Protein AF-0000000085069248 (afdb_homodimer)

Sequence (410 aa):
MNWPALFATVILATLLTGCATPPPKDPENLCSIYTENRSWYSAAKDTREKWGVPVHIPLAMMYQESSFKHNAAPPMEYFLGFIPIGRASDAYGYAQAKTMTWDDYVKETGNSWSSRSNFDDAMDFMGWFIYKTHKINGVSKWDARNQYLNYHEGWGGYKRKTYNQKAWLIKVAGKVDARSKRYAAQYRQCQEDLDSSWLWRLFFGMNWPALFATVILATLLTGCATPPPKDPENLCSIYTENRSWYSAAKDTREKWGVPVHIPLAMMYQESSFKHNAAPPMEYFLGFIPIGRASDAYGYAQAKTMTWDDYVKETGNSWSSRSNFDDAMDFMGWFIYKTHKINGVSKWDARNQYLNYHEGWGGYKRKTYNQKAWLIKVAGKVDARSKRYAAQYRQCQEDLDSSWLWRLFFG

pLDDT: mean 89.83, std 18.03, range [29.92, 98.94]

Structure (mmCIF, N/CA/C/O backbone):
data_AF-0000000085069248-model_v1
#
loop_
_entity.id
_entity.type
_entity.pdbx_description
1 polymer 'Transglycosylase SLT domain-containing protein'
#
loop_
_atom_site.group_PDB
_atom_site.id
_atom_site.type_symbol
_atom_site.label_atom_id
_atom_site.label_alt_id
_atom_site.label_comp_id
_atom_site.label_asym_id
_atom_site.label_entity_id
_atom_site.label_seq_id
_atom_site.pdbx_PDB_ins_code
_atom_site.Cartn_x
_atom_site.Cartn_y
_atom_site.Cartn_z
_atom_site.occupancy
_atom_site.B_iso_or_equiv
_atom_site.auth_seq_id
_atom_site.auth_comp_id
_atom_site.auth_asym_id
_atom_site.auth_atom_id
_atom_site.pdbx_PDB_model_num
ATOM 1 N N . MET A 1 1 ? -24.484 -22.406 61.875 1 30.11 1 MET A N 1
ATOM 2 C CA . MET A 1 1 ? -24.703 -22.359 60.438 1 30.11 1 MET A CA 1
ATOM 3 C C . MET A 1 1 ? -24.156 -21.078 59.844 1 30.11 1 MET A C 1
ATOM 5 O O . MET A 1 1 ? -24.891 -20.094 59.656 1 30.11 1 MET A O 1
ATOM 9 N N . ASN A 1 2 ? -22.906 -20.656 60.156 1 38.28 2 ASN A N 1
ATOM 10 C CA . ASN A 1 2 ? -22.125 -19.469 59.844 1 38.28 2 ASN A CA 1
ATOM 11 C C . ASN A 1 2 ? -21.844 -19.391 58.344 1 38.28 2 ASN A C 1
ATOM 13 O O . ASN A 1 2 ? -21.156 -20.25 57.781 1 38.28 2 ASN A O 1
ATOM 17 N N . TRP A 1 3 ? -22.859 -19.016 57.531 1 42.84 3 TRP A N 1
ATOM 18 C CA . TRP A 1 3 ? -22.766 -18.844 56.094 1 42.84 3 TRP A CA 1
ATOM 19 C C . TRP A 1 3 ? -21.688 -17.828 55.719 1 42.84 3 TRP A C 1
ATOM 21 O O . TRP A 1 3 ? -21.688 -16.703 56.219 1 42.84 3 TRP A O 1
ATOM 31 N N . PRO A 1 4 ? -20.406 -18.203 55.375 1 40 4 PRO A N 1
ATOM 32 C CA . PRO A 1 4 ? -19.422 -17.219 54.906 1 40 4 PRO A CA 1
ATOM 33 C C . PRO A 1 4 ? -19.938 -16.391 53.719 1 40 4 PRO A C 1
ATOM 35 O O . PRO A 1 4 ? -20.688 -16.891 52.875 1 40 4 PRO A O 1
ATOM 38 N N . ALA A 1 5 ? -20.297 -15.078 53.906 1 43.06 5 ALA A N 1
ATOM 39 C CA . ALA A 1 5 ? -20.641 -14.109 52.875 1 43.06 5 ALA A CA 1
ATOM 40 C C . ALA A 1 5 ? -19.578 -14.078 51.781 1 43.06 5 ALA A C 1
ATOM 42 O O . ALA A 1 5 ? -18.422 -13.758 52.031 1 43.06 5 ALA A O 1
ATOM 43 N N . LEU A 1 6 ? -19.562 -15.07 50.844 1 40.81 6 LEU A N 1
ATOM 44 C CA . LEU A 1 6 ? -18.75 -14.93 49.625 1 40.81 6 LEU A CA 1
ATOM 45 C C . LEU A 1 6 ? -18.906 -13.547 49 1 40.81 6 LEU A C 1
ATOM 47 O O . LEU A 1 6 ? -20.031 -13.141 48.688 1 40.81 6 LEU A O 1
ATOM 51 N N . PHE A 1 7 ? -18.109 -12.555 49.375 1 41.53 7 PHE A N 1
ATOM 52 C CA . PHE A 1 7 ? -18 -11.234 48.781 1 41.53 7 PHE A CA 1
ATOM 53 C C . PHE A 1 7 ? -17.781 -11.336 47.25 1 41.53 7 PHE A C 1
ATOM 55 O O . PHE A 1 7 ? -16.797 -11.898 46.812 1 41.53 7 PHE A O 1
ATOM 62 N N . ALA A 1 8 ? -18.891 -11.391 46.469 1 40.28 8 ALA A N 1
ATOM 63 C CA . ALA A 1 8 ? -18.859 -11.266 45 1 40.28 8 ALA A CA 1
ATOM 64 C C . ALA A 1 8 ? -18.141 -9.984 44.562 1 40.28 8 ALA A C 1
ATOM 66 O O . ALA A 1 8 ? -18.594 -8.883 44.875 1 40.28 8 ALA A O 1
ATOM 67 N N . THR A 1 9 ? -16.828 -9.945 44.5 1 40.78 9 THR A N 1
ATOM 68 C CA . THR A 1 9 ? -16.125 -8.844 43.844 1 40.78 9 THR A CA 1
ATOM 69 C C . THR A 1 9 ? -16.641 -8.641 42.438 1 40.78 9 THR A C 1
ATOM 71 O O . THR A 1 9 ? -16.516 -9.523 41.594 1 40.78 9 THR A O 1
ATOM 74 N N . VAL A 1 10 ? -17.688 -7.891 42.25 1 39.97 10 VAL A N 1
ATOM 75 C CA . VAL A 1 10 ? -18.109 -7.434 40.938 1 39.97 10 VAL A CA 1
ATOM 76 C C . VAL A 1 10 ? -16.953 -6.723 40.219 1 39.97 10 VAL A C 1
ATOM 78 O O . VAL A 1 10 ? -16.484 -5.68 40.688 1 39.97 10 VAL A O 1
ATOM 81 N N . ILE A 1 11 ? -16.078 -7.391 39.562 1 38.47 11 ILE A N 1
ATOM 82 C CA . ILE A 1 11 ? -15.117 -6.781 38.625 1 38.47 11 ILE A CA 1
ATOM 83 C C . ILE A 1 11 ? -15.867 -5.973 37.594 1 38.47 11 ILE A C 1
ATOM 85 O O . ILE A 1 11 ? -16.609 -6.539 36.781 1 38.47 11 ILE A O 1
ATOM 89 N N . LEU A 1 12 ? -16.297 -4.77 37.938 1 37.06 12 LEU A N 1
ATOM 90 C CA . LEU A 1 12 ? -16.781 -3.855 36.906 1 37.06 12 LEU A CA 1
ATOM 91 C C . LEU A 1 12 ? -15.766 -3.744 35.75 1 37.06 12 LEU A C 1
ATOM 93 O O . LEU A 1 12 ? -14.656 -3.258 35.969 1 37.06 12 LEU A O 1
ATOM 97 N N . ALA A 1 13 ? -15.797 -4.59 34.812 1 38.5 13 ALA A N 1
ATOM 98 C CA . ALA A 1 13 ? -15.102 -4.43 33.531 1 38.5 13 ALA A CA 1
ATOM 99 C C . ALA A 1 13 ? -15.359 -3.047 32.938 1 38.5 13 ALA A C 1
ATOM 101 O O . ALA A 1 13 ? -16.469 -2.75 32.5 1 38.5 13 ALA A O 1
ATOM 102 N N . THR A 1 14 ? -14.688 -2.002 33.5 1 36.16 14 THR A N 1
ATOM 103 C CA . THR A 1 14 ? -14.711 -0.724 32.781 1 36.16 14 THR A CA 1
ATOM 104 C C . THR A 1 14 ? -14.406 -0.918 31.312 1 36.16 14 THR A C 1
ATOM 106 O O . THR A 1 14 ? -13.328 -1.397 30.938 1 36.16 14 THR A O 1
ATOM 109 N N . LEU A 1 15 ? -15.328 -1.307 30.547 1 36.16 15 LEU A N 1
ATOM 110 C CA . LEU A 1 15 ? -15.188 -1.182 29.109 1 36.16 15 LEU A CA 1
ATOM 111 C C . LEU A 1 15 ? -14.547 0.15 28.734 1 36.16 15 LEU A C 1
ATOM 113 O O . LEU A 1 15 ? -15.109 1.213 29 1 36.16 15 LEU A O 1
ATOM 117 N N . LEU A 1 16 ? -13.297 0.342 28.906 1 36.75 16 LEU A N 1
ATOM 118 C CA . LEU A 1 16 ? -12.578 1.445 28.281 1 36.75 16 LEU A CA 1
ATOM 119 C C . LEU A 1 16 ? -12.984 1.604 26.812 1 36.75 16 LEU A C 1
ATOM 121 O O . LEU A 1 16 ? -12.461 0.912 25.953 1 36.75 16 LEU A O 1
ATOM 125 N N . THR A 1 17 ? -14.227 1.583 26.5 1 39.44 17 THR A N 1
ATOM 126 C CA . THR A 1 17 ? -14.516 2.078 25.156 1 39.44 17 THR A CA 1
ATOM 127 C C . THR A 1 17 ? -13.672 3.311 24.844 1 39.44 17 THR A C 1
ATOM 129 O O . THR A 1 17 ? -13.75 4.32 25.547 1 39.44 17 THR A O 1
ATOM 132 N N . GLY A 1 18 ? -12.5 3.279 24.656 1 43.81 18 GLY A N 1
ATOM 133 C CA . GLY A 1 18 ? -11.812 4.457 24.172 1 43.81 18 GLY A CA 1
ATOM 134 C C . GLY A 1 18 ? -12.664 5.301 23.234 1 43.81 18 GLY A C 1
ATOM 135 O O . GLY A 1 18 ? -12.93 4.898 22.094 1 43.81 18 GLY A O 1
ATOM 136 N N . CYS A 1 19 ? -13.719 6 23.625 1 53.03 19 CYS A N 1
ATOM 137 C CA . CYS A 1 19 ? -14.609 6.93 22.938 1 53.03 19 CYS A CA 1
ATOM 138 C C . CYS A 1 19 ? -13.828 7.793 21.953 1 53.03 19 CYS A C 1
ATOM 140 O O . CYS A 1 19 ? -12.969 8.578 22.344 1 53.03 19 CYS A O 1
ATOM 142 N N . ALA A 1 20 ? -13.602 7.375 20.641 1 66.62 20 ALA A N 1
ATOM 143 C CA . ALA A 1 20 ? -12.992 8.258 19.656 1 66.62 20 ALA A CA 1
ATOM 144 C C . ALA A 1 20 ? -13.75 9.578 19.562 1 66.62 20 ALA A C 1
ATOM 146 O O . ALA A 1 20 ? -14.984 9.602 19.641 1 66.62 20 ALA A O 1
ATOM 147 N N . THR A 1 21 ? -13.039 10.75 19.594 1 84.75 21 THR A N 1
ATOM 148 C CA . THR A 1 21 ? -13.539 12.109 19.469 1 84.75 21 THR A CA 1
ATOM 149 C C . THR A 1 21 ? -14.289 12.305 18.156 1 84.75 21 THR A C 1
ATOM 151 O O . THR A 1 21 ? -13.781 11.945 17.094 1 84.75 21 THR A O 1
ATOM 154 N N . PRO A 1 22 ? -15.625 12.688 18.297 1 94.19 22 PRO A N 1
ATOM 155 C CA . PRO A 1 22 ? -16.344 13 17.062 1 94.19 22 PRO A CA 1
ATOM 156 C C . PRO A 1 22 ? -15.695 14.141 16.281 1 94.19 22 PRO A C 1
ATOM 158 O O . PRO A 1 22 ? -14.938 14.93 16.859 1 94.19 22 PRO A O 1
ATOM 161 N N . PRO A 1 23 ? -16 14.25 14.977 1 98 23 PRO A N 1
ATOM 162 C CA . PRO A 1 23 ? -15.492 15.383 14.203 1 98 23 PRO A CA 1
ATOM 163 C C . PRO A 1 23 ? -16 16.719 14.719 1 98 23 PRO A C 1
ATOM 165 O O . PRO A 1 23 ? -17.078 16.797 15.312 1 98 23 PRO A O 1
ATOM 168 N N . PRO A 1 24 ? -15.211 17.766 14.445 1 98.44 24 PRO A N 1
ATOM 169 C CA . PRO A 1 24 ? -15.617 19.094 14.914 1 98.44 24 PRO A CA 1
ATOM 170 C C . PRO A 1 24 ? -16.938 19.547 14.305 1 98.44 24 PRO A C 1
ATOM 172 O O . PRO A 1 24 ? -17.219 19.266 13.133 1 98.44 24 PRO A O 1
ATOM 175 N N . LYS A 1 25 ? -17.672 20.281 15.07 1 98.19 25 LYS A N 1
ATO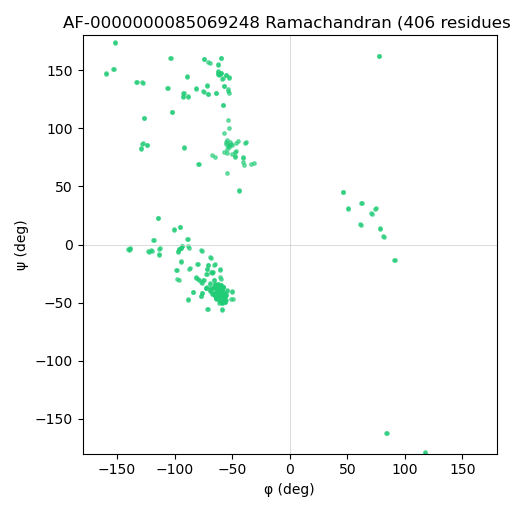M 176 C CA . LYS A 1 25 ? -18.969 20.797 14.633 1 98.19 25 LYS A CA 1
ATOM 177 C C . LYS A 1 25 ? -18.797 21.797 13.492 1 98.19 25 LYS A C 1
ATOM 179 O O . LYS A 1 25 ? -19.641 21.844 12.578 1 98.19 25 LYS A O 1
ATOM 184 N N . ASP A 1 26 ? -17.766 22.594 13.523 1 98.56 26 ASP A N 1
ATOM 185 C CA . ASP A 1 26 ? -17.453 23.578 12.492 1 98.56 26 ASP A CA 1
ATOM 186 C C . ASP A 1 26 ? -16.047 23.375 11.93 1 98.56 26 ASP A C 1
ATOM 188 O O . ASP A 1 26 ? -15.125 24.109 12.289 1 98.56 26 ASP A O 1
ATOM 192 N N . PRO A 1 27 ? -15.945 22.5 10.945 1 98.69 27 PRO A N 1
ATOM 193 C CA . PRO A 1 27 ? -14.609 22.156 10.453 1 98.69 27 PRO A CA 1
ATOM 194 C C . PRO A 1 27 ? -14.008 23.25 9.562 1 98.69 27 PRO A C 1
ATOM 196 O O . PRO A 1 27 ? -12.828 23.172 9.211 1 98.69 27 PRO A O 1
ATOM 199 N N . GLU A 1 28 ? -14.75 24.266 9.258 1 98.69 28 GLU A N 1
ATOM 200 C CA . GLU A 1 28 ? -14.242 25.312 8.383 1 98.69 28 GLU A CA 1
ATOM 201 C C . GLU A 1 28 ? -13.625 26.453 9.188 1 98.69 28 GLU A C 1
ATOM 203 O O . GLU A 1 28 ? -13.133 27.422 8.617 1 98.69 28 GLU A O 1
ATOM 208 N N . ASN A 1 29 ? -13.656 26.359 10.492 1 98.88 29 ASN A N 1
ATOM 209 C CA . ASN A 1 29 ? -13.117 27.391 11.375 1 98.88 29 ASN A CA 1
ATOM 210 C C . ASN A 1 29 ? -12.117 26.812 12.375 1 98.88 29 ASN A C 1
ATOM 212 O O . ASN A 1 29 ? -12.516 26.172 13.344 1 98.88 29 ASN A O 1
ATOM 216 N N . LEU A 1 30 ? -10.891 27.125 12.172 1 98.88 30 LEU A N 1
ATOM 217 C CA . LEU A 1 30 ? -9.812 26.594 13 1 98.88 30 LEU A CA 1
ATOM 218 C C . LEU A 1 30 ? -10.031 26.938 14.469 1 98.88 30 LEU A C 1
ATOM 220 O O . LEU A 1 30 ? -9.812 26.094 15.344 1 98.88 30 LEU A O 1
ATOM 224 N N . CYS A 1 31 ? -10.398 28.266 14.766 1 98.69 31 CYS A N 1
ATOM 225 C CA . CYS A 1 31 ? -10.625 28.656 16.156 1 98.69 31 CYS A CA 1
ATOM 226 C C . CYS A 1 31 ? -11.695 27.781 16.797 1 98.69 31 CYS A C 1
ATOM 228 O O . CYS A 1 31 ? -11.523 27.328 17.938 1 98.69 31 CYS A O 1
ATOM 230 N N . SER A 1 32 ? -12.789 27.531 16.047 1 98.62 32 SER A N 1
ATOM 231 C CA . SER A 1 32 ? -13.859 26.672 16.547 1 98.62 32 SER A CA 1
ATOM 232 C C . SER A 1 32 ? -13.359 25.266 16.812 1 98.62 32 SER A C 1
ATOM 234 O O . SER A 1 32 ? -13.672 24.672 17.844 1 98.62 32 SER A O 1
ATOM 236 N N . ILE A 1 33 ? -12.547 24.688 15.898 1 98.81 33 ILE A N 1
ATOM 237 C CA . ILE A 1 33 ? -12.016 23.344 16.031 1 98.81 33 ILE A CA 1
ATOM 238 C C . ILE A 1 33 ? -11.188 23.234 17.297 1 98.81 33 ILE A C 1
ATOM 240 O O . ILE A 1 33 ? -11.43 22.359 18.141 1 98.81 33 ILE A O 1
ATOM 244 N N . TYR A 1 34 ? -10.297 24.141 17.531 1 98.31 34 TYR A N 1
ATOM 245 C CA . TYR A 1 34 ? -9.352 24.031 18.625 1 98.31 34 TYR A CA 1
ATOM 246 C C . TYR A 1 34 ? -10 24.438 19.938 1 98.31 34 TYR A C 1
ATOM 248 O O . TYR A 1 34 ? -9.609 23.953 21.016 1 98.31 34 TYR A O 1
ATOM 256 N N . THR A 1 35 ? -10.969 25.344 19.891 1 97.31 35 THR A N 1
ATOM 257 C CA . THR A 1 35 ? -11.711 25.656 21.109 1 97.31 35 THR A CA 1
ATOM 258 C C . THR A 1 35 ? -12.555 24.469 21.547 1 97.31 35 THR A C 1
ATOM 260 O O . THR A 1 35 ? -12.625 24.156 22.734 1 97.31 35 THR A O 1
ATOM 263 N N . GLU A 1 36 ? -13.188 23.844 20.562 1 97.62 36 GLU A N 1
ATOM 264 C CA . GLU A 1 36 ? -13.992 22.656 20.828 1 97.62 36 GLU A CA 1
ATOM 265 C C . GLU A 1 36 ? -13.125 21.5 21.344 1 97.62 36 GLU A C 1
ATOM 267 O O . GLU A 1 36 ? -13.562 20.734 22.203 1 97.62 36 GLU A O 1
ATOM 272 N N . ASN A 1 37 ? -11.938 21.391 20.812 1 97.25 37 ASN A N 1
ATOM 273 C CA . ASN A 1 37 ? -10.992 20.344 21.172 1 97.25 37 ASN A CA 1
ATOM 274 C C . ASN A 1 37 ? -9.633 20.922 21.562 1 97.25 37 ASN A C 1
ATOM 276 O O . ASN A 1 37 ? -8.688 20.891 20.766 1 97.25 37 ASN A O 1
ATOM 280 N N . ARG A 1 38 ? -9.469 21.25 22.766 1 95.94 38 ARG A N 1
ATOM 281 C CA . ARG A 1 38 ? -8.266 21.938 23.219 1 95.94 38 ARG A CA 1
ATOM 282 C C . ARG A 1 38 ? -7.051 21.016 23.156 1 95.94 38 ARG A C 1
ATOM 284 O O . ARG A 1 38 ? -5.93 21.469 22.906 1 95.94 38 ARG A O 1
ATOM 291 N N . SER A 1 39 ? -7.266 19.688 23.406 1 96.75 39 SER A N 1
ATOM 292 C CA . SER A 1 39 ? -6.164 18.734 23.312 1 96.75 39 SER A CA 1
ATOM 293 C C . SER A 1 39 ? -5.598 18.672 21.891 1 96.75 39 SER A C 1
ATOM 295 O O . SER A 1 39 ? -4.41 18.406 21.703 1 96.75 39 SER A O 1
ATOM 297 N N . TRP A 1 40 ? -6.445 18.844 20.844 1 98.56 40 TRP A N 1
ATOM 298 C CA . TRP A 1 40 ? -5.98 18.906 19.469 1 98.56 40 TRP A CA 1
ATOM 299 C C . TRP A 1 40 ? -5.043 20.094 19.266 1 98.56 40 TRP A C 1
ATOM 301 O O . TRP A 1 40 ? -4.062 20 18.516 1 98.56 40 TRP A O 1
ATOM 311 N N . TYR A 1 41 ? -5.391 21.219 19.891 1 98.38 41 TYR A N 1
ATOM 312 C CA . TYR A 1 41 ? -4.523 22.391 19.797 1 98.38 41 TYR A CA 1
ATOM 313 C C . TYR A 1 41 ? -3.166 22.109 20.438 1 98.38 41 TYR A C 1
ATOM 315 O O . TYR A 1 41 ? -2.127 22.469 19.891 1 98.38 41 TYR A O 1
ATOM 323 N N . SER A 1 42 ? -3.221 21.516 21.594 1 98 42 SER A N 1
ATOM 324 C CA . SER A 1 42 ? -1.971 21.141 22.234 1 98 42 SER A CA 1
ATOM 325 C C . SER A 1 42 ? -1.124 20.25 21.328 1 98 42 SER A C 1
ATOM 327 O O . SER A 1 42 ? 0.088 20.453 21.219 1 98 42 SER A O 1
ATOM 329 N N . ALA A 1 43 ? -1.743 19.281 20.656 1 98.69 43 ALA A N 1
ATOM 330 C CA . ALA A 1 43 ? -1.056 18.391 19.719 1 98.69 43 ALA A CA 1
ATOM 331 C C . ALA A 1 43 ? -0.447 19.188 18.562 1 98.69 43 ALA A C 1
ATOM 333 O O . ALA A 1 43 ? 0.675 18.922 18.141 1 98.69 43 ALA A O 1
ATOM 334 N N . ALA A 1 44 ? -1.194 20.141 18.078 1 98.81 44 ALA A N 1
ATOM 335 C CA . ALA A 1 44 ? -0.72 20.969 16.984 1 98.81 44 ALA A CA 1
ATOM 336 C C . ALA A 1 44 ? 0.504 21.781 17.391 1 98.81 44 ALA A C 1
ATOM 338 O O . ALA A 1 44 ? 1.46 21.906 16.625 1 98.81 44 ALA A O 1
ATOM 339 N N . LYS A 1 45 ? 0.479 22.312 18.547 1 98.56 45 LYS A N 1
ATOM 340 C CA . LYS A 1 45 ? 1.617 23.062 19.047 1 98.56 45 LYS A CA 1
ATOM 341 C C . LYS A 1 45 ? 2.846 22.172 19.203 1 98.56 45 LYS A C 1
ATOM 343 O O . LYS A 1 45 ? 3.957 22.578 18.859 1 98.56 45 LYS A O 1
ATOM 348 N N . ASP A 1 46 ? 2.594 21.031 19.812 1 98.56 46 ASP A N 1
ATOM 349 C CA . ASP A 1 46 ? 3.689 20.078 19.953 1 98.56 46 ASP A CA 1
ATOM 350 C C . ASP A 1 46 ? 4.312 19.734 18.609 1 98.56 46 ASP A C 1
ATOM 352 O O . ASP A 1 46 ? 5.535 19.656 18.484 1 98.56 46 ASP A O 1
ATOM 356 N N . THR A 1 47 ? 3.506 19.516 17.625 1 98.75 47 THR A N 1
ATOM 357 C CA . THR A 1 47 ? 3.953 19.203 16.281 1 98.75 47 THR A CA 1
ATOM 358 C C . THR A 1 47 ? 4.75 20.375 15.688 1 98.75 47 THR A C 1
ATOM 360 O O . THR A 1 47 ? 5.793 20.156 15.062 1 98.75 47 THR A O 1
ATOM 363 N N . ARG A 1 48 ? 4.25 21.609 15.859 1 98.81 48 ARG A N 1
ATOM 364 C CA . ARG A 1 48 ? 4.988 22.797 15.43 1 98.81 48 ARG A CA 1
ATOM 365 C C . ARG A 1 48 ? 6.363 22.844 16.078 1 98.81 48 ARG A C 1
ATOM 367 O O . ARG A 1 48 ? 7.363 23.125 15.414 1 98.81 48 ARG A O 1
ATOM 374 N N . GLU A 1 49 ? 6.441 22.656 17.359 1 98.62 49 GLU A N 1
ATOM 375 C CA . GLU A 1 49 ? 7.699 22.734 18.094 1 98.62 49 GLU A CA 1
ATOM 376 C C . GLU A 1 49 ? 8.672 21.656 17.625 1 98.62 49 GLU A C 1
ATOM 378 O O . GLU A 1 49 ? 9.859 21.922 17.438 1 98.62 49 GLU A O 1
ATOM 383 N N . LYS A 1 50 ? 8.156 20.484 17.391 1 98.69 50 LYS A N 1
ATOM 384 C CA . LYS A 1 50 ? 9 19.328 17.062 1 98.69 50 LYS A CA 1
ATOM 385 C C . LYS A 1 50 ? 9.477 19.391 15.617 1 98.69 50 LYS A C 1
ATOM 387 O O . LYS A 1 50 ? 10.633 19.109 15.328 1 98.69 50 LYS A O 1
ATOM 392 N N . TRP A 1 51 ? 8.594 19.719 14.68 1 98.75 51 TRP A N 1
ATOM 393 C CA . TRP A 1 51 ? 8.891 19.562 13.258 1 98.75 51 TRP A CA 1
ATOM 394 C C . TRP A 1 51 ? 8.969 20.922 12.562 1 98.75 51 TRP A C 1
ATOM 396 O O . TRP A 1 51 ? 9.305 21 11.375 1 98.75 51 TRP A O 1
ATOM 406 N N . GLY A 1 52 ? 8.602 21.984 13.258 1 98.69 52 GLY A N 1
ATOM 407 C CA . GLY A 1 52 ? 8.672 23.312 12.688 1 98.69 52 GLY A CA 1
ATOM 408 C C . GLY A 1 52 ? 7.586 23.594 11.672 1 98.69 52 GLY A C 1
ATOM 409 O O . GLY A 1 52 ? 7.797 24.344 10.719 1 98.69 52 GLY A O 1
ATOM 410 N N . VAL A 1 53 ? 6.441 22.969 11.852 1 98.69 53 VAL A N 1
ATOM 411 C CA . VAL A 1 53 ? 5.371 23.125 10.867 1 98.69 53 VAL A CA 1
ATOM 412 C C . VAL A 1 53 ? 4.281 24.031 11.438 1 98.69 53 VAL A C 1
ATOM 414 O O . VAL A 1 53 ? 3.928 23.938 12.609 1 98.69 53 VAL A O 1
ATOM 417 N N . PRO A 1 54 ? 3.801 25 10.641 1 98.69 54 PRO A N 1
ATOM 418 C CA . PRO A 1 54 ? 2.715 25.828 11.148 1 98.69 54 PRO A CA 1
ATOM 419 C C . PRO A 1 54 ? 1.455 25.031 11.477 1 98.69 54 PRO A C 1
ATOM 421 O O . PRO A 1 54 ? 1.101 24.109 10.742 1 98.69 54 PRO A O 1
ATOM 424 N N . VAL A 1 55 ? 0.689 25.422 12.484 1 98.62 55 VAL A N 1
ATOM 425 C CA . VAL A 1 55 ? -0.388 24.609 13.055 1 98.62 55 VAL A CA 1
ATOM 426 C C . VAL A 1 55 ? -1.508 24.453 12.023 1 98.62 55 VAL A C 1
ATOM 428 O O . VAL A 1 55 ? -2.234 23.453 12.047 1 98.62 55 VAL A O 1
ATOM 431 N N . HIS A 1 56 ? -1.604 25.406 11.07 1 98.81 56 HIS A N 1
ATOM 432 C CA . HIS A 1 56 ? -2.754 25.406 10.172 1 98.81 56 HIS A CA 1
ATOM 433 C C . HIS A 1 56 ? -2.514 24.516 8.961 1 98.81 56 HIS A C 1
ATOM 435 O O . HIS A 1 56 ? -3.463 24.078 8.312 1 98.81 56 HIS A O 1
ATOM 441 N N . ILE A 1 57 ? -1.231 24.188 8.602 1 98.94 57 ILE A N 1
ATOM 442 C CA . ILE A 1 57 ? -0.924 23.453 7.383 1 98.94 57 ILE A CA 1
ATOM 443 C C . ILE A 1 57 ? -1.362 22 7.539 1 98.94 57 ILE A C 1
ATOM 445 O O . ILE A 1 57 ? -2.215 21.516 6.789 1 98.94 57 ILE A O 1
ATOM 449 N N . PRO A 1 58 ? -0.869 21.266 8.633 1 98.94 58 PRO A N 1
ATOM 450 C CA . PRO A 1 58 ? -1.318 19.875 8.766 1 98.94 58 PRO A CA 1
ATOM 451 C C . PRO A 1 58 ? -2.814 19.766 9.047 1 98.94 58 PRO A C 1
ATOM 453 O O . PRO A 1 58 ? -3.455 18.797 8.633 1 98.94 58 PRO A O 1
ATOM 456 N N . LEU A 1 59 ? -3.389 20.75 9.734 1 98.94 59 LEU A N 1
ATOM 457 C CA . LEU A 1 59 ? -4.824 20.719 10 1 98.94 59 LEU A CA 1
ATOM 458 C C . LEU A 1 59 ? -5.617 20.766 8.695 1 98.94 59 LEU A C 1
ATOM 460 O O . LEU A 1 59 ? -6.586 20.016 8.531 1 98.94 59 LEU A O 1
ATOM 464 N N . ALA A 1 60 ? -5.23 21.656 7.781 1 98.94 60 ALA A N 1
ATOM 465 C CA . ALA A 1 60 ? -5.895 21.781 6.484 1 98.94 60 ALA A CA 1
ATOM 466 C C . ALA A 1 60 ? -5.758 20.484 5.684 1 98.94 60 ALA A C 1
ATOM 468 O O . ALA A 1 60 ? -6.715 20.031 5.047 1 98.94 60 ALA A O 1
ATOM 469 N N . MET A 1 61 ? -4.629 19.938 5.711 1 98.94 61 MET A N 1
ATOM 470 C CA . MET A 1 61 ? -4.402 18.672 5.02 1 98.94 61 MET A CA 1
ATOM 471 C C . MET A 1 61 ? -5.234 17.547 5.637 1 98.94 61 MET A C 1
ATOM 473 O O . MET A 1 61 ? -5.82 16.734 4.922 1 98.94 61 MET A O 1
ATOM 477 N N . MET A 1 62 ? -5.27 17.531 6.953 1 98.94 62 MET A N 1
ATOM 478 C CA . MET A 1 62 ? -6.043 16.516 7.656 1 98.94 62 MET A CA 1
ATOM 479 C C . MET A 1 62 ? -7.52 16.609 7.293 1 98.94 62 MET A C 1
ATOM 481 O O . MET A 1 62 ? -8.188 15.586 7.117 1 98.94 62 MET A O 1
ATOM 485 N N . TYR A 1 63 ? -8.031 17.812 7.211 1 98.94 63 TYR A N 1
ATOM 486 C CA . TYR A 1 63 ? -9.414 18 6.812 1 98.94 63 TYR A CA 1
ATOM 487 C C . TYR A 1 63 ? -9.688 17.359 5.453 1 98.94 63 TYR A C 1
ATOM 489 O O . TYR A 1 63 ? -10.711 16.703 5.27 1 98.94 63 TYR A O 1
ATOM 497 N N . GLN A 1 64 ? -8.812 17.531 4.516 1 98.88 64 GLN A N 1
ATOM 498 C CA . GLN A 1 64 ? -8.969 16.953 3.184 1 98.88 64 GLN A CA 1
ATOM 499 C C . GLN A 1 64 ? -8.922 15.438 3.232 1 98.88 64 GLN A C 1
ATOM 501 O O . GLN A 1 64 ? -9.68 14.758 2.531 1 98.88 64 GLN A O 1
ATOM 506 N N . GLU A 1 65 ? -8.094 14.898 4.094 1 98.62 65 GLU A N 1
ATOM 507 C CA . GLU A 1 65 ? -7.824 13.469 4.137 1 98.62 65 GLU A CA 1
ATOM 508 C C . GLU A 1 65 ? -8.977 12.711 4.785 1 98.62 65 GLU A C 1
ATOM 510 O O . GLU A 1 65 ? -9.352 11.633 4.324 1 98.62 65 GLU A O 1
ATOM 515 N N . SER A 1 66 ? -9.578 13.25 5.91 1 98.81 66 SER A N 1
ATOM 516 C CA . SER A 1 66 ? -10.484 12.422 6.695 1 98.81 66 SER A CA 1
ATOM 517 C C . SER A 1 66 ? -11.695 13.219 7.176 1 98.81 66 SER A C 1
ATOM 519 O O . SER A 1 66 ? -12.586 12.68 7.836 1 98.81 66 SER A O 1
ATOM 521 N N . SER A 1 67 ? -11.711 14.531 6.898 1 98.62 67 SER A N 1
ATOM 522 C CA . SER A 1 67 ? -12.695 15.398 7.543 1 98.62 67 SER A CA 1
ATOM 523 C C . SER A 1 67 ? -12.695 15.203 9.055 1 98.62 67 SER A C 1
ATOM 525 O O . SER A 1 67 ? -13.75 15.211 9.688 1 98.62 67 SER A O 1
ATOM 527 N N . PHE A 1 68 ? -11.609 14.867 9.633 1 98.75 68 PHE A N 1
ATOM 528 C CA . PHE A 1 68 ? -11.336 14.719 11.055 1 98.75 68 PHE A CA 1
ATOM 529 C C . PHE A 1 68 ? -12.031 13.484 11.617 1 98.75 68 PHE A C 1
ATOM 531 O O . PHE A 1 68 ? -12.391 13.445 12.797 1 98.75 68 PHE A O 1
ATOM 538 N N . LYS A 1 69 ? -12.281 12.516 10.828 1 98.44 69 LYS A N 1
ATOM 539 C CA . LYS A 1 69 ? -12.812 11.242 11.297 1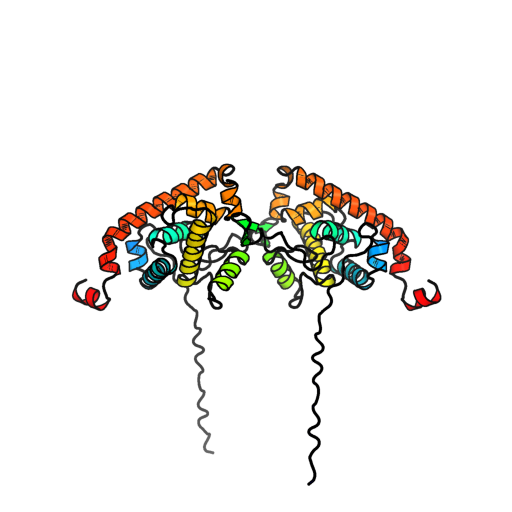 98.44 69 LYS A CA 1
ATOM 540 C C . LYS A 1 69 ? -11.68 10.289 11.688 1 98.44 69 LYS A C 1
ATOM 542 O O . LYS A 1 69 ? -10.797 10 10.875 1 98.44 69 LYS A O 1
ATOM 547 N N . HIS A 1 70 ? -11.734 9.773 12.805 1 98.25 70 HIS A N 1
ATOM 548 C CA . HIS A 1 70 ? -10.633 8.992 13.367 1 98.25 70 HIS A CA 1
ATOM 549 C C . HIS A 1 70 ? -10.516 7.637 12.688 1 98.25 70 HIS A C 1
ATOM 551 O O . HIS A 1 70 ? -9.438 7.035 12.672 1 98.25 70 HIS A O 1
ATOM 557 N N . ASN A 1 71 ? -11.609 7.098 12.117 1 97.69 71 ASN A N 1
ATOM 558 C CA . ASN A 1 71 ? -11.633 5.766 11.531 1 97.69 71 ASN A CA 1
ATOM 559 C C . ASN A 1 71 ? -11.852 5.82 10.016 1 97.69 71 ASN A C 1
ATOM 561 O O . ASN A 1 71 ? -12.359 4.871 9.422 1 97.69 71 ASN A O 1
ATOM 565 N N . ALA A 1 72 ? -11.5 6.996 9.484 1 97.94 72 ALA A N 1
ATOM 566 C CA . ALA A 1 72 ? -11.617 7.141 8.031 1 97.94 72 ALA A CA 1
ATOM 567 C C . ALA A 1 72 ? -10.805 6.074 7.309 1 97.94 72 ALA A C 1
ATOM 569 O O . ALA A 1 72 ? -9.695 5.734 7.73 1 97.94 72 ALA A O 1
ATOM 570 N N . ALA A 1 73 ? -11.406 5.492 6.262 1 97.38 73 ALA A N 1
ATOM 571 C CA . ALA A 1 73 ? -10.797 4.48 5.398 1 97.38 73 ALA A CA 1
ATOM 572 C C . ALA A 1 73 ? -11.422 4.504 4.004 1 97.38 73 ALA A C 1
ATOM 574 O O . ALA A 1 73 ? -12.57 4.922 3.838 1 97.38 73 ALA A O 1
ATOM 575 N N . PRO A 1 74 ? -10.594 4.109 2.982 1 95 74 PRO A N 1
ATOM 576 C CA . PRO A 1 74 ? -11.203 4 1.658 1 95 74 PRO A CA 1
ATOM 577 C C . PRO A 1 74 ? -12.422 3.072 1.646 1 95 74 PRO A C 1
ATOM 579 O O . PRO A 1 74 ? -12.5 2.148 2.459 1 95 74 PRO A O 1
ATOM 582 N N . PRO A 1 75 ? -13.414 3.393 0.821 1 93.88 75 PRO A N 1
ATOM 583 C CA . PRO A 1 75 ? -14.617 2.561 0.787 1 93.88 75 PRO A CA 1
ATOM 584 C C . PRO A 1 75 ? -14.32 1.113 0.398 1 93.88 75 PRO A C 1
ATOM 586 O O . PRO A 1 75 ? -13.391 0.853 -0.363 1 93.88 75 PRO A O 1
ATOM 589 N N . MET A 1 76 ? -15.117 0.212 0.956 1 92.12 76 MET A N 1
ATOM 590 C CA . MET A 1 76 ? -15.078 -1.188 0.545 1 92.12 76 MET A CA 1
ATOM 591 C C . MET A 1 76 ? -15.508 -1.34 -0.911 1 92.12 76 MET A C 1
ATOM 593 O O . MET A 1 76 ? -16.469 -0.709 -1.348 1 92.12 76 MET A O 1
ATOM 597 N N . GLU A 1 77 ? -14.727 -2.031 -1.619 1 89.5 77 GLU A N 1
ATOM 598 C CA . GLU A 1 77 ? -15.125 -2.389 -2.977 1 89.5 77 GLU A CA 1
ATOM 599 C C . GLU A 1 77 ? -15.891 -3.711 -2.996 1 89.5 77 GLU A C 1
ATOM 601 O O . GLU A 1 77 ? -15.641 -4.59 -2.168 1 89.5 77 GLU A O 1
ATOM 606 N N . TYR A 1 78 ? -16.828 -3.762 -3.869 1 89.81 78 TYR A N 1
ATOM 607 C CA . TYR A 1 78 ? -17.672 -4.949 -3.967 1 89.81 78 TYR A CA 1
ATOM 608 C C . TYR A 1 78 ? -17.719 -5.469 -5.398 1 89.81 78 TYR A C 1
ATOM 610 O O . TYR A 1 78 ? -17.75 -4.684 -6.348 1 89.81 78 TYR A O 1
ATOM 618 N N . PHE A 1 79 ? -17.672 -6.773 -5.527 1 85.88 79 PHE A N 1
ATOM 619 C CA . PHE A 1 79 ? -17.922 -7.461 -6.789 1 85.88 79 PHE A CA 1
ATOM 620 C C . PHE A 1 79 ? -19.391 -7.863 -6.914 1 85.88 79 PHE A C 1
ATOM 622 O O . PHE A 1 79 ? -19.969 -8.391 -5.965 1 85.88 79 PHE A O 1
ATOM 629 N N . LEU A 1 80 ? -20.047 -7.562 -8.023 1 87.25 80 LEU A N 1
ATOM 630 C CA . LEU A 1 80 ? -21.438 -7.836 -8.312 1 87.25 80 LEU A CA 1
ATOM 631 C C . LEU A 1 80 ? -22.344 -7.113 -7.32 1 87.25 80 LEU A C 1
ATOM 633 O O . LEU A 1 80 ? -23.469 -7.555 -7.059 1 87.25 80 LEU A O 1
ATOM 637 N N . GLY A 1 81 ? -21.953 -6.164 -6.598 1 85.56 81 GLY A N 1
ATOM 638 C CA . GLY A 1 81 ? -22.734 -5.297 -5.727 1 85.56 81 GLY A CA 1
ATOM 639 C C . GLY A 1 81 ? -22.828 -5.812 -4.305 1 85.56 81 GLY A C 1
ATOM 640 O O . GLY A 1 81 ? -23.156 -5.059 -3.385 1 85.56 81 GLY A O 1
ATOM 641 N N . PHE A 1 82 ? -22.406 -7.164 -4.109 1 87.56 82 PHE A N 1
ATOM 642 C CA . PHE A 1 82 ? -22.656 -7.645 -2.758 1 87.56 82 PHE A CA 1
ATOM 643 C C . PHE A 1 82 ? -21.484 -8.469 -2.238 1 87.56 82 PHE A C 1
ATOM 645 O O . PHE A 1 82 ? -21.484 -8.891 -1.08 1 87.56 82 PHE A O 1
ATOM 652 N N . ILE A 1 83 ? -20.484 -8.703 -3.02 1 83.75 83 ILE A N 1
ATOM 653 C CA . ILE A 1 83 ? -19.328 -9.477 -2.568 1 83.75 83 ILE A CA 1
ATOM 654 C C . ILE A 1 83 ? -18.172 -8.531 -2.252 1 83.75 83 ILE A C 1
ATOM 656 O O . ILE A 1 83 ? -17.625 -7.887 -3.148 1 83.75 83 ILE A O 1
ATOM 660 N N . PRO A 1 84 ? -17.75 -8.422 -0.998 1 88.12 84 PRO A N 1
ATOM 661 C CA . PRO A 1 84 ? -16.625 -7.527 -0.684 1 88.12 84 PRO A CA 1
ATOM 662 C C . PRO A 1 84 ? -15.297 -8.062 -1.194 1 88.12 84 PRO A C 1
ATOM 664 O O . PRO A 1 84 ? -14.969 -9.234 -0.981 1 88.12 84 PRO A O 1
ATOM 667 N N . ILE A 1 85 ? -14.57 -7.25 -1.896 1 85.88 85 ILE A N 1
ATOM 668 C CA . ILE A 1 85 ? -13.305 -7.734 -2.439 1 85.88 85 ILE A CA 1
ATOM 669 C C . ILE A 1 85 ? -12.148 -6.926 -1.859 1 85.88 85 ILE A C 1
ATOM 671 O O . ILE A 1 85 ? -10.992 -7.113 -2.248 1 85.88 85 ILE A O 1
ATOM 675 N N . GLY A 1 86 ? -12.461 -6.012 -0.931 1 86.25 86 GLY A N 1
ATOM 676 C CA . GLY A 1 86 ? -11.406 -5.27 -0.255 1 86.25 86 GLY A CA 1
ATOM 677 C C . GLY A 1 86 ? -11.469 -3.775 -0.519 1 86.25 86 GLY A C 1
ATOM 678 O O . GLY A 1 86 ? -12.414 -3.287 -1.138 1 86.25 86 GLY A O 1
ATOM 679 N N . ARG A 1 87 ? -10.5 -3.057 0.05 1 90.69 87 ARG A N 1
ATOM 680 C CA . ARG A 1 87 ? -10.383 -1.612 -0.123 1 90.69 87 ARG A CA 1
ATOM 681 C C . ARG A 1 87 ? -9.258 -1.268 -1.089 1 90.69 87 ARG A C 1
ATOM 683 O O . ARG A 1 87 ? -8.367 -2.088 -1.334 1 90.69 87 ARG A O 1
ATOM 690 N N . ALA A 1 88 ? -9.328 -0.111 -1.595 1 87.06 88 ALA A N 1
ATOM 691 C CA . ALA A 1 88 ? -8.352 0.32 -2.586 1 87.06 88 ALA A CA 1
ATOM 692 C C . ALA A 1 88 ? -6.953 0.406 -1.974 1 87.06 88 ALA A C 1
ATOM 694 O O . ALA A 1 88 ? -5.953 0.204 -2.664 1 87.06 88 ALA A O 1
ATOM 695 N N . SER A 1 89 ? -6.945 0.79 -0.702 1 92.75 89 SER A N 1
ATOM 696 C CA . SER A 1 89 ? -5.68 0.849 0.028 1 92.75 89 SER A CA 1
ATOM 697 C C . SER A 1 89 ? -5.895 0.613 1.52 1 92.75 89 SER A C 1
ATOM 699 O O . SER A 1 89 ? -7.031 0.473 1.976 1 92.75 89 SER A O 1
ATOM 701 N N . ASP A 1 90 ? -4.715 0.528 2.18 1 94.56 90 ASP A N 1
ATOM 702 C CA . ASP A 1 90 ? -4.797 0.336 3.625 1 94.56 90 ASP A CA 1
ATOM 703 C C . ASP A 1 90 ? -4.691 1.668 4.363 1 94.56 90 ASP A C 1
ATOM 705 O O . ASP A 1 90 ? -4.363 1.701 5.551 1 94.56 90 ASP A O 1
ATOM 709 N N . ALA A 1 91 ? -4.859 2.771 3.637 1 97.5 91 ALA A N 1
ATOM 710 C CA . ALA A 1 91 ? -4.902 4.078 4.293 1 97.5 91 ALA A CA 1
ATOM 711 C C . ALA A 1 91 ? -5.938 4.09 5.418 1 97.5 91 ALA A C 1
ATOM 713 O O . ALA A 1 91 ? -7.008 3.496 5.289 1 97.5 91 ALA A O 1
ATOM 714 N N . TYR A 1 92 ? -5.578 4.844 6.539 1 97.81 92 TYR A N 1
ATOM 715 C CA . TYR A 1 92 ? -6.469 4.734 7.688 1 97.81 92 TYR A CA 1
ATOM 716 C C . TYR A 1 92 ? -6.293 5.922 8.625 1 97.81 92 TYR A C 1
ATOM 718 O O . TYR A 1 92 ? -5.195 6.473 8.742 1 97.81 92 TYR A O 1
ATOM 726 N N . GLY A 1 93 ? -7.414 6.301 9.266 1 98.5 93 GLY A N 1
ATOM 727 C CA . GLY A 1 93 ? -7.383 7.246 10.367 1 98.5 93 GLY A CA 1
ATOM 728 C C . GLY A 1 93 ? -7.379 8.695 9.914 1 98.5 93 GLY A C 1
ATOM 729 O O . GLY A 1 93 ? -7.727 8.992 8.766 1 98.5 93 GLY A O 1
ATOM 730 N N . TYR A 1 94 ? -6.984 9.633 10.812 1 98.81 94 TYR A N 1
ATOM 731 C CA . TYR A 1 94 ? -7.035 11.078 10.609 1 98.81 94 TYR A CA 1
ATOM 732 C C . TYR A 1 94 ? -6.18 11.492 9.414 1 98.81 94 TYR A C 1
ATOM 734 O O . TYR A 1 94 ? -6.582 12.344 8.625 1 98.81 94 TYR A O 1
ATOM 742 N N . ALA A 1 95 ? -5.02 10.812 9.336 1 98.88 95 ALA A N 1
ATOM 743 C CA . ALA A 1 95 ? -4.016 11.242 8.367 1 98.88 95 ALA A CA 1
ATOM 744 C C . ALA A 1 95 ? -4.117 10.438 7.074 1 98.88 95 ALA A C 1
ATOM 746 O O . ALA A 1 95 ? -3.41 10.711 6.105 1 98.88 95 ALA A O 1
ATOM 747 N N . GLN A 1 96 ? -5.027 9.445 7.082 1 98.75 96 GLN A N 1
ATOM 748 C CA . GLN A 1 96 ? -5.098 8.523 5.953 1 98.75 96 GLN A CA 1
ATOM 749 C C . GLN A 1 96 ? -3.707 8.047 5.551 1 98.75 96 GLN A C 1
ATOM 751 O O . GLN A 1 96 ? -3.365 8.047 4.363 1 98.75 96 GLN A O 1
ATOM 756 N N . ALA A 1 97 ? -2.943 7.688 6.582 1 98.5 97 ALA A N 1
ATOM 757 C CA . ALA A 1 97 ? -1.604 7.152 6.352 1 98.5 97 ALA A CA 1
ATOM 758 C C . ALA A 1 97 ? -1.661 5.668 6 1 98.5 97 ALA A C 1
ATOM 760 O O . ALA A 1 97 ? -2.379 4.898 6.641 1 98.5 97 ALA A O 1
ATOM 761 N N . LYS A 1 98 ? -0.923 5.301 4.992 1 95.94 98 LYS A N 1
ATOM 762 C CA . LYS A 1 98 ? -0.782 3.881 4.684 1 95.94 98 LYS A CA 1
ATOM 763 C C . LYS A 1 98 ? 0.139 3.189 5.688 1 95.94 98 LYS A C 1
ATOM 765 O O . LYS A 1 98 ? 0.991 3.836 6.301 1 95.94 98 LYS A O 1
ATOM 770 N N . THR A 1 99 ? -0.022 1.921 5.734 1 94.25 99 THR A N 1
ATOM 771 C CA . THR A 1 99 ? 0.74 1.138 6.703 1 94.25 99 THR A CA 1
ATOM 772 C C . THR A 1 99 ? 2.238 1.343 6.504 1 94.25 99 THR A C 1
ATOM 774 O O . THR A 1 99 ? 2.973 1.581 7.465 1 94.25 99 THR A O 1
ATOM 777 N N . MET A 1 100 ? 2.68 1.227 5.316 1 93.12 100 MET A N 1
ATOM 778 C CA . MET A 1 100 ? 4.109 1.307 5.031 1 93.12 100 MET A CA 1
ATOM 779 C C . MET A 1 100 ? 4.68 2.65 5.48 1 93.12 100 MET A C 1
ATOM 781 O O . MET A 1 100 ? 5.734 2.703 6.113 1 93.12 100 MET A O 1
ATOM 785 N N . THR A 1 101 ? 4 3.721 5.141 1 95.62 101 THR A N 1
ATOM 786 C CA . THR A 1 101 ? 4.48 5.055 5.496 1 95.62 101 THR A CA 1
ATOM 787 C C . THR A 1 101 ? 4.387 5.277 7.004 1 95.62 101 THR A C 1
ATOM 789 O O . THR A 1 101 ? 5.27 5.898 7.598 1 95.62 101 THR A O 1
ATOM 792 N N . TRP A 1 102 ? 3.385 4.844 7.676 1 96.88 102 TRP A N 1
ATOM 793 C CA . TRP A 1 102 ? 3.25 4.918 9.125 1 96.88 102 TRP A CA 1
ATOM 794 C C . TRP A 1 102 ? 4.383 4.168 9.82 1 96.88 102 TRP A C 1
ATOM 796 O O . TRP A 1 102 ? 4.941 4.648 10.805 1 96.88 102 TRP A O 1
ATOM 806 N N . ASP A 1 103 ? 4.727 3.006 9.297 1 94.19 103 ASP A N 1
ATOM 807 C CA . ASP A 1 103 ? 5.824 2.225 9.859 1 94.19 103 ASP A CA 1
ATOM 808 C C . ASP A 1 103 ? 7.145 2.986 9.773 1 94.19 103 ASP A C 1
ATOM 810 O O . ASP A 1 103 ? 7.961 2.928 10.695 1 94.19 103 ASP A O 1
ATOM 814 N N . ASP A 1 104 ? 7.355 3.625 8.664 1 94.38 104 ASP A N 1
ATOM 815 C CA . ASP A 1 104 ? 8.555 4.445 8.516 1 94.38 104 ASP A CA 1
ATOM 816 C C . ASP A 1 104 ? 8.594 5.551 9.57 1 94.38 104 ASP A C 1
ATOM 818 O O . ASP A 1 104 ? 9.633 5.793 10.18 1 94.38 104 ASP A O 1
ATOM 822 N N . TYR A 1 105 ? 7.516 6.195 9.758 1 97.88 105 TYR A N 1
ATOM 823 C CA . TYR A 1 105 ? 7.379 7.227 10.781 1 97.88 105 TYR A CA 1
ATOM 824 C C . TYR A 1 105 ? 7.699 6.672 12.164 1 97.88 105 TYR A C 1
ATOM 826 O O . TYR A 1 105 ? 8.469 7.266 12.914 1 97.88 105 TYR A O 1
ATOM 834 N N . VAL A 1 106 ? 7.105 5.539 12.484 1 98.12 106 VAL A N 1
ATOM 835 C CA . VAL A 1 106 ? 7.305 4.918 13.789 1 98.12 106 VAL A CA 1
ATOM 836 C C . VAL A 1 106 ? 8.781 4.574 13.984 1 98.12 106 VAL A C 1
ATOM 838 O O . VAL A 1 106 ? 9.352 4.84 15.039 1 98.12 106 VAL A O 1
ATOM 841 N N . LYS A 1 107 ? 9.32 4.043 12.984 1 95.44 107 LYS A N 1
ATOM 842 C CA . LYS A 1 107 ? 10.727 3.662 13.055 1 95.44 107 LYS A CA 1
ATOM 843 C C . LYS A 1 107 ? 11.617 4.879 13.297 1 95.44 107 LYS A C 1
ATOM 845 O O . LYS A 1 107 ? 12.539 4.824 14.109 1 95.44 107 LYS A O 1
ATOM 850 N N . GLU A 1 108 ? 11.336 5.898 12.625 1 95.38 108 GLU A N 1
ATOM 851 C CA . GLU A 1 108 ? 12.195 7.074 12.688 1 95.38 108 GLU A CA 1
ATOM 852 C C . GLU A 1 108 ? 11.977 7.855 13.977 1 95.38 108 GLU A C 1
ATOM 854 O O . GLU A 1 108 ? 12.898 8.492 14.492 1 95.38 108 GLU A O 1
ATOM 859 N N . THR A 1 109 ? 10.805 7.859 14.461 1 97.56 109 THR A N 1
ATOM 860 C CA . THR A 1 109 ? 10.484 8.719 15.594 1 97.56 109 THR A CA 1
ATOM 861 C C . THR A 1 109 ? 10.539 7.93 16.906 1 97.56 109 THR A C 1
ATOM 863 O O . THR A 1 109 ? 10.562 8.516 17.984 1 97.56 109 THR A O 1
ATOM 866 N N . GLY A 1 110 ? 10.414 6.602 16.875 1 96.62 110 GLY A N 1
ATOM 867 C CA . GLY A 1 110 ? 10.391 5.762 18.062 1 96.62 110 GLY A CA 1
ATOM 868 C C . GLY A 1 110 ? 9.039 5.715 18.734 1 96.62 110 GLY A C 1
ATOM 869 O O . GLY A 1 110 ? 8.906 5.188 19.844 1 96.62 110 GLY A O 1
ATOM 870 N N . ASN A 1 111 ? 8.07 6.289 18.094 1 95.62 111 ASN A N 1
ATOM 871 C CA . ASN A 1 111 ? 6.723 6.293 18.656 1 95.62 111 ASN A CA 1
ATOM 872 C C . ASN A 1 111 ? 6.016 4.961 18.422 1 95.62 111 ASN A C 1
ATOM 874 O O . ASN A 1 111 ? 4.961 4.91 17.797 1 95.62 111 ASN A O 1
ATOM 878 N N . SER A 1 112 ? 6.406 3.908 19.031 1 95.56 112 SER A N 1
ATOM 879 C CA . SER A 1 112 ? 6.012 2.531 18.75 1 95.56 112 SER A CA 1
ATOM 880 C C . SER A 1 112 ? 4.574 2.264 19.188 1 95.56 112 SER A C 1
ATOM 882 O O . SER A 1 112 ? 3.945 1.316 18.703 1 95.56 112 SER A O 1
ATOM 884 N N . TRP A 1 113 ? 3.969 2.998 20.078 1 96.81 113 TRP A N 1
ATOM 885 C CA . TRP A 1 113 ? 2.615 2.758 20.562 1 96.81 113 TRP A CA 1
ATOM 886 C C . TRP A 1 113 ? 1.617 3.688 19.891 1 96.81 113 TRP A C 1
ATOM 888 O O . TRP A 1 113 ? 0.458 3.773 20.297 1 96.81 113 TRP A O 1
ATOM 898 N N . SER A 1 114 ? 2.072 4.32 18.844 1 97.94 114 SER A N 1
ATOM 899 C CA . SER A 1 114 ? 1.232 5.289 18.156 1 97.94 114 SER A CA 1
ATOM 900 C C . SER A 1 114 ? 0.094 4.598 17.406 1 97.94 114 SER A C 1
ATOM 902 O O . SER A 1 114 ? 0.169 3.4 17.125 1 97.94 114 SER A O 1
ATOM 904 N N . SER A 1 115 ? -0.95 5.367 17.172 1 98.25 115 SER A N 1
ATOM 905 C CA . SER A 1 115 ? -2.133 4.906 16.453 1 98.25 115 SER A CA 1
ATOM 906 C C . SER A 1 115 ? -2.562 5.91 15.398 1 98.25 115 SER A C 1
ATOM 908 O O . SER A 1 115 ? -2.605 7.113 15.656 1 98.25 115 SER A O 1
ATOM 910 N N . ARG A 1 116 ? -2.969 5.441 14.242 1 98.19 116 ARG A N 1
ATOM 911 C CA . ARG A 1 116 ? -3.428 6.281 13.133 1 98.19 116 ARG A CA 1
ATOM 912 C C . ARG A 1 116 ? -4.781 6.91 13.453 1 98.19 116 ARG A C 1
ATOM 914 O O . ARG A 1 116 ? -5.164 7.91 12.836 1 98.19 116 ARG A O 1
ATOM 921 N N . SER A 1 117 ? -5.488 6.328 14.477 1 98.44 117 SER A N 1
ATOM 922 C CA . SER A 1 117 ? -6.809 6.828 14.844 1 98.44 117 SER A CA 1
ATOM 923 C C . SER A 1 117 ? -6.719 7.832 15.984 1 98.44 117 SER A C 1
ATOM 925 O O . SER A 1 117 ? -7.738 8.359 16.438 1 98.44 117 SER A O 1
ATOM 927 N N . ASN A 1 118 ? -5.551 8.031 16.469 1 98.5 118 ASN A N 1
ATOM 928 C CA . ASN A 1 118 ? -5.305 9.031 17.5 1 98.5 118 ASN A CA 1
ATOM 929 C C . ASN A 1 118 ? -4.887 10.367 16.906 1 98.5 118 ASN A C 1
ATOM 931 O O . ASN A 1 118 ? -3.918 10.438 16.141 1 98.5 118 ASN A O 1
ATOM 935 N N . PHE A 1 119 ? -5.555 11.391 17.281 1 98.69 119 PHE A N 1
ATOM 936 C CA . PHE A 1 119 ? -5.328 12.695 16.672 1 98.69 119 PHE A CA 1
ATOM 937 C C . PHE A 1 119 ? -3.896 13.164 16.906 1 98.69 119 PHE A C 1
ATOM 939 O O . PHE A 1 119 ? -3.236 13.656 15.992 1 98.69 119 PHE A O 1
ATOM 946 N N . ASP A 1 120 ? -3.412 13.055 18.109 1 98.62 120 ASP A N 1
ATOM 947 C CA . ASP A 1 120 ? -2.07 13.523 18.438 1 98.62 120 ASP A CA 1
ATOM 948 C C . ASP A 1 120 ? -1.018 12.836 17.578 1 98.62 120 ASP A C 1
ATOM 950 O O . ASP A 1 120 ? -0.126 13.492 17.031 1 98.62 120 ASP A O 1
ATOM 954 N N . ASP A 1 121 ? -1.181 11.523 17.5 1 98.88 121 ASP A N 1
ATOM 955 C CA . ASP A 1 121 ? -0.245 10.742 16.688 1 98.88 121 ASP A CA 1
ATOM 956 C C . ASP A 1 121 ? -0.348 11.117 15.211 1 98.88 121 ASP A C 1
ATOM 958 O O . ASP A 1 121 ? 0.668 11.242 14.523 1 98.88 121 ASP A O 1
ATOM 962 N N . ALA A 1 122 ? -1.568 11.242 14.75 1 98.88 122 ALA A N 1
ATOM 963 C CA . ALA A 1 122 ? -1.786 11.609 13.352 1 98.88 122 ALA A CA 1
ATOM 964 C C . ALA A 1 122 ? -1.201 12.984 13.047 1 98.88 122 ALA A C 1
ATOM 966 O O . ALA A 1 122 ? -0.594 13.188 11.992 1 98.88 122 ALA A O 1
ATOM 967 N N . MET A 1 123 ? -1.372 13.945 13.953 1 98.88 123 MET A N 1
ATOM 968 C CA . MET A 1 123 ? -0.802 15.273 13.797 1 98.88 123 MET A CA 1
AT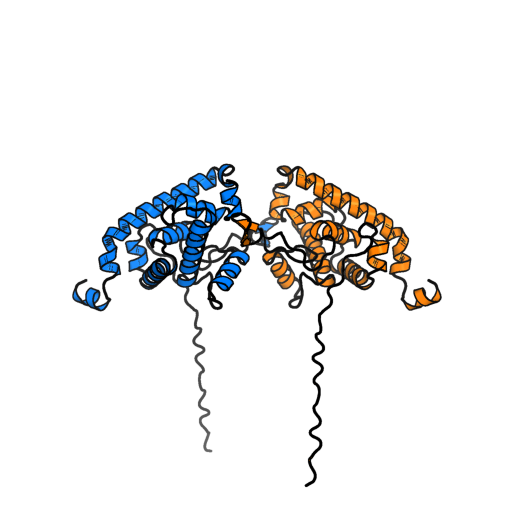OM 969 C C . MET A 1 123 ? 0.722 15.219 13.766 1 98.88 123 MET A C 1
ATOM 971 O O . MET A 1 123 ? 1.354 15.875 12.938 1 98.88 123 MET A O 1
ATOM 975 N N . ASP A 1 124 ? 1.256 14.453 14.664 1 98.88 124 ASP A N 1
ATOM 976 C CA . ASP A 1 124 ? 2.707 14.297 14.688 1 98.88 124 ASP A CA 1
ATOM 977 C C . ASP A 1 124 ? 3.217 13.656 13.398 1 98.88 124 ASP A C 1
ATOM 979 O O . ASP A 1 124 ? 4.234 14.086 12.852 1 98.88 124 ASP A O 1
ATOM 983 N N . PHE A 1 125 ? 2.555 12.633 12.906 1 98.94 125 PHE A N 1
ATOM 984 C CA . PHE A 1 125 ? 2.889 12 11.633 1 98.94 125 PHE A CA 1
ATOM 985 C C . PHE A 1 125 ? 2.879 13.016 10.5 1 98.94 125 PHE A C 1
ATOM 987 O O . PHE A 1 125 ? 3.803 13.055 9.688 1 98.94 125 PHE A O 1
ATOM 994 N N . MET A 1 126 ? 1.821 13.781 10.438 1 98.94 126 MET A N 1
ATOM 995 C CA . MET A 1 126 ? 1.712 14.766 9.359 1 98.94 126 MET A CA 1
ATOM 996 C C . MET A 1 126 ? 2.812 15.812 9.469 1 98.94 126 MET A C 1
ATOM 998 O O . MET A 1 126 ? 3.342 16.266 8.445 1 98.94 126 MET A O 1
ATOM 1002 N N . GLY A 1 127 ? 3.145 16.234 10.703 1 98.94 127 GLY A N 1
ATOM 1003 C CA . GLY A 1 127 ? 4.297 17.109 10.891 1 98.94 127 GLY A CA 1
ATOM 1004 C C . GLY A 1 127 ? 5.59 16.484 10.391 1 98.94 127 GLY A C 1
ATOM 1005 O O . GLY A 1 127 ? 6.363 17.141 9.688 1 98.94 127 GLY A O 1
ATOM 1006 N N . TRP A 1 128 ? 5.781 15.227 10.734 1 98.88 128 TRP A N 1
ATOM 1007 C CA . TRP A 1 128 ? 6.938 14.477 10.258 1 98.88 128 TRP A CA 1
ATOM 1008 C C . TRP A 1 128 ? 6.98 14.453 8.734 1 98.88 128 TRP A C 1
ATOM 1010 O O . TRP A 1 128 ? 8.031 14.688 8.133 1 98.88 128 TRP A O 1
ATOM 1020 N N . PHE A 1 129 ? 5.879 14.188 8.125 1 98.81 129 PHE A N 1
ATOM 1021 C CA . PHE A 1 129 ? 5.832 14.094 6.672 1 98.81 129 PHE A CA 1
ATOM 1022 C C . PHE A 1 129 ? 6.148 15.438 6.035 1 98.81 129 PHE A C 1
ATOM 1024 O O . PHE A 1 129 ? 6.895 15.508 5.051 1 98.81 129 PHE A O 1
ATOM 1031 N N . ILE A 1 130 ? 5.602 16.531 6.547 1 98.94 130 ILE A N 1
ATOM 1032 C CA . ILE A 1 130 ? 5.844 17.875 6.043 1 98.94 130 ILE A CA 1
ATOM 1033 C C . ILE A 1 130 ? 7.32 18.234 6.199 1 98.94 130 ILE A C 1
ATOM 1035 O O . ILE A 1 130 ? 7.934 18.781 5.285 1 98.94 130 ILE A O 1
ATOM 1039 N N . TYR A 1 131 ? 7.883 17.953 7.312 1 98.81 131 TYR A N 1
ATOM 1040 C CA . 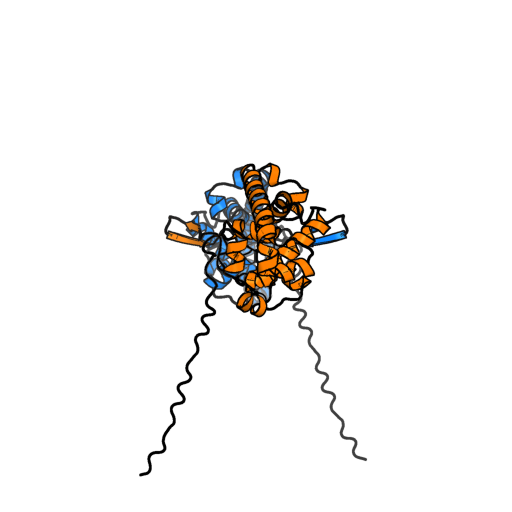TYR A 1 131 ? 9.305 18.156 7.566 1 98.81 131 TYR A CA 1
ATOM 1041 C C . TYR A 1 131 ? 10.156 17.391 6.555 1 98.81 131 TYR A C 1
ATOM 1043 O O . TYR A 1 131 ? 11.086 17.953 5.973 1 98.81 131 TYR A O 1
ATOM 1051 N N . LYS A 1 132 ? 9.812 16.125 6.352 1 97.94 132 LYS A N 1
ATOM 1052 C CA . LYS A 1 132 ? 10.555 15.312 5.391 1 97.94 132 LYS A CA 1
ATOM 1053 C C . LYS A 1 132 ? 10.422 15.867 3.979 1 97.94 132 LYS A C 1
ATOM 1055 O O . LYS A 1 132 ? 11.391 15.883 3.215 1 97.94 132 LYS A O 1
ATOM 1060 N N . THR A 1 133 ? 9.227 16.281 3.654 1 98.38 133 THR A N 1
ATOM 1061 C CA . THR A 1 133 ? 8.984 16.906 2.352 1 98.38 133 THR A CA 1
ATOM 1062 C C . THR A 1 133 ? 9.898 18.094 2.139 1 98.38 133 THR A C 1
ATOM 1064 O O . THR A 1 133 ? 10.469 18.266 1.058 1 98.38 133 THR A O 1
ATOM 1067 N N . HIS A 1 134 ? 9.977 18.953 3.135 1 98.69 134 HIS A N 1
ATOM 1068 C CA . HIS A 1 134 ? 10.883 20.094 3.07 1 98.69 134 HIS A CA 1
ATOM 1069 C C . HIS A 1 134 ? 12.328 19.641 2.859 1 98.69 134 HIS A C 1
ATOM 1071 O O . HIS A 1 134 ? 13.039 20.219 2.031 1 98.69 134 HIS A O 1
ATOM 1077 N N . LYS A 1 135 ? 12.789 18.594 3.49 1 97.19 135 LYS A N 1
ATOM 1078 C CA . LYS A 1 135 ? 14.164 18.109 3.414 1 97.19 135 LYS A CA 1
ATOM 1079 C C . LYS A 1 135 ? 14.438 17.453 2.062 1 97.19 135 LYS A C 1
ATOM 1081 O O . LYS A 1 135 ? 15.523 17.625 1.496 1 97.19 135 LYS A O 1
ATOM 1086 N N . ILE A 1 136 ? 13.492 16.781 1.568 1 96.38 136 ILE A N 1
ATOM 1087 C CA . ILE A 1 136 ? 13.711 15.93 0.4 1 96.38 136 ILE A CA 1
ATOM 1088 C C . ILE A 1 136 ? 13.492 16.734 -0.874 1 96.38 136 ILE A C 1
ATOM 1090 O O . ILE A 1 136 ? 14.312 16.688 -1.795 1 96.38 136 ILE A O 1
ATOM 1094 N N . ASN A 1 137 ? 12.422 17.453 -0.923 1 97.31 137 ASN A N 1
ATOM 1095 C CA . ASN A 1 137 ? 12.055 18.109 -2.172 1 97.31 137 ASN A CA 1
ATOM 1096 C C . ASN A 1 137 ? 12.156 19.641 -2.062 1 97.31 137 ASN A C 1
ATOM 1098 O O . ASN A 1 137 ? 11.836 20.359 -3.01 1 97.31 137 ASN A O 1
ATOM 1102 N N . GLY A 1 138 ? 12.484 20.156 -0.87 1 98 138 GLY A N 1
ATOM 1103 C CA . GLY A 1 138 ? 12.727 21.578 -0.703 1 98 138 GLY A CA 1
ATOM 1104 C C . GLY A 1 138 ? 11.453 22.391 -0.631 1 98 138 GLY A C 1
ATOM 1105 O O . GLY A 1 138 ? 11.492 23.625 -0.736 1 98 138 GLY A O 1
ATOM 1106 N N . VAL A 1 139 ? 10.391 21.781 -0.446 1 98.81 139 VAL A N 1
ATOM 1107 C CA . VAL A 1 139 ? 9.109 22.484 -0.373 1 98.81 139 VAL A CA 1
ATOM 1108 C C . VAL A 1 139 ? 8.984 23.188 0.976 1 98.81 139 VAL A C 1
ATOM 1110 O O . VAL A 1 139 ? 9.242 22.578 2.023 1 98.81 139 VAL A O 1
ATOM 1113 N N . SER A 1 140 ? 8.594 24.469 0.927 1 98.94 140 SER A N 1
ATOM 1114 C CA . SER A 1 140 ? 8.383 25.219 2.166 1 98.94 140 SER A CA 1
ATOM 1115 C C . SER A 1 140 ? 7.328 24.547 3.041 1 98.94 140 SER A C 1
ATOM 1117 O O . SER A 1 140 ? 6.312 24.062 2.539 1 98.94 140 SER A O 1
ATOM 1119 N N . LYS A 1 141 ? 7.531 24.562 4.34 1 98.88 141 LYS A N 1
ATOM 1120 C CA . LYS A 1 141 ? 6.566 24.016 5.289 1 98.88 141 LYS A CA 1
ATOM 1121 C C . LYS A 1 141 ? 5.297 24.859 5.328 1 98.88 141 LYS A C 1
ATOM 1123 O O . LYS A 1 141 ? 4.266 24.422 5.844 1 98.88 141 LYS A O 1
ATOM 1128 N N . TRP A 1 142 ? 5.336 26.047 4.711 1 98.81 142 TRP A N 1
ATOM 1129 C CA . TRP A 1 142 ? 4.195 26.953 4.68 1 98.81 142 TRP A CA 1
ATOM 1130 C C . TRP A 1 142 ? 3.418 26.797 3.375 1 98.81 142 TRP A C 1
ATOM 1132 O O . TRP A 1 142 ? 2.357 27.406 3.205 1 98.81 142 TRP A O 1
ATOM 1142 N N . ASP A 1 143 ? 3.943 25.984 2.432 1 98.94 143 ASP A N 1
ATOM 1143 C CA . ASP A 1 143 ? 3.346 25.797 1.113 1 98.94 143 ASP A CA 1
ATOM 1144 C C . ASP A 1 143 ? 2.379 24.625 1.112 1 98.94 143 ASP A C 1
ATOM 1146 O O . ASP A 1 143 ? 2.713 23.531 0.621 1 98.94 143 ASP A O 1
ATOM 1150 N N . ALA A 1 144 ? 1.181 24.906 1.549 1 98.94 144 ALA A N 1
ATOM 1151 C CA . ALA A 1 144 ? 0.198 23.844 1.727 1 98.94 144 ALA A CA 1
ATOM 1152 C C . ALA A 1 144 ? -0.06 23.109 0.412 1 98.94 144 ALA A C 1
ATOM 1154 O O . ALA A 1 144 ? -0.218 21.891 0.397 1 98.94 144 ALA A O 1
ATOM 1155 N N . ARG A 1 145 ? -0.103 23.828 -0.667 1 98.94 145 ARG A N 1
ATOM 1156 C CA . ARG A 1 145 ? -0.385 23.234 -1.972 1 98.94 145 ARG A CA 1
ATOM 1157 C C . ARG A 1 145 ? 0.642 22.172 -2.324 1 98.94 145 ARG A C 1
ATOM 1159 O O . ARG A 1 145 ? 0.282 21.016 -2.602 1 98.94 145 ARG A O 1
ATOM 1166 N N . ASN A 1 146 ? 1.889 22.531 -2.314 1 98.94 146 ASN A N 1
ATOM 1167 C CA . ASN A 1 146 ? 2.939 21.609 -2.73 1 98.94 146 ASN A CA 1
ATOM 1168 C C . ASN A 1 146 ? 3.207 20.547 -1.666 1 98.94 146 ASN A C 1
ATOM 1170 O O . ASN A 1 146 ? 3.594 19.422 -1.989 1 98.94 146 ASN A O 1
ATOM 1174 N N . GLN A 1 147 ? 3.006 20.891 -0.347 1 98.94 147 GLN A N 1
ATOM 1175 C CA . GLN A 1 147 ? 3.041 19.875 0.69 1 98.94 147 GLN A CA 1
ATOM 1176 C C . GLN A 1 147 ? 1.995 18.797 0.434 1 98.94 147 GLN A C 1
ATOM 1178 O O . GLN A 1 147 ? 2.287 17.594 0.544 1 98.94 147 GLN A O 1
ATOM 1183 N N . TYR A 1 148 ? 0.813 19.203 0.042 1 98.94 148 TYR A N 1
ATOM 1184 C CA . TYR A 1 148 ? -0.255 18.25 -0.2 1 98.94 148 TYR A CA 1
ATOM 1185 C C . TYR A 1 148 ? 0.043 17.391 -1.431 1 98.94 148 TYR A C 1
ATOM 1187 O O . TYR A 1 148 ? -0.254 16.203 -1.453 1 98.94 148 TYR A O 1
ATOM 1195 N N . LEU A 1 149 ? 0.61 18 -2.469 1 98.94 149 LEU A N 1
ATOM 1196 C CA . LEU A 1 149 ? 0.982 17.25 -3.66 1 98.94 149 LEU A CA 1
ATOM 1197 C C . LEU A 1 149 ? 1.998 16.156 -3.318 1 98.94 149 LEU A C 1
ATOM 1199 O O . LEU A 1 149 ? 1.914 15.047 -3.834 1 98.94 149 LEU A O 1
ATOM 1203 N N . ASN A 1 150 ? 2.963 16.5 -2.488 1 98.69 150 ASN A N 1
ATOM 1204 C CA . ASN A 1 150 ? 3.877 15.477 -1.997 1 98.69 150 ASN A CA 1
ATOM 1205 C C . ASN A 1 150 ? 3.139 14.398 -1.208 1 98.69 150 ASN A C 1
ATOM 1207 O O . ASN A 1 150 ? 3.438 13.211 -1.342 1 98.69 150 ASN A O 1
ATOM 1211 N N . TYR A 1 151 ? 2.197 14.859 -0.399 1 98.69 151 TYR A N 1
ATOM 1212 C CA . TYR A 1 151 ? 1.459 13.953 0.478 1 98.69 151 TYR A CA 1
ATOM 1213 C C . TYR A 1 151 ? 0.664 12.938 -0.33 1 98.69 151 TYR A C 1
ATOM 1215 O O . TYR A 1 151 ? 0.592 11.766 0.039 1 98.69 151 TYR A O 1
ATOM 1223 N N . HIS A 1 152 ? 0.135 13.328 -1.455 1 97.94 152 HIS A N 1
ATOM 1224 C CA . HIS A 1 152 ? -0.706 12.477 -2.293 1 97.94 152 HIS A CA 1
ATOM 1225 C C . HIS A 1 152 ? 0.138 11.594 -3.203 1 97.94 152 HIS A C 1
ATOM 1227 O O . HIS A 1 152 ? -0.174 10.414 -3.393 1 97.94 152 HIS A O 1
ATOM 1233 N N . GLU A 1 153 ? 1.223 12.148 -3.777 1 95.94 153 GLU A N 1
ATOM 1234 C CA . GLU A 1 153 ? 1.967 11.469 -4.832 1 95.94 153 GLU A CA 1
ATOM 1235 C C . GLU A 1 153 ? 3.148 10.688 -4.258 1 95.94 153 GLU A C 1
ATOM 1237 O O . GLU A 1 153 ? 3.752 9.867 -4.953 1 95.94 153 GLU A O 1
ATOM 1242 N N . GLY A 1 154 ? 3.516 10.945 -2.994 1 95.25 154 GLY A N 1
ATOM 1243 C CA . GLY A 1 154 ? 4.816 10.539 -2.488 1 95.25 154 GLY A CA 1
ATOM 1244 C C . GLY A 1 154 ? 5.945 11.445 -2.951 1 95.25 154 GLY A C 1
ATOM 1245 O O . GLY A 1 154 ? 5.793 12.195 -3.918 1 95.25 154 GLY A O 1
ATOM 1246 N N . TRP A 1 155 ? 7.055 11.375 -2.262 1 95.88 155 TRP A N 1
ATOM 1247 C CA . TRP A 1 155 ? 8.18 12.258 -2.545 1 95.88 155 TRP A CA 1
ATOM 1248 C C . TRP A 1 155 ? 8.734 12 -3.943 1 95.88 155 TRP A C 1
ATOM 1250 O O . TRP A 1 155 ? 9.062 12.938 -4.668 1 95.88 155 TRP A O 1
ATOM 1260 N N . GLY A 1 156 ? 8.883 10.773 -4.289 1 91.75 156 GLY A N 1
ATOM 1261 C CA . GLY A 1 156 ? 9.359 10.445 -5.625 1 91.75 156 GLY A CA 1
ATOM 1262 C C . GLY A 1 156 ? 8.422 10.914 -6.723 1 91.75 156 GLY A C 1
ATOM 1263 O O . GLY A 1 156 ? 8.875 11.477 -7.727 1 91.75 156 GLY A O 1
ATOM 1264 N N . GLY A 1 157 ? 7.074 10.617 -6.523 1 93.56 157 GLY A N 1
ATOM 1265 C CA . GLY A 1 157 ? 6.09 11.055 -7.504 1 93.56 157 GLY A CA 1
ATOM 1266 C C . GLY A 1 157 ? 6.066 12.562 -7.684 1 93.56 157 GLY A C 1
ATOM 1267 O O . GLY A 1 157 ? 5.953 13.055 -8.812 1 93.56 157 GLY A O 1
ATOM 1268 N N . TYR A 1 158 ? 6.156 13.297 -6.621 1 97.19 158 TYR A N 1
ATOM 1269 C CA . TYR A 1 158 ? 6.211 14.758 -6.703 1 97.19 158 TYR A CA 1
ATOM 1270 C C . TYR A 1 158 ? 7.414 15.211 -7.52 1 97.19 158 TYR A C 1
ATOM 1272 O O . TYR A 1 158 ? 7.289 16.094 -8.383 1 97.19 158 TYR A O 1
ATOM 1280 N N . LYS A 1 159 ? 8.539 14.586 -7.242 1 94.38 159 LYS A N 1
ATOM 1281 C CA . LYS A 1 159 ? 9.75 14.945 -7.965 1 94.38 159 LYS A CA 1
ATOM 1282 C C . LYS A 1 159 ? 9.586 14.711 -9.461 1 94.38 159 LYS A C 1
ATOM 1284 O O . LYS A 1 159 ? 10.062 15.508 -10.281 1 94.38 159 LYS A O 1
ATOM 1289 N N . ARG A 1 160 ? 8.875 13.719 -9.781 1 93.62 160 ARG A N 1
ATOM 1290 C CA . ARG A 1 160 ? 8.656 13.359 -11.18 1 93.62 160 ARG A CA 1
ATOM 1291 C C . ARG A 1 160 ? 7.457 14.102 -11.758 1 93.62 160 ARG A C 1
ATOM 1293 O O . ARG A 1 160 ? 7.062 13.859 -12.898 1 93.62 160 ARG A O 1
ATOM 1300 N N . LYS A 1 161 ? 6.754 14.891 -10.938 1 97.62 161 LYS A N 1
ATOM 1301 C CA . LYS A 1 161 ? 5.637 15.75 -11.312 1 97.62 161 LYS A CA 1
ATOM 1302 C C . LYS A 1 161 ? 4.465 14.93 -11.844 1 97.62 161 LYS A C 1
ATOM 1304 O O . LYS A 1 161 ? 3.789 15.344 -12.789 1 97.62 161 LYS A O 1
ATOM 1309 N N . THR A 1 162 ? 4.258 13.789 -11.297 1 95.62 162 THR A N 1
ATOM 1310 C CA . THR A 1 162 ? 3.176 12.93 -11.758 1 95.62 162 THR A CA 1
ATOM 1311 C C . THR A 1 162 ? 1.825 13.617 -11.586 1 95.62 162 THR A C 1
ATOM 1313 O O . THR A 1 162 ? 0.848 13.258 -12.242 1 95.62 162 THR A O 1
ATOM 1316 N N . TYR A 1 163 ? 1.72 14.617 -10.695 1 97.06 163 TYR A N 1
ATOM 1317 C CA . TYR A 1 163 ? 0.48 15.344 -10.461 1 97.06 163 TYR A CA 1
ATOM 1318 C C . TYR A 1 163 ? 0.059 16.125 -11.695 1 97.06 163 TYR A C 1
ATOM 1320 O O . TYR A 1 163 ? -1.108 16.5 -11.844 1 97.06 163 TYR A O 1
ATOM 1328 N N . ASN A 1 164 ? 0.918 16.328 -12.602 1 97.25 164 ASN A N 1
ATOM 1329 C CA . ASN A 1 164 ? 0.589 17.078 -13.812 1 97.25 164 ASN A CA 1
ATOM 1330 C C . ASN A 1 164 ? -0.384 16.297 -14.695 1 97.25 164 ASN A C 1
ATOM 1332 O O . ASN A 1 164 ? -1.073 16.891 -15.531 1 97.25 164 ASN A O 1
ATOM 1336 N N . GLN A 1 165 ? -0.413 14.992 -14.555 1 94.19 165 GLN A N 1
ATOM 1337 C CA . GLN A 1 165 ? -1.305 14.148 -15.344 1 94.19 165 GLN A CA 1
ATOM 1338 C C . GLN A 1 165 ? -2.66 13.992 -14.656 1 94.19 165 GLN A C 1
ATOM 1340 O O . GLN A 1 165 ? -3.516 13.242 -15.133 1 94.19 165 GLN A O 1
ATOM 1345 N N . LYS A 1 166 ? -2.865 14.703 -13.516 1 94.44 166 LYS A N 1
ATOM 1346 C CA . LYS A 1 166 ? -4.074 14.609 -12.703 1 94.44 166 LYS A CA 1
ATOM 1347 C C . LYS A 1 166 ? -4.652 15.992 -12.414 1 94.44 166 LYS A C 1
ATOM 1349 O O . LYS A 1 166 ? -4.512 16.516 -11.305 1 94.44 166 LYS A O 1
ATOM 1354 N N . ALA A 1 167 ? -5.402 16.5 -13.344 1 97.44 167 ALA A N 1
ATOM 1355 C CA . ALA A 1 167 ? -5.949 17.844 -13.195 1 97.44 167 ALA A CA 1
ATOM 1356 C C . ALA A 1 167 ? -6.809 17.953 -11.938 1 97.44 167 ALA A C 1
ATOM 1358 O O . ALA A 1 167 ? -6.809 18.984 -11.273 1 97.44 167 ALA A O 1
ATOM 1359 N N . TRP A 1 168 ? -7.52 16.875 -11.656 1 97.81 168 TRP A N 1
ATOM 1360 C CA . TRP A 1 168 ? -8.359 16.859 -10.461 1 97.81 168 TRP A CA 1
ATOM 1361 C C . TRP A 1 168 ? -7.52 17.062 -9.203 1 97.81 168 TRP A C 1
ATOM 1363 O O . TRP A 1 168 ? -7.961 17.703 -8.25 1 97.81 168 TRP A O 1
ATOM 1373 N N . LEU A 1 169 ? -6.367 16.5 -9.133 1 98.44 169 LEU A N 1
ATOM 1374 C CA . LEU A 1 169 ? -5.504 16.594 -7.961 1 98.44 169 LEU A CA 1
ATOM 1375 C C . LEU A 1 169 ? -4.969 18.016 -7.785 1 98.44 169 LEU A C 1
ATOM 1377 O O . LEU A 1 169 ? -4.82 18.484 -6.66 1 98.44 169 LEU A O 1
ATOM 1381 N N . ILE A 1 170 ? -4.652 18.672 -8.891 1 98.69 170 ILE A N 1
ATOM 1382 C CA . ILE A 1 170 ? -4.203 20.062 -8.844 1 98.69 170 ILE A CA 1
ATOM 1383 C C . ILE A 1 170 ? -5.293 20.938 -8.227 1 98.69 170 ILE A C 1
ATOM 1385 O O . ILE A 1 170 ? -5.012 21.797 -7.391 1 98.69 170 ILE A O 1
ATOM 1389 N N . LYS A 1 171 ? -6.508 20.656 -8.609 1 98.75 171 LYS A N 1
ATOM 1390 C CA . LYS A 1 171 ? -7.637 21.391 -8.055 1 98.75 171 LYS A CA 1
ATOM 1391 C C . LYS A 1 171 ? -7.785 21.125 -6.559 1 98.75 171 LYS A C 1
ATOM 1393 O O . LYS A 1 171 ? -8.016 22.047 -5.777 1 98.75 171 LYS A O 1
ATOM 1398 N N . VAL A 1 172 ? -7.621 19.859 -6.168 1 98.88 172 VAL A N 1
ATOM 1399 C CA . VAL A 1 172 ? -7.734 19.484 -4.762 1 98.88 172 VAL A CA 1
ATOM 1400 C C . VAL A 1 172 ? -6.633 20.172 -3.955 1 98.88 172 VAL A C 1
ATOM 1402 O O . VAL A 1 172 ? -6.879 20.688 -2.861 1 98.88 172 VAL A O 1
ATOM 1405 N N . ALA A 1 173 ? -5.434 20.141 -4.469 1 98.94 173 ALA A N 1
ATOM 1406 C CA . ALA A 1 173 ? -4.316 20.812 -3.801 1 98.94 173 ALA A CA 1
ATOM 1407 C C . ALA A 1 173 ? -4.594 22.297 -3.621 1 98.94 173 ALA A C 1
ATOM 1409 O O . ALA A 1 173 ? -4.207 22.891 -2.611 1 98.94 173 ALA A O 1
ATOM 1410 N N . GLY A 1 174 ? -5.238 22.875 -4.586 1 98.88 174 GLY A N 1
ATOM 1411 C CA . GLY A 1 174 ? -5.664 24.266 -4.469 1 98.88 174 GLY A CA 1
ATOM 1412 C C . GLY A 1 174 ? -6.652 24.484 -3.344 1 98.88 174 GLY A C 1
ATOM 1413 O O . GLY A 1 174 ? -6.566 25.484 -2.627 1 98.88 174 GLY A O 1
ATOM 1414 N N . LYS A 1 175 ? -7.59 23.594 -3.217 1 98.88 175 LYS A N 1
ATOM 1415 C CA . LYS A 1 175 ? -8.57 23.672 -2.137 1 98.88 175 LYS A CA 1
ATOM 1416 C C . LYS A 1 175 ? -7.891 23.594 -0.772 1 98.88 175 LYS A C 1
ATOM 1418 O O . LYS A 1 175 ? -8.242 24.328 0.151 1 98.88 175 LYS A O 1
ATOM 1423 N N . VAL A 1 176 ? -6.938 22.672 -0.638 1 98.94 176 VAL A N 1
ATOM 1424 C CA . VAL A 1 176 ? -6.191 22.531 0.608 1 98.94 176 VAL A CA 1
ATOM 1425 C C . VAL A 1 176 ? -5.434 23.828 0.908 1 98.94 176 VAL A C 1
ATOM 1427 O O . VAL A 1 176 ? -5.41 24.281 2.053 1 98.94 176 VAL A O 1
ATOM 1430 N N . ASP A 1 177 ? -4.844 24.406 -0.086 1 98.94 177 ASP A N 1
ATOM 1431 C CA . ASP A 1 177 ? -4.121 25.672 0.059 1 98.94 177 ASP A CA 1
ATOM 1432 C C . ASP A 1 177 ? -5.051 26.781 0.545 1 98.94 177 ASP A C 1
ATOM 1434 O O . ASP A 1 177 ? -4.715 27.516 1.478 1 98.94 177 ASP A O 1
ATOM 1438 N N . ALA A 1 178 ? -6.18 26.891 -0.081 1 98.94 178 ALA A N 1
ATOM 1439 C CA . ALA A 1 178 ? -7.152 27.906 0.292 1 98.94 178 ALA A CA 1
ATOM 1440 C C . ALA A 1 178 ? -7.617 27.734 1.733 1 98.94 178 ALA A C 1
ATOM 1442 O O . ALA A 1 178 ? -7.742 28.703 2.48 1 98.94 178 ALA A O 1
ATOM 1443 N N . ARG A 1 179 ? -7.891 26.531 2.08 1 98.94 179 ARG A N 1
ATOM 1444 C CA . ARG A 1 179 ? -8.305 26.25 3.451 1 98.94 179 ARG A CA 1
ATOM 1445 C C . ARG A 1 179 ? -7.195 26.594 4.438 1 98.94 179 ARG A C 1
ATOM 1447 O O . ARG A 1 179 ? -7.457 27.156 5.504 1 98.94 179 ARG A O 1
ATOM 1454 N N . SER A 1 180 ? -6.031 26.188 4.09 1 98.94 180 SER A N 1
ATOM 1455 C CA . SER A 1 180 ? -4.898 26.484 4.961 1 98.94 180 SER A CA 1
ATOM 1456 C C . SER A 1 180 ? -4.77 27.984 5.203 1 98.94 180 SER A C 1
ATOM 1458 O O . SER A 1 180 ? -4.492 28.422 6.324 1 98.94 180 SER A O 1
ATOM 1460 N N . LYS A 1 181 ? -4.918 28.766 4.211 1 98.88 181 LYS A N 1
ATOM 1461 C CA . LYS A 1 181 ? -4.832 30.219 4.336 1 98.88 181 LYS A CA 1
ATOM 1462 C C . LYS A 1 181 ? -5.969 30.766 5.191 1 98.88 181 LYS A C 1
ATOM 1464 O O . LYS A 1 181 ? -5.762 31.672 6.008 1 98.88 181 LYS A O 1
ATOM 1469 N N . ARG A 1 182 ? -7.129 30.25 4.965 1 98.88 182 ARG A N 1
ATOM 1470 C CA . ARG A 1 182 ? -8.242 30.625 5.82 1 98.88 182 ARG A CA 1
ATOM 1471 C C . ARG A 1 182 ? -7.965 30.281 7.277 1 98.88 182 ARG A C 1
ATOM 1473 O O . ARG A 1 182 ? -8.188 31.094 8.172 1 98.88 182 ARG A O 1
ATOM 1480 N N . TYR A 1 183 ? -7.523 29.078 7.516 1 98.94 183 TYR A N 1
ATOM 1481 C CA . TYR A 1 183 ? -7.168 28.625 8.859 1 98.94 183 TYR A CA 1
ATOM 1482 C C . TYR A 1 183 ? -6.109 29.547 9.469 1 98.94 183 TYR A C 1
ATOM 1484 O O . TYR A 1 183 ? -6.176 29.875 10.656 1 98.94 183 TYR A O 1
ATOM 1492 N N . ALA A 1 184 ? -5.145 29.891 8.703 1 98.88 184 ALA A N 1
ATOM 1493 C CA . ALA A 1 184 ? -4.086 30.781 9.18 1 98.88 184 ALA A CA 1
ATOM 1494 C C . ALA A 1 184 ? -4.656 32.125 9.648 1 98.88 184 ALA A C 1
ATOM 1496 O O . ALA A 1 184 ? -4.273 32.625 10.711 1 98.88 184 ALA A O 1
ATOM 1497 N N . ALA A 1 185 ? -5.449 32.719 8.844 1 98.75 185 ALA A N 1
ATOM 1498 C CA . ALA A 1 185 ? -6.074 33.969 9.203 1 98.75 185 ALA A CA 1
ATOM 1499 C C . ALA A 1 185 ? -6.91 33.844 10.477 1 98.75 185 ALA A C 1
ATOM 1501 O O . ALA A 1 185 ? -6.867 34.719 11.344 1 98.75 185 ALA A O 1
ATOM 1502 N N . GLN A 1 186 ? -7.695 32.812 10.547 1 98.88 186 GLN A N 1
ATOM 1503 C CA . GLN A 1 186 ? -8.5 32.562 11.734 1 98.88 186 GLN A CA 1
ATOM 1504 C C . GLN A 1 186 ? -7.625 32.406 12.977 1 98.88 186 GLN A C 1
ATOM 1506 O O . GLN A 1 186 ? -7.91 33 14.016 1 98.88 186 GLN A O 1
ATOM 1511 N N . TYR A 1 187 ? -6.602 31.625 12.812 1 98.56 187 TYR A N 1
ATOM 1512 C CA . TYR A 1 187 ? -5.688 31.359 13.922 1 98.56 187 TYR A CA 1
ATOM 1513 C C . TYR A 1 187 ? -5.148 32.656 14.508 1 98.56 187 TYR A C 1
ATOM 1515 O O . TYR A 1 187 ? -5.035 32.781 15.727 1 98.56 187 TYR A O 1
ATOM 1523 N N . ARG A 1 188 ? -4.836 33.625 13.719 1 97.5 188 ARG A N 1
ATOM 1524 C CA . ARG A 1 188 ? -4.324 34.906 14.18 1 97.5 188 ARG A CA 1
ATOM 1525 C C . ARG A 1 188 ? -5.328 35.625 15.094 1 97.5 188 ARG A C 1
ATOM 1527 O O . ARG A 1 188 ? -4.941 36.344 16 1 97.5 188 ARG A O 1
ATOM 1534 N N . GLN A 1 189 ? -6.496 35.344 14.883 1 97.25 189 GLN A N 1
ATOM 1535 C CA . GLN A 1 189 ? -7.551 36.031 15.633 1 97.25 189 GLN A CA 1
ATOM 1536 C C . GLN A 1 189 ? -7.727 35.406 17.016 1 97.25 189 GLN A C 1
ATOM 1538 O O . GLN A 1 189 ? -8.156 36.062 17.953 1 97.25 189 GLN A O 1
ATOM 1543 N N . CYS A 1 190 ? -7.434 34.094 17.141 1 97.06 190 CYS A N 1
ATOM 1544 C CA . CYS A 1 190 ? -7.828 33.438 18.375 1 97.06 190 CYS A CA 1
ATOM 1545 C C . CYS A 1 190 ? -6.617 32.875 19.109 1 97.06 190 CYS A C 1
ATOM 1547 O O . CYS A 1 190 ? -6.746 32.312 20.188 1 97.06 190 CYS A O 1
ATOM 1549 N N . GLN A 1 191 ? -5.469 32.938 18.547 1 96.88 191 GLN A N 1
ATOM 1550 C CA . GLN A 1 191 ? -4.266 32.344 19.094 1 96.88 191 GLN A CA 1
ATOM 1551 C C . GLN A 1 191 ? -4.074 32.719 20.562 1 96.88 191 GLN A C 1
ATOM 1553 O O . GLN A 1 191 ? -3.754 31.859 21.391 1 96.88 191 GLN A O 1
ATOM 1558 N N . GLU A 1 192 ? -4.215 34 20.938 1 94.25 192 GLU A N 1
ATOM 1559 C CA . GLU A 1 192 ? -4.039 34.469 22.297 1 94.25 192 GLU A CA 1
ATOM 1560 C C . GLU A 1 192 ? -4.996 33.781 23.25 1 94.25 192 GLU A C 1
ATOM 1562 O O . GLU A 1 192 ? -4.602 33.375 24.359 1 94.25 192 GLU A O 1
ATOM 1567 N N . ASP A 1 193 ? -6.184 33.656 22.844 1 93.56 193 ASP A N 1
ATOM 1568 C CA . ASP A 1 193 ? -7.184 32.969 23.656 1 93.56 193 ASP A CA 1
ATOM 1569 C C . ASP A 1 193 ? -6.848 31.5 23.812 1 93.56 193 ASP A C 1
ATOM 1571 O O . ASP A 1 193 ? -6.977 30.938 24.906 1 93.56 193 ASP A O 1
ATOM 1575 N N . LEU A 1 194 ? -6.434 30.891 22.703 1 95.69 194 LEU A N 1
ATOM 1576 C CA . LEU A 1 194 ? -6.074 29.484 22.734 1 95.69 194 LEU A CA 1
ATOM 1577 C C . LEU A 1 194 ? -4.879 29.234 23.656 1 95.69 194 LEU A C 1
ATOM 1579 O O . LEU A 1 194 ? -4.809 28.219 24.328 1 95.69 194 LEU A O 1
ATOM 1583 N N . ASP A 1 195 ? -3.953 30.141 23.703 1 93.31 195 ASP A N 1
ATOM 1584 C CA . ASP A 1 195 ? -2.725 30 24.484 1 93.31 195 ASP A CA 1
ATOM 1585 C C . ASP A 1 195 ? -2.967 30.312 25.953 1 93.31 195 ASP A C 1
ATOM 1587 O O . ASP A 1 195 ? -2.121 30.016 26.812 1 93.31 195 ASP A O 1
ATOM 1591 N N . SER A 1 196 ? -4.043 30.938 26.172 1 86.19 196 SER A N 1
ATOM 1592 C CA . SER A 1 196 ? -4.309 31.359 27.531 1 86.19 196 SER A CA 1
ATOM 1593 C C . SER A 1 196 ? -4.652 30.172 28.422 1 86.19 196 SER A C 1
ATOM 1595 O O . SER A 1 196 ? -5.219 29.188 27.969 1 86.19 196 SER A O 1
ATOM 1597 N N . SER A 1 197 ? -4.066 30.172 29.656 1 72.88 197 SER A N 1
ATOM 1598 C CA . SER A 1 197 ? -4.332 29.125 30.641 1 72.88 197 SER A CA 1
ATOM 1599 C C . SER A 1 197 ? -5.805 29.094 31.047 1 72.88 197 SER A C 1
ATOM 1601 O O . SER A 1 197 ? -6.516 30.094 30.875 1 72.88 197 SER A O 1
ATOM 1603 N N . TRP A 1 198 ? -6.117 27.703 31.344 1 67.69 198 TRP A N 1
ATOM 1604 C CA . TRP A 1 198 ? -7.504 27.531 31.766 1 67.69 198 TRP A CA 1
ATOM 1605 C C . TRP A 1 198 ? -7.871 28.516 32.875 1 67.69 198 TRP A C 1
ATOM 1607 O O . TRP A 1 198 ? -9 29.016 32.906 1 67.69 198 TRP A O 1
ATOM 1617 N N . LEU A 1 199 ? -6.934 28.688 33.75 1 59.91 199 LEU A N 1
ATOM 1618 C CA . LEU A 1 199 ? -7.172 29.609 34.875 1 59.91 199 LEU A CA 1
ATOM 1619 C C . LEU A 1 199 ? -7.422 31.016 34.344 1 59.91 199 LEU A C 1
ATOM 1621 O O . LEU A 1 199 ? -8.328 31.703 34.812 1 59.91 199 LEU A O 1
ATOM 1625 N N . TRP A 1 200 ? -6.566 31.391 33.531 1 60.12 200 TRP A N 1
ATOM 1626 C CA . TRP A 1 200 ? -6.734 32.719 32.969 1 60.12 200 TRP A CA 1
ATOM 1627 C C . TRP A 1 200 ? -8.07 32.812 32.219 1 60.12 200 TRP A C 1
ATOM 1629 O O . TRP A 1 200 ? -8.766 33.844 32.344 1 60.12 200 TRP A O 1
ATOM 1639 N N . ARG A 1 201 ? -8.508 31.734 31.578 1 62.66 201 ARG A N 1
ATOM 1640 C CA . ARG A 1 201 ? -9.766 31.734 30.844 1 62.66 201 ARG A CA 1
ATOM 1641 C C . ARG A 1 201 ? -10.961 31.75 31.797 1 62.66 201 ARG A C 1
ATOM 1643 O O . ARG A 1 201 ? -12 32.344 31.484 1 62.66 201 ARG A O 1
ATOM 1650 N N . LEU A 1 202 ? -10.648 30.984 32.875 1 58.69 202 LEU A N 1
ATOM 1651 C CA . LEU A 1 202 ? -11.695 30.984 33.906 1 58.69 202 LEU A CA 1
ATOM 1652 C C . LEU A 1 202 ? -11.906 32.375 34.438 1 58.69 202 LEU A C 1
ATOM 1654 O O . LEU A 1 202 ? -13.039 32.781 34.719 1 58.69 202 LEU A O 1
ATOM 1658 N N . PHE A 1 203 ? -10.805 33.094 34.594 1 58.59 203 PHE A N 1
ATOM 1659 C CA . PHE A 1 203 ? -10.906 34.375 35.312 1 58.59 203 PHE A CA 1
ATOM 1660 C C . PHE A 1 203 ? -11.047 35.531 34.344 1 58.59 203 PHE A C 1
ATOM 1662 O O . PHE A 1 203 ? -11.68 36.531 34.656 1 58.59 203 PHE A O 1
ATOM 1669 N N . PHE A 1 204 ? -10.516 35.438 33.219 1 57.84 204 PHE A N 1
ATOM 1670 C CA . PHE A 1 204 ? -10.477 36.625 32.375 1 57.84 204 PHE A CA 1
ATOM 1671 C C . PHE A 1 204 ? -11.156 36.34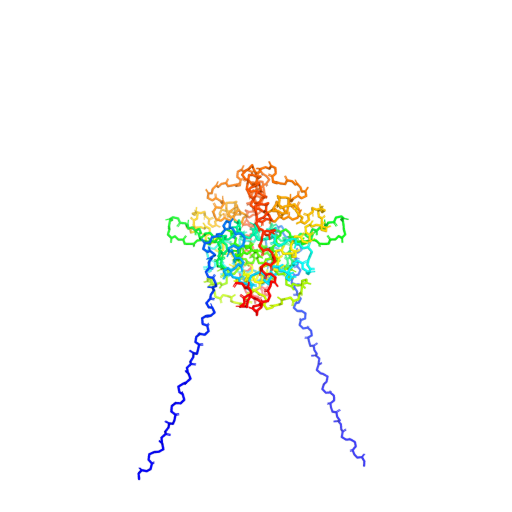4 31.031 1 57.84 204 PHE A C 1
ATOM 1673 O O . PHE A 1 204 ? -11.25 37.219 30.172 1 57.84 204 PHE A O 1
ATOM 1680 N N . GLY A 1 205 ? -11.555 35.094 30.781 1 50.59 205 GLY A N 1
ATOM 1681 C CA . GLY A 1 205 ? -12.234 34.719 29.547 1 50.59 205 GLY A CA 1
ATOM 1682 C C . GLY A 1 205 ? -13.742 34.844 29.641 1 50.59 205 GLY A C 1
ATOM 1683 O O . GLY A 1 205 ? -14.312 34.875 30.734 1 50.59 205 GLY A O 1
ATOM 1684 N N . MET B 1 1 ? 40.219 -29.984 49.562 1 29.92 1 MET B N 1
ATOM 1685 C CA . MET B 1 1 ? 39.938 -28.844 48.688 1 29.92 1 MET B CA 1
ATOM 1686 C C . MET B 1 1 ? 39.406 -29.328 47.344 1 29.92 1 MET B C 1
ATOM 1688 O O . MET B 1 1 ? 40.156 -29.438 46.375 1 29.92 1 MET B O 1
ATOM 1692 N N . ASN B 1 2 ? 38.375 -30.25 47.312 1 38.38 2 ASN B N 1
ATOM 1693 C CA . ASN B 1 2 ? 37.719 -30.922 46.219 1 38.38 2 ASN B CA 1
ATOM 1694 C C . ASN B 1 2 ? 36.906 -29.938 45.344 1 38.38 2 ASN B C 1
ATOM 1696 O O . ASN B 1 2 ? 36 -29.281 45.844 1 38.38 2 ASN B O 1
ATOM 1700 N N . TRP B 1 3 ? 37.594 -29.156 44.469 1 43.34 3 TRP B N 1
ATOM 1701 C CA . TRP B 1 3 ? 37.031 -28.203 43.531 1 43.34 3 TRP B CA 1
ATOM 1702 C C . TRP B 1 3 ? 35.938 -28.859 42.656 1 43.34 3 TRP B C 1
ATOM 1704 O O . TRP B 1 3 ? 36.188 -29.891 42.031 1 43.34 3 TRP B O 1
ATOM 1714 N N . PRO B 1 4 ? 34.594 -28.688 42.938 1 38.25 4 PRO B N 1
ATOM 1715 C CA . PRO B 1 4 ? 33.531 -29.25 42.094 1 38.25 4 PRO B CA 1
ATOM 1716 C C . PRO B 1 4 ? 33.688 -28.828 40.625 1 38.25 4 PRO B C 1
ATOM 1718 O O . PRO B 1 4 ? 34.281 -27.797 40.312 1 38.25 4 PRO B O 1
ATOM 1721 N N . ALA B 1 5 ? 33.562 -29.766 39.625 1 42.97 5 ALA B N 1
ATOM 1722 C CA . ALA B 1 5 ? 33.5 -29.781 38.156 1 42.97 5 ALA B CA 1
ATOM 1723 C C . ALA B 1 5 ? 32.406 -28.875 37.625 1 42.97 5 ALA B C 1
ATOM 1725 O O . ALA B 1 5 ? 31.219 -29.188 37.781 1 42.97 5 ALA B O 1
ATOM 1726 N N . LEU B 1 6 ? 32.438 -27.547 37.875 1 40.75 6 LEU B N 1
ATOM 1727 C CA . LEU B 1 6 ? 31.422 -26.766 37.188 1 40.75 6 LEU B CA 1
ATOM 1728 C C . LEU B 1 6 ? 31.328 -27.125 35.719 1 40.75 6 LEU B C 1
ATOM 1730 O O . LEU B 1 6 ? 32.312 -26.984 34.969 1 40.75 6 LEU B O 1
ATOM 1734 N N . PHE B 1 7 ? 30.531 -28.125 35.344 1 41.62 7 PHE B N 1
ATOM 1735 C CA . PHE B 1 7 ? 30.203 -28.484 34 1 41.62 7 PHE B CA 1
ATOM 1736 C C . PHE B 1 7 ? 29.641 -27.297 33.219 1 41.62 7 PHE B C 1
ATOM 1738 O O . PHE B 1 7 ? 28.625 -26.734 33.594 1 41.62 7 PHE B O 1
ATOM 1745 N N . ALA B 1 8 ? 30.484 -26.484 32.531 1 40.12 8 ALA B N 1
ATOM 1746 C CA . ALA B 1 8 ? 30.109 -25.453 31.562 1 40.12 8 ALA B CA 1
ATOM 1747 C C . ALA B 1 8 ? 29.203 -26 30.469 1 40.12 8 ALA B C 1
ATOM 1749 O O . ALA B 1 8 ? 29.609 -26.875 29.703 1 40.12 8 ALA B O 1
ATOM 1750 N N . THR B 1 9 ? 27.938 -26.094 30.672 1 41.12 9 THR B N 1
ATOM 1751 C CA . THR B 1 9 ? 27 -26.375 29.594 1 41.12 9 THR B CA 1
ATOM 1752 C C . THR B 1 9 ? 27.141 -25.359 28.469 1 41.12 9 THR B C 1
ATOM 1754 O O . THR B 1 9 ? 26.922 -24.156 28.656 1 41.12 9 THR B O 1
ATOM 1757 N N . VAL B 1 10 ? 28.016 -25.594 27.516 1 40.69 10 VAL B N 1
ATOM 1758 C CA . VAL B 1 10 ? 28.078 -24.828 26.266 1 40.69 10 VAL B CA 1
ATOM 1759 C C . VAL B 1 10 ? 26.719 -24.875 25.578 1 40.69 10 VAL B C 1
ATOM 1761 O O . VAL B 1 10 ? 26.25 -25.938 25.172 1 40.69 10 VAL B O 1
ATOM 1764 N N . ILE B 1 11 ? 25.797 -24.016 25.875 1 38.97 11 ILE B N 1
ATOM 1765 C CA . ILE B 1 11 ? 24.594 -23.797 25.078 1 38.97 11 ILE B CA 1
ATOM 1766 C C . ILE B 1 11 ? 24.984 -23.422 23.641 1 38.97 11 ILE B C 1
ATOM 1768 O O . ILE B 1 11 ? 25.578 -22.359 23.422 1 38.97 11 ILE B O 1
ATOM 1772 N N . LEU B 1 12 ? 25.328 -24.406 22.828 1 37.19 12 LEU B N 1
ATOM 1773 C CA . LEU B 1 12 ? 25.453 -24.156 21.391 1 37.19 12 LEU B CA 1
ATOM 1774 C C . LEU B 1 12 ? 24.203 -23.469 20.844 1 37.19 12 LEU B C 1
ATOM 1776 O O . LEU B 1 12 ? 23.125 -24.062 20.844 1 37.19 12 LEU B O 1
ATOM 1780 N N . ALA B 1 13 ? 24.109 -22.188 20.891 1 38.56 13 ALA B N 1
ATOM 1781 C CA . ALA B 1 13 ? 23.141 -21.391 20.156 1 38.56 13 ALA B CA 1
ATOM 1782 C C . ALA B 1 13 ? 23.094 -21.812 18.688 1 38.56 13 ALA B C 1
ATOM 1784 O O . ALA B 1 13 ? 24.047 -21.562 17.938 1 38.56 13 ALA B O 1
ATOM 1785 N N . THR B 1 14 ? 22.453 -22.969 18.375 1 36.19 14 THR B N 1
ATOM 1786 C CA . THR B 1 14 ? 22.172 -23.266 16.984 1 36.19 14 THR B CA 1
ATOM 1787 C C . THR B 1 14 ? 21.547 -22.047 16.297 1 36.19 14 THR B C 1
ATOM 1789 O O . THR B 1 14 ? 20.469 -21.594 16.672 1 36.19 14 THR B O 1
ATOM 1792 N N . LEU B 1 15 ? 22.312 -21.109 15.922 1 36.12 15 LEU B N 1
ATOM 1793 C CA . LEU B 1 15 ? 21.828 -20.109 14.984 1 36.12 15 LEU B CA 1
ATOM 1794 C C . LEU B 1 15 ? 20.984 -20.75 13.883 1 36.12 15 LEU B C 1
ATOM 1796 O O . LEU B 1 15 ? 21.484 -21.562 13.102 1 36.12 15 LEU B O 1
ATOM 1800 N N . LEU B 1 16 ? 19.797 -21.141 14.117 1 36.69 16 LEU B N 1
ATOM 1801 C CA . LEU B 1 16 ? 18.844 -21.453 13.055 1 36.69 16 LEU B CA 1
ATOM 1802 C C . LEU B 1 16 ? 18.891 -20.391 11.969 1 36.69 16 LEU B C 1
ATOM 1804 O O . LEU B 1 16 ? 18.25 -19.344 12.086 1 36.69 16 LEU B O 1
ATOM 1808 N N . THR B 1 17 ? 20.016 -20 11.516 1 39.5 17 THR B N 1
ATOM 1809 C CA . THR B 1 17 ? 19.922 -19.266 10.258 1 39.5 17 THR B CA 1
ATOM 1810 C C . THR B 1 17 ? 18.891 -19.891 9.336 1 39.5 17 THR B C 1
ATOM 1812 O O . THR B 1 17 ? 19 -21.062 8.969 1 39.5 17 THR B O 1
ATOM 1815 N N . GLY B 1 18 ? 17.719 -19.875 9.547 1 43.72 18 GLY B N 1
ATOM 1816 C CA . GLY B 1 18 ? 16.797 -20.312 8.508 1 43.72 18 GLY B CA 1
ATOM 1817 C C . GLY B 1 18 ? 17.312 -20.047 7.105 1 43.72 18 GLY B C 1
ATOM 1818 O O . GLY B 1 18 ? 17.375 -18.906 6.664 1 43.72 18 GLY B O 1
ATOM 1819 N N . CYS B 1 19 ? 18.328 -20.688 6.547 1 52.84 19 CYS B N 1
ATOM 1820 C CA . CYS B 1 19 ? 18.938 -20.672 5.219 1 52.84 19 CYS B CA 1
ATOM 1821 C C . CYS B 1 19 ? 17.859 -20.547 4.137 1 52.84 19 CYS B C 1
ATOM 1823 O O . CYS B 1 19 ? 17.016 -21.422 3.988 1 52.84 19 CYS B O 1
ATOM 1825 N N . ALA B 1 20 ? 17.422 -19.297 3.734 1 66.25 20 ALA B N 1
ATOM 1826 C CA . ALA B 1 20 ? 16.516 -19.141 2.598 1 66.25 20 ALA B CA 1
ATOM 1827 C C . ALA B 1 20 ? 17.062 -19.844 1.36 1 66.25 20 ALA B C 1
ATOM 1829 O O . ALA B 1 20 ? 18.281 -19.812 1.112 1 66.25 20 ALA B O 1
ATOM 1830 N N . THR B 1 21 ? 16.25 -20.703 0.644 1 84.56 21 THR B N 1
ATOM 1831 C CA . THR B 1 21 ? 16.547 -21.438 -0.58 1 84.56 21 THR B CA 1
ATOM 1832 C C . THR B 1 21 ? 16.953 -20.484 -1.697 1 84.56 21 THR B C 1
ATOM 1834 O O . THR B 1 21 ? 16.266 -19.5 -1.969 1 84.56 21 THR B O 1
ATOM 1837 N N . PRO B 1 22 ? 18.234 -20.703 -2.201 1 94.19 22 PRO B N 1
ATOM 1838 C CA . PRO B 1 22 ? 18.609 -19.891 -3.357 1 94.19 22 PRO B CA 1
ATOM 1839 C C . PRO B 1 22 ? 17.688 -20.094 -4.555 1 94.19 22 PRO B C 1
ATOM 1841 O O . PRO B 1 22 ? 17 -21.109 -4.629 1 94.19 22 PRO B O 1
ATOM 1844 N N . PRO B 1 23 ? 17.688 -19.141 -5.492 1 98 23 PRO B N 1
ATOM 1845 C CA . PRO B 1 23 ? 16.891 -19.344 -6.711 1 98 23 PRO B CA 1
ATOM 1846 C C . PRO B 1 23 ? 17.359 -20.547 -7.527 1 98 23 PRO B C 1
ATOM 1848 O O . PRO B 1 23 ? 18.531 -20.938 -7.453 1 98 23 PRO B O 1
ATOM 1851 N N . PRO B 1 24 ? 16.422 -21.078 -8.312 1 98.44 24 PRO B N 1
ATOM 1852 C CA . PRO B 1 24 ? 16.781 -22.25 -9.125 1 98.44 24 PRO B CA 1
ATOM 1853 C C . PRO B 1 24 ? 17.875 -21.938 -10.133 1 98.44 24 PRO B C 1
ATOM 1855 O O . PRO B 1 24 ? 17.922 -20.844 -10.695 1 98.44 24 PRO B O 1
ATOM 1858 N N . LYS B 1 25 ? 18.688 -22.922 -10.383 1 98.19 25 LYS B N 1
ATOM 1859 C CA . LYS B 1 25 ? 19.781 -22.797 -11.336 1 98.19 25 LYS B CA 1
ATOM 1860 C C . LYS B 1 25 ? 19.266 -22.578 -12.758 1 98.19 25 LYS B C 1
ATOM 1862 O O . LYS B 1 25 ? 19.859 -21.844 -13.539 1 98.19 25 LYS B O 1
ATOM 1867 N N . ASP B 1 26 ? 18.172 -23.219 -13.102 1 98.56 26 ASP B N 1
ATOM 1868 C CA . ASP B 1 26 ? 17.531 -23.109 -14.414 1 98.56 26 ASP B CA 1
ATOM 1869 C C . ASP B 1 26 ? 16.078 -22.688 -14.281 1 98.56 26 ASP B C 1
ATOM 1871 O O . ASP B 1 26 ? 15.18 -23.531 -14.406 1 98.56 26 ASP B O 1
ATOM 1875 N N . PRO B 1 27 ? 15.828 -21.406 -14.195 1 98.69 27 PRO B N 1
ATOM 1876 C CA . PRO B 1 27 ? 14.461 -20.953 -13.938 1 98.69 27 PRO B CA 1
ATOM 1877 C C . PRO B 1 27 ? 13.562 -21.031 -15.172 1 98.69 27 PRO B C 1
ATOM 1879 O O . PRO B 1 27 ? 12.352 -20.844 -15.078 1 98.69 27 PRO B O 1
ATOM 1882 N N . GLU B 1 28 ? 14.117 -21.391 -16.297 1 98.69 28 GLU B N 1
ATOM 1883 C CA . GLU B 1 28 ? 13.32 -21.453 -17.516 1 98.69 28 GLU B CA 1
ATOM 1884 C C . GLU B 1 28 ? 12.781 -22.859 -17.75 1 98.69 28 GLU B C 1
ATOM 1886 O O . GLU B 1 28 ? 12.07 -23.109 -18.719 1 98.69 28 GLU B O 1
ATOM 1891 N N . ASN B 1 29 ? 13.117 -23.781 -16.891 1 98.88 29 ASN B N 1
ATOM 1892 C CA . ASN B 1 29 ? 12.68 -25.172 -17.016 1 98.88 29 ASN B CA 1
ATOM 1893 C C . ASN B 1 29 ? 12.008 -25.672 -15.742 1 98.88 29 ASN B C 1
ATOM 1895 O O . ASN B 1 29 ? 12.672 -25.953 -14.742 1 98.88 29 ASN B O 1
ATOM 1899 N N . LEU B 1 30 ? 10.734 -25.844 -15.82 1 98.88 30 LEU B N 1
ATOM 1900 C CA . LEU B 1 30 ? 9.938 -26.25 -14.664 1 98.88 30 LEU B CA 1
ATOM 1901 C C . LEU B 1 30 ? 10.438 -27.562 -14.078 1 98.88 30 LEU B C 1
ATOM 1903 O O . LEU B 1 30 ? 10.516 -27.703 -12.859 1 98.88 30 LEU B O 1
ATOM 1907 N N . CYS B 1 31 ? 10.719 -28.594 -14.984 1 98.69 31 CYS B N 1
ATOM 1908 C CA . CYS B 1 31 ? 11.211 -29.875 -14.492 1 98.69 31 CYS B CA 1
ATOM 1909 C C . CYS B 1 31 ? 12.484 -29.688 -13.672 1 98.69 31 CYS B C 1
ATOM 1911 O O . CYS B 1 31 ? 12.625 -30.281 -12.594 1 98.69 31 CYS B O 1
ATOM 1913 N N . SER B 1 32 ? 13.406 -28.844 -14.188 1 98.62 32 SER B N 1
ATOM 1914 C CA . SER B 1 32 ? 14.648 -28.562 -13.477 1 98.62 32 SER B CA 1
ATOM 1915 C C . SER B 1 32 ? 14.367 -27.906 -12.125 1 98.62 32 SER B C 1
ATOM 1917 O O . SER B 1 32 ? 14.969 -28.281 -11.117 1 98.62 32 SER B O 1
ATOM 1919 N N . ILE B 1 33 ? 13.438 -26.938 -12.062 1 98.81 33 ILE B N 1
ATOM 1920 C CA . ILE B 1 33 ? 13.094 -26.219 -10.836 1 98.81 33 ILE B CA 1
ATOM 1921 C C . ILE B 1 33 ? 12.586 -27.203 -9.789 1 98.81 33 ILE B C 1
ATOM 1923 O O . ILE B 1 33 ? 13.102 -27.25 -8.672 1 98.81 33 ILE B O 1
ATOM 1927 N N . TYR B 1 34 ? 11.672 -28.062 -10.148 1 98.31 34 TYR B N 1
ATOM 1928 C CA . TYR B 1 34 ? 11.016 -28.938 -9.188 1 98.31 34 TYR B CA 1
ATOM 1929 C C . TYR B 1 34 ? 11.898 -30.125 -8.836 1 98.31 34 TYR B C 1
ATOM 1931 O O . TYR B 1 34 ? 11.812 -30.672 -7.734 1 98.31 34 TYR B O 1
ATOM 1939 N N . THR B 1 35 ? 12.719 -30.547 -9.781 1 97.38 35 THR B N 1
ATOM 1940 C CA . THR B 1 35 ? 13.68 -31.594 -9.445 1 97.38 35 THR B CA 1
ATOM 1941 C C . THR B 1 35 ? 14.727 -31.078 -8.461 1 97.38 35 THR B C 1
ATOM 1943 O O . THR B 1 35 ? 15.094 -31.781 -7.512 1 97.38 35 THR B O 1
ATOM 1946 N N . GLU B 1 36 ? 15.188 -29.844 -8.719 1 97.62 36 GLU B N 1
ATOM 1947 C CA . GLU B 1 36 ? 16.156 -29.203 -7.832 1 97.62 36 GLU B CA 1
ATOM 1948 C C . GLU B 1 36 ? 15.555 -28.953 -6.453 1 97.62 36 GLU B C 1
ATOM 1950 O O . GLU B 1 36 ? 16.25 -29.062 -5.438 1 97.62 36 GLU B O 1
ATOM 1955 N N . ASN B 1 37 ? 14.289 -28.625 -6.426 1 97.19 37 ASN B N 1
ATOM 1956 C CA . ASN B 1 37 ? 13.562 -28.312 -5.199 1 97.19 37 ASN B CA 1
ATOM 1957 C C . ASN B 1 37 ? 12.273 -29.125 -5.094 1 97.19 37 ASN B C 1
ATOM 1959 O O . ASN B 1 37 ? 11.188 -28.609 -5.34 1 97.19 37 ASN B O 1
ATOM 1963 N N . ARG B 1 38 ? 12.352 -30.266 -4.574 1 96 38 ARG B N 1
ATOM 1964 C CA . ARG B 1 38 ? 11.219 -31.188 -4.543 1 96 38 ARG B CA 1
ATOM 1965 C C . ARG B 1 38 ? 10.133 -30.672 -3.604 1 96 38 ARG B C 1
ATOM 1967 O O . ARG B 1 38 ? 8.938 -30.891 -3.848 1 96 38 ARG B O 1
ATOM 1974 N N . SER B 1 39 ? 10.531 -29.984 -2.502 1 96.75 39 SER B N 1
ATOM 1975 C CA . SER B 1 39 ? 9.547 -29.422 -1.587 1 96.75 39 SER B CA 1
ATOM 1976 C C . SER B 1 39 ? 8.688 -28.375 -2.281 1 96.75 39 SER B C 1
ATOM 1978 O O . SER B 1 39 ? 7.52 -28.188 -1.928 1 96.75 39 SER B O 1
ATOM 1980 N N . TRP B 1 40 ? 9.258 -27.594 -3.248 1 98.56 40 TRP B N 1
ATOM 1981 C CA . TRP B 1 40 ? 8.492 -26.641 -4.031 1 98.56 40 TRP B CA 1
ATOM 1982 C C . TRP B 1 40 ? 7.414 -27.344 -4.848 1 98.56 40 TRP B C 1
ATOM 1984 O O . TRP B 1 40 ? 6.305 -26.812 -5.004 1 98.56 40 TRP B O 1
ATOM 1994 N N . TYR B 1 41 ? 7.766 -28.5 -5.383 1 98.38 41 TYR B N 1
ATOM 1995 C CA . TYR B 1 41 ? 6.781 -29.281 -6.129 1 98.38 41 TYR B CA 1
ATOM 1996 C C . TYR B 1 41 ? 5.641 -29.734 -5.223 1 98.38 41 TYR B C 1
ATOM 1998 O O . TYR B 1 41 ? 4.469 -29.656 -5.605 1 98.38 41 TYR B O 1
ATOM 2006 N N . SER B 1 42 ? 6.016 -30.219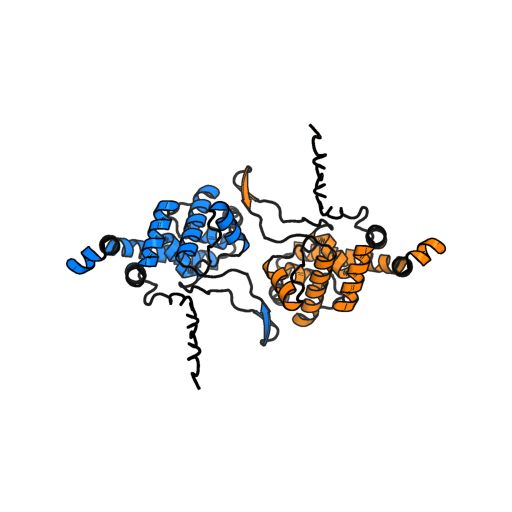 -4.094 1 98 42 SER B N 1
ATOM 2007 C CA . SER B 1 42 ? 4.988 -30.594 -3.125 1 98 42 SER B CA 1
ATOM 2008 C C . SER B 1 42 ? 4.059 -29.438 -2.818 1 98 42 SER B C 1
ATOM 2010 O O . SER B 1 42 ? 2.838 -29.594 -2.764 1 98 42 SER B O 1
ATOM 2012 N N . ALA B 1 43 ? 4.613 -28.219 -2.627 1 98.69 43 ALA B N 1
ATOM 2013 C CA . ALA B 1 43 ? 3.826 -27.016 -2.379 1 98.69 43 ALA B CA 1
ATOM 2014 C C . ALA B 1 43 ? 2.895 -26.719 -3.551 1 98.69 43 ALA B C 1
ATOM 2016 O O . ALA B 1 43 ? 1.739 -26.328 -3.35 1 98.69 43 ALA B O 1
ATOM 2017 N N . ALA B 1 44 ? 3.402 -26.875 -4.73 1 98.81 44 ALA B N 1
ATOM 2018 C CA . ALA B 1 44 ? 2.605 -26.625 -5.93 1 98.81 44 ALA B CA 1
ATOM 2019 C C . ALA B 1 44 ? 1.428 -27.594 -6.02 1 98.81 44 ALA B C 1
ATOM 2021 O O . ALA B 1 44 ? 0.314 -27.203 -6.367 1 98.81 44 ALA B O 1
ATOM 2022 N N . LYS B 1 45 ? 1.655 -28.797 -5.719 1 98.56 45 LYS B N 1
ATOM 2023 C CA . LYS B 1 45 ? 0.589 -29.797 -5.73 1 98.56 45 LYS B CA 1
ATOM 2024 C C . LYS B 1 45 ? -0.47 -29.484 -4.68 1 98.56 45 LYS B C 1
ATOM 2026 O O . LYS B 1 45 ? -1.669 -29.594 -4.945 1 98.56 45 LYS B O 1
ATOM 2031 N N . ASP B 1 46 ? 0.034 -29.172 -3.504 1 98.56 46 ASP B N 1
ATOM 2032 C CA . ASP B 1 46 ? -0.892 -28.797 -2.443 1 98.56 46 ASP B CA 1
ATOM 2033 C C . ASP B 1 46 ? -1.766 -27.625 -2.871 1 98.56 46 ASP B C 1
ATOM 2035 O O . ASP B 1 46 ? -2.971 -27.609 -2.611 1 98.56 46 ASP B O 1
ATOM 2039 N N . THR B 1 47 ? -1.185 -26.641 -3.486 1 98.75 47 THR B N 1
ATOM 2040 C CA . THR B 1 47 ? -1.892 -25.469 -3.971 1 98.75 47 THR B CA 1
ATOM 2041 C C . THR B 1 47 ? -2.918 -25.844 -5.035 1 98.75 47 THR B C 1
ATOM 2043 O O . THR B 1 47 ? -4.043 -25.344 -5.023 1 98.75 47 THR B O 1
ATOM 2046 N N . ARG B 1 48 ? -2.527 -26.719 -5.969 1 98.81 48 ARG B N 1
ATOM 2047 C CA . ARG B 1 48 ? -3.465 -27.234 -6.969 1 98.81 48 ARG B CA 1
ATOM 2048 C C . ARG B 1 48 ? -4.656 -27.906 -6.309 1 98.81 48 ARG B C 1
ATOM 2050 O O . ARG B 1 48 ? -5.805 -27.688 -6.699 1 98.81 48 ARG B O 1
ATOM 2057 N N . GLU B 1 49 ? -4.426 -28.766 -5.379 1 98.62 49 GLU B N 1
ATOM 2058 C CA . GLU B 1 49 ? -5.484 -29.5 -4.699 1 98.62 49 GLU B CA 1
ATOM 2059 C C . GLU B 1 49 ? -6.418 -28.562 -3.943 1 98.62 49 GLU B C 1
ATOM 2061 O O . GLU B 1 49 ? -7.641 -28.719 -4 1 98.62 49 GLU B O 1
ATOM 2066 N N . LYS B 1 50 ? -5.844 -27.578 -3.311 1 98.69 50 LYS B N 1
ATOM 2067 C CA . LYS B 1 50 ? -6.613 -26.688 -2.447 1 98.69 50 LYS B CA 1
ATOM 2068 C C . LYS B 1 50 ? -7.406 -25.672 -3.27 1 98.69 50 LYS B C 1
ATOM 2070 O O . LYS B 1 50 ? -8.57 -25.406 -2.975 1 98.69 50 LYS B O 1
ATOM 2075 N N . TRP B 1 51 ? -6.797 -25.078 -4.281 1 98.75 51 TRP B N 1
ATOM 2076 C CA . TRP B 1 51 ? -7.387 -23.922 -4.957 1 98.75 51 TRP B CA 1
ATOM 2077 C C . TRP B 1 51 ? -7.762 -24.266 -6.395 1 98.75 51 TRP B C 1
ATOM 2079 O O . TRP B 1 51 ? -8.367 -23.453 -7.102 1 98.75 51 TRP B O 1
ATOM 2089 N N . GLY B 1 52 ? -7.355 -25.438 -6.867 1 98.69 52 GLY B N 1
ATOM 2090 C CA . GLY B 1 52 ? -7.695 -25.875 -8.219 1 98.69 52 GLY B CA 1
ATOM 2091 C C . GLY B 1 52 ? -6.898 -25.156 -9.289 1 98.69 52 GLY B C 1
ATOM 2092 O O . GLY B 1 52 ? -7.398 -24.938 -10.398 1 98.69 52 GLY B O 1
ATOM 2093 N N . VAL B 1 53 ? -5.68 -24.781 -8.961 1 98.75 53 VAL B N 1
ATOM 2094 C CA . VAL B 1 53 ? -4.883 -24.016 -9.922 1 98.75 53 VAL B CA 1
ATOM 2095 C C . VAL B 1 53 ? -3.793 -24.906 -10.508 1 98.75 53 VAL B C 1
ATOM 2097 O O . VAL B 1 53 ? -3.168 -25.688 -9.789 1 98.75 53 VAL B O 1
ATOM 2100 N N . PRO B 1 54 ? -3.619 -24.859 -11.828 1 98.69 54 PRO B N 1
ATOM 2101 C CA . PRO B 1 54 ? -2.539 -25.672 -12.406 1 98.69 54 PRO B CA 1
ATOM 2102 C C . PRO B 1 54 ? -1.162 -25.281 -11.883 1 98.69 54 PRO B C 1
ATOM 2104 O O . PRO B 1 54 ? -0.885 -24.094 -11.703 1 98.69 54 PRO B O 1
ATOM 2107 N N . VAL B 1 55 ? -0.23 -26.219 -11.727 1 98.62 55 VAL B N 1
ATOM 2108 C CA . VAL B 1 55 ? 1.026 -26.016 -11.008 1 98.62 55 VAL B CA 1
ATOM 2109 C C . VAL B 1 55 ? 1.899 -25.016 -11.766 1 98.62 55 VAL B C 1
ATOM 2111 O O . VAL B 1 55 ? 2.717 -24.312 -11.164 1 98.62 55 VAL B O 1
ATOM 2114 N N . HIS B 1 56 ? 1.678 -24.875 -13.094 1 98.81 56 HIS B N 1
ATOM 2115 C CA . HIS B 1 56 ? 2.588 -24.078 -13.906 1 98.81 56 HIS B CA 1
ATOM 2116 C C . HIS B 1 56 ? 2.176 -22.609 -13.914 1 98.81 56 HIS B C 1
ATOM 2118 O O . HIS B 1 56 ? 2.994 -21.734 -14.195 1 98.81 56 HIS B O 1
ATOM 2124 N N . ILE B 1 57 ? 0.884 -22.281 -13.602 1 98.94 57 ILE B N 1
ATOM 2125 C CA . ILE B 1 57 ? 0.39 -20.906 -13.711 1 98.94 57 ILE B CA 1
ATOM 2126 C C . ILE B 1 57 ? 1.005 -20.047 -12.609 1 98.94 57 ILE B C 1
ATOM 2128 O O . ILE B 1 57 ? 1.71 -19.078 -12.891 1 98.94 57 ILE B O 1
ATOM 2132 N N . PRO B 1 58 ? 0.853 -20.469 -11.273 1 98.94 58 PRO B N 1
ATOM 2133 C CA . PRO B 1 58 ? 1.464 -19.625 -10.234 1 98.94 58 PRO B CA 1
ATOM 2134 C C . PRO B 1 58 ? 2.988 -19.609 -10.312 1 98.94 58 PRO B C 1
ATOM 2136 O O . PRO B 1 58 ? 3.617 -18.609 -9.969 1 98.94 58 PRO B O 1
ATOM 2139 N N . LEU B 1 59 ? 3.594 -20.703 -10.781 1 98.94 59 LEU B N 1
ATOM 2140 C CA . LEU B 1 59 ? 5.047 -20.719 -10.906 1 98.94 59 LEU B CA 1
ATOM 2141 C C . LEU B 1 59 ? 5.52 -19.688 -11.922 1 98.94 59 LEU B C 1
ATOM 2143 O O . LEU B 1 59 ? 6.5 -18.969 -11.68 1 98.94 59 LEU B O 1
ATOM 2147 N N . ALA B 1 60 ? 4.844 -19.594 -13.078 1 98.94 60 ALA B N 1
ATOM 2148 C CA . ALA B 1 60 ? 5.18 -18.609 -14.102 1 98.94 60 ALA B CA 1
ATOM 2149 C C . ALA B 1 60 ? 5.004 -17.188 -13.578 1 98.94 60 ALA B C 1
ATOM 2151 O O . ALA B 1 60 ? 5.836 -16.312 -13.844 1 98.94 60 ALA B O 1
ATOM 2152 N N . MET B 1 61 ? 3.982 -16.984 -12.891 1 98.94 61 MET B N 1
ATOM 2153 C CA . MET B 1 61 ? 3.738 -15.672 -12.305 1 98.94 61 MET B CA 1
ATOM 2154 C C . MET B 1 61 ? 4.797 -15.336 -11.258 1 98.94 61 MET B C 1
ATOM 2156 O O . MET B 1 61 ? 5.293 -14.211 -11.211 1 98.94 61 MET B O 1
ATOM 2160 N N . MET B 1 62 ? 5.133 -16.312 -10.453 1 98.94 62 MET B N 1
ATOM 2161 C CA . MET B 1 62 ? 6.145 -16.109 -9.422 1 98.94 62 MET B CA 1
ATOM 2162 C C . MET B 1 62 ? 7.488 -15.742 -10.047 1 98.94 62 MET B C 1
ATOM 2164 O O . MET B 1 62 ? 8.195 -14.883 -9.531 1 98.94 62 MET B O 1
ATOM 2168 N N . TYR B 1 63 ? 7.84 -16.391 -11.133 1 98.94 63 TYR B N 1
ATOM 2169 C CA . TYR B 1 63 ? 9.078 -16.062 -11.836 1 98.94 63 TYR B CA 1
ATOM 2170 C C . TYR B 1 63 ? 9.102 -14.594 -12.242 1 98.94 63 TYR B C 1
ATOM 2172 O O . TYR B 1 63 ? 10.117 -13.922 -12.078 1 98.94 63 TYR B O 1
ATOM 2180 N N . GLN B 1 64 ? 8.016 -14.078 -12.742 1 98.88 64 GLN B N 1
ATOM 2181 C CA . GLN B 1 64 ? 7.93 -12.688 -13.156 1 98.88 64 GLN B CA 1
ATOM 2182 C C . GLN B 1 64 ? 8.055 -11.75 -11.961 1 98.88 64 GLN B C 1
ATOM 2184 O O . GLN B 1 64 ? 8.703 -10.703 -12.047 1 98.88 64 GLN B O 1
ATOM 2189 N N . GLU B 1 65 ? 7.508 -12.148 -10.844 1 98.62 65 GLU B N 1
ATOM 2190 C CA . GLU B 1 65 ? 7.406 -11.289 -9.664 1 98.62 65 GLU B CA 1
ATOM 2191 C C . GLU B 1 65 ? 8.75 -11.172 -8.953 1 98.62 65 GLU B C 1
ATOM 2193 O O . GLU B 1 65 ? 9.125 -10.086 -8.5 1 98.62 65 GLU B O 1
ATOM 2198 N N . SER B 1 66 ? 9.523 -12.312 -8.805 1 98.81 66 SER B N 1
ATOM 2199 C CA . SER B 1 66 ? 10.664 -12.281 -7.895 1 98.81 66 SER B CA 1
ATOM 2200 C C . SER B 1 66 ? 11.859 -13.031 -8.484 1 98.81 66 SER B C 1
ATOM 2202 O O . SER B 1 66 ? 12.922 -13.094 -7.867 1 98.81 66 SER B O 1
ATOM 2204 N N . SER B 1 67 ? 11.664 -13.656 -9.648 1 98.62 67 SER B N 1
ATOM 2205 C CA . SER B 1 67 ? 12.664 -14.602 -10.133 1 98.62 67 SER B CA 1
ATOM 2206 C C . SER B 1 67 ? 13.031 -15.625 -9.062 1 98.62 67 SER B C 1
ATOM 2208 O O . SER B 1 67 ? 14.195 -15.992 -8.93 1 98.62 67 SER B O 1
ATOM 2210 N N . PHE B 1 68 ? 12.148 -15.969 -8.219 1 98.75 68 PHE B N 1
ATOM 2211 C CA . PHE B 1 68 ? 12.219 -16.984 -7.176 1 98.75 68 PHE B CA 1
ATOM 2212 C C . PHE B 1 68 ? 13.156 -16.547 -6.051 1 98.75 68 PHE B C 1
ATOM 2214 O O . PHE B 1 68 ? 13.766 -17.375 -5.387 1 98.75 68 PHE B O 1
ATOM 2221 N N . LYS B 1 69 ? 13.32 -15.289 -5.844 1 98.5 69 LYS B N 1
ATOM 2222 C CA . LYS B 1 69 ? 14.07 -14.766 -4.703 1 98.5 69 LYS B CA 1
ATOM 2223 C C . LYS B 1 69 ? 13.164 -14.57 -3.492 1 98.5 69 LYS B C 1
ATOM 2225 O O . LYS B 1 69 ? 12.148 -13.883 -3.574 1 98.5 69 LYS B O 1
ATOM 2230 N N . HIS B 1 70 ? 13.516 -15.094 -2.438 1 98.19 70 HIS B N 1
ATOM 2231 C CA . HIS B 1 70 ? 12.656 -15.141 -1.256 1 98.19 70 HIS B CA 1
ATOM 2232 C C . HIS B 1 70 ? 12.531 -13.766 -0.612 1 98.19 70 HIS B C 1
ATOM 2234 O O . HIS B 1 70 ? 11.547 -13.477 0.073 1 98.19 70 HIS B O 1
ATOM 2240 N N . ASN B 1 71 ? 13.523 -12.875 -0.798 1 97.75 71 ASN B N 1
ATOM 2241 C CA . ASN B 1 71 ? 13.562 -11.57 -0.149 1 97.75 71 ASN B CA 1
ATOM 2242 C C . ASN B 1 71 ? 13.43 -10.438 -1.163 1 97.75 71 ASN B C 1
ATOM 2244 O O . ASN B 1 71 ? 13.891 -9.32 -0.917 1 97.75 71 ASN B O 1
ATOM 2248 N N . ALA B 1 72 ? 12.844 -10.812 -2.309 1 97.94 72 ALA B N 1
ATOM 2249 C CA . ALA B 1 72 ? 12.617 -9.789 -3.33 1 97.94 72 ALA B CA 1
ATOM 2250 C C . ALA B 1 72 ? 11.781 -8.641 -2.783 1 97.94 72 ALA B C 1
ATOM 2252 O O . ALA B 1 72 ? 10.836 -8.867 -2.023 1 97.94 72 ALA B O 1
ATOM 2253 N N . ALA B 1 73 ? 12.188 -7.414 -3.104 1 97.44 73 ALA B N 1
ATOM 2254 C CA . ALA B 1 73 ? 11.508 -6.172 -2.729 1 97.44 73 ALA B CA 1
ATOM 2255 C C . ALA B 1 73 ? 11.789 -5.066 -3.74 1 97.44 73 ALA B C 1
ATOM 2257 O O . ALA B 1 73 ? 12.828 -5.082 -4.414 1 97.44 73 ALA B O 1
ATOM 2258 N N . PRO B 1 74 ? 10.812 -4.117 -3.885 1 95.06 74 PRO B N 1
ATOM 2259 C CA . PRO B 1 74 ? 11.125 -2.977 -4.75 1 95.06 74 PRO B CA 1
ATOM 2260 C C . PRO B 1 74 ? 12.391 -2.242 -4.328 1 95.06 74 PRO B C 1
ATOM 2262 O O . PRO B 1 74 ? 12.75 -2.252 -3.148 1 95.06 74 PRO B O 1
ATOM 2265 N N . PRO B 1 75 ? 13.125 -1.72 -5.301 1 93.94 75 PRO B N 1
ATOM 2266 C CA . PRO B 1 75 ? 14.375 -1.03 -4.961 1 93.94 75 PRO B CA 1
ATOM 2267 C C . PRO B 1 75 ? 14.156 0.167 -4.039 1 93.94 75 PRO B C 1
ATOM 2269 O O . PRO B 1 75 ? 13.109 0.812 -4.098 1 93.94 75 PRO B O 1
ATOM 2272 N N . MET B 1 76 ? 15.148 0.405 -3.193 1 92.25 76 MET B N 1
ATOM 2273 C CA . MET B 1 76 ? 15.164 1.615 -2.379 1 92.25 76 MET B CA 1
ATOM 2274 C C . MET B 1 76 ? 15.273 2.859 -3.254 1 92.25 76 MET B C 1
ATOM 2276 O O . MET B 1 76 ? 16.047 2.885 -4.215 1 92.25 76 MET B O 1
ATOM 2280 N N . GLU B 1 77 ? 14.414 3.758 -2.988 1 89.62 77 GLU B N 1
ATOM 2281 C CA . GLU B 1 77 ? 14.531 5.059 -3.641 1 89.62 77 GLU B CA 1
ATOM 2282 C C . GLU B 1 77 ? 15.414 6.008 -2.828 1 89.62 77 GLU B C 1
ATOM 2284 O O . GLU B 1 77 ? 15.453 5.926 -1.598 1 89.62 77 GLU B O 1
ATOM 2289 N N . TYR B 1 78 ? 16.141 6.801 -3.529 1 89.94 78 TYR B N 1
ATOM 2290 C CA . TYR B 1 78 ? 17.062 7.73 -2.881 1 89.94 78 TYR B CA 1
ATOM 2291 C C . TYR B 1 78 ? 16.844 9.148 -3.379 1 89.94 78 TYR B C 1
ATOM 2293 O O . TYR B 1 78 ? 16.578 9.367 -4.566 1 89.94 78 TYR B O 1
ATOM 2301 N N . PHE B 1 79 ? 16.891 10.078 -2.465 1 86.12 79 PHE B N 1
ATOM 2302 C CA . PHE B 1 79 ? 16.906 11.5 -2.77 1 86.12 79 PHE B CA 1
ATOM 2303 C C . PHE B 1 79 ? 18.344 12.016 -2.877 1 86.12 79 PHE B C 1
ATOM 2305 O O . PHE B 1 79 ? 19.188 11.695 -2.033 1 86.12 79 PHE B O 1
ATOM 2312 N N . LEU B 1 80 ? 18.703 12.734 -3.938 1 87.5 80 LEU B N 1
ATOM 2313 C CA . LEU B 1 80 ? 20.031 13.273 -4.223 1 87.5 80 LEU B CA 1
ATOM 2314 C C . LEU B 1 80 ? 21.047 12.156 -4.359 1 87.5 80 LEU B C 1
ATOM 2316 O O . LEU B 1 80 ? 22.25 12.367 -4.113 1 87.5 80 LEU B O 1
ATOM 2320 N N . GLY B 1 81 ? 20.734 10.961 -4.555 1 85.81 81 GLY B N 1
ATOM 2321 C CA . GLY B 1 81 ? 21.594 9.828 -4.848 1 85.81 81 GLY B CA 1
ATOM 2322 C C . GLY B 1 81 ? 22.062 9.094 -3.607 1 85.81 81 GLY B C 1
ATOM 2323 O O . GLY B 1 81 ? 22.516 7.945 -3.689 1 85.81 81 GLY B O 1
ATOM 2324 N N . PHE B 1 82 ? 21.859 9.75 -2.367 1 87.88 82 PHE B N 1
ATOM 2325 C CA . PHE B 1 82 ? 22.469 9.062 -1.233 1 87.88 82 PHE B CA 1
ATOM 2326 C C . PHE B 1 82 ? 21.531 9.086 -0.026 1 87.88 82 PHE B C 1
ATOM 2328 O O . PHE B 1 82 ? 21.844 8.484 1.007 1 87.88 82 PHE B O 1
ATOM 2335 N N . ILE B 1 83 ? 20.406 9.719 -0.11 1 84.25 83 ILE B N 1
ATOM 2336 C CA . ILE B 1 83 ? 19.469 9.758 1.013 1 84.25 83 ILE B CA 1
ATOM 2337 C C . ILE B 1 83 ? 18.328 8.781 0.757 1 84.25 83 ILE B C 1
ATOM 2339 O O . ILE B 1 83 ? 17.516 8.992 -0.155 1 84.25 83 ILE B O 1
ATOM 2343 N N . PRO B 1 84 ? 18.188 7.711 1.533 1 88.38 84 PRO B N 1
ATOM 2344 C CA . PRO B 1 84 ? 17.078 6.781 1.309 1 88.38 84 PRO B CA 1
ATOM 2345 C C . PRO B 1 84 ? 15.727 7.371 1.702 1 88.38 84 PRO B C 1
ATOM 2347 O O . PRO B 1 84 ? 15.586 7.934 2.791 1 88.38 84 PRO B O 1
ATOM 2350 N N . ILE B 1 85 ? 14.766 7.301 0.834 1 86.12 85 ILE B N 1
ATOM 2351 C CA . ILE B 1 85 ? 13.469 7.895 1.154 1 86.12 85 ILE B CA 1
ATOM 2352 C C . ILE B 1 85 ? 12.391 6.809 1.158 1 86.12 85 ILE B C 1
ATOM 2354 O O . ILE B 1 85 ? 11.211 7.105 1.326 1 86.12 85 ILE B O 1
ATOM 2358 N N . GLY B 1 86 ? 12.805 5.562 0.964 1 86.44 86 GLY B N 1
ATOM 2359 C CA . GLY B 1 86 ? 11.859 4.461 1.054 1 86.44 86 GLY B CA 1
ATOM 2360 C C . GLY B 1 86 ? 11.695 3.705 -0.252 1 86.44 86 GLY B C 1
ATOM 2361 O O . GLY B 1 86 ? 12.414 3.967 -1.22 1 86.44 86 GLY B O 1
ATOM 2362 N N . ARG B 1 87 ? 10.828 2.697 -0.233 1 90.75 87 ARG B N 1
ATOM 2363 C CA . ARG B 1 87 ? 10.523 1.886 -1.406 1 90.75 87 ARG B CA 1
ATOM 2364 C C . ARG B 1 87 ? 9.172 2.273 -2.004 1 90.75 87 ARG B C 1
ATOM 2366 O O . ARG B 1 87 ? 8.344 2.896 -1.333 1 90.75 87 ARG B O 1
ATOM 2373 N N . ALA B 1 88 ? 9.008 1.915 -3.201 1 87 88 ALA B N 1
ATOM 2374 C CA . ALA B 1 88 ? 7.785 2.287 -3.912 1 87 88 ALA B CA 1
ATOM 2375 C C . ALA B 1 88 ? 6.562 1.624 -3.283 1 87 88 ALA B C 1
ATOM 2377 O O . ALA B 1 88 ? 5.461 2.174 -3.328 1 87 88 ALA B O 1
ATOM 2378 N N . SER B 1 89 ? 6.797 0.414 -2.795 1 92.81 89 SER B N 1
ATOM 2379 C CA . SER B 1 89 ? 5.73 -0.306 -2.105 1 92.81 89 SER B CA 1
ATOM 2380 C C . SER B 1 89 ? 6.297 -1.266 -1.063 1 92.81 89 SER B C 1
ATOM 2382 O O . SER B 1 89 ? 7.512 -1.404 -0.936 1 92.81 89 SER B O 1
ATOM 2384 N N . ASP B 1 90 ? 5.312 -1.84 -0.325 1 94.62 90 ASP B N 1
ATOM 2385 C CA . ASP B 1 90 ? 5.738 -2.807 0.682 1 94.62 90 ASP B CA 1
ATOM 2386 C C . ASP B 1 90 ? 5.66 -4.234 0.141 1 94.62 90 ASP B C 1
ATOM 2388 O O . ASP B 1 90 ? 5.613 -5.195 0.913 1 94.62 90 ASP B O 1
ATOM 2392 N N . ALA B 1 91 ? 5.543 -4.379 -1.181 1 97.56 91 ALA B N 1
ATOM 2393 C CA . ALA B 1 91 ? 5.598 -5.707 -1.782 1 97.56 91 ALA B CA 1
ATOM 2394 C C . ALA B 1 91 ? 6.848 -6.461 -1.336 1 97.56 91 ALA B C 1
ATOM 2396 O O . ALA B 1 91 ? 7.922 -5.867 -1.205 1 97.56 91 ALA B O 1
ATOM 2397 N N . TYR B 1 92 ? 6.676 -7.828 -1.143 1 97.81 92 TYR B N 1
ATOM 2398 C CA . TYR B 1 92 ? 7.812 -8.531 -0.562 1 97.81 92 TYR B CA 1
ATOM 2399 C C . TYR B 1 92 ? 7.73 -10.031 -0.85 1 97.81 92 TYR B C 1
ATOM 2401 O O . TYR B 1 92 ? 6.637 -10.594 -0.947 1 97.81 92 TYR B O 1
ATOM 2409 N N . GLY B 1 93 ? 8.922 -10.641 -1.009 1 98.44 93 GLY B N 1
ATOM 2410 C CA . GLY B 1 93 ? 9.039 -12.086 -1.047 1 98.44 93 GLY B CA 1
ATOM 2411 C C . GLY B 1 93 ? 8.781 -12.672 -2.424 1 98.44 93 GLY B C 1
ATOM 2412 O O . GLY B 1 93 ? 8.828 -11.961 -3.426 1 98.44 93 GLY B O 1
ATOM 2413 N N . TYR B 1 94 ? 8.5 -14 -2.494 1 98.75 94 TYR B N 1
ATOM 2414 C CA . TYR B 1 94 ? 8.352 -14.766 -3.727 1 98.75 94 TYR B CA 1
ATOM 2415 C C . TYR B 1 94 ? 7.211 -14.219 -4.574 1 98.75 94 TYR B C 1
ATOM 2417 O O . TYR B 1 94 ? 7.328 -14.109 -5.797 1 98.75 94 TYR B O 1
ATOM 2425 N N . ALA B 1 95 ? 6.137 -13.844 -3.85 1 98.88 95 ALA B N 1
ATOM 2426 C CA . ALA B 1 95 ? 4.898 -13.492 -4.543 1 98.88 95 ALA B CA 1
ATOM 2427 C C . ALA B 1 95 ? 4.789 -11.984 -4.738 1 98.88 95 ALA B C 1
ATOM 2429 O O . ALA B 1 95 ? 3.857 -11.5 -5.387 1 98.88 95 ALA B O 1
ATOM 2430 N N . GLN B 1 96 ? 5.773 -11.258 -4.184 1 98.75 96 GLN B N 1
ATOM 2431 C CA . GLN B 1 96 ? 5.684 -9.797 -4.184 1 98.75 96 GLN B CA 1
ATOM 2432 C C . GLN B 1 96 ? 4.297 -9.336 -3.756 1 98.75 96 GLN B C 1
ATOM 2434 O O . GLN B 1 96 ? 3.699 -8.469 -4.398 1 98.75 96 GLN B O 1
ATOM 2439 N N . ALA B 1 97 ? 3.828 -9.977 -2.678 1 98.5 97 ALA B N 1
ATOM 2440 C CA . ALA B 1 97 ? 2.537 -9.602 -2.109 1 98.5 97 ALA B CA 1
ATOM 2441 C C . ALA B 1 97 ? 2.67 -8.375 -1.209 1 98.5 97 ALA B C 1
ATOM 2443 O O . ALA B 1 97 ? 3.59 -8.289 -0.392 1 98.5 97 ALA B O 1
ATOM 2444 N N . LYS B 1 98 ? 1.768 -7.445 -1.38 1 95.94 98 LYS B N 1
ATOM 2445 C CA . LYS B 1 98 ? 1.714 -6.312 -0.458 1 95.94 98 LYS B CA 1
ATOM 2446 C C . LYS B 1 98 ? 1.121 -6.727 0.886 1 95.94 98 LYS B C 1
ATOM 2448 O O . LYS B 1 98 ? 0.363 -7.695 0.964 1 95.94 98 LYS B O 1
ATOM 2453 N N . THR B 1 99 ? 1.421 -5.938 1.838 1 94.25 99 THR B N 1
ATOM 2454 C CA . THR B 1 99 ? 0.985 -6.25 3.195 1 94.25 99 THR B CA 1
ATOM 2455 C C . THR B 1 99 ? -0.534 -6.391 3.256 1 94.25 99 THR B C 1
ATOM 2457 O O . THR B 1 99 ? -1.051 -7.355 3.824 1 94.25 99 THR B O 1
ATOM 2460 N N . MET B 1 100 ? -1.216 -5.461 2.721 1 93.12 100 MET B N 1
ATOM 2461 C CA . MET B 1 100 ? -2.674 -5.453 2.812 1 93.12 100 MET B CA 1
ATOM 2462 C C . MET B 1 100 ? -3.264 -6.711 2.188 1 93.12 100 MET B C 1
ATOM 2464 O O . MET B 1 100 ? -4.152 -7.34 2.768 1 93.12 100 MET B O 1
ATOM 2468 N N . THR B 1 101 ? -2.799 -7.066 1.021 1 95.62 101 THR B N 1
ATOM 2469 C CA . THR B 1 101 ? -3.322 -8.242 0.331 1 95.62 101 THR B CA 1
ATOM 2470 C C . THR B 1 101 ? -2.918 -9.516 1.058 1 95.62 101 THR B C 1
ATOM 2472 O O . THR B 1 101 ? -3.705 -10.461 1.146 1 95.62 101 THR B O 1
ATOM 2475 N N . TRP B 1 102 ? -1.747 -9.656 1.569 1 96.81 102 TRP B N 1
ATOM 2476 C CA . TRP B 1 102 ? -1.3 -10.789 2.367 1 96.81 102 TRP B CA 1
ATOM 2477 C C . TRP B 1 102 ? -2.162 -10.953 3.615 1 96.81 102 TRP B C 1
ATOM 2479 O O . TRP B 1 102 ? -2.535 -12.07 3.977 1 96.81 102 TRP B O 1
ATOM 2489 N N . ASP B 1 103 ? -2.49 -9.844 4.266 1 94.19 103 ASP B N 1
ATOM 2490 C CA . ASP B 1 103 ? -3.342 -9.891 5.449 1 94.19 103 ASP B CA 1
ATOM 2491 C C . ASP B 1 103 ? -4.723 -10.453 5.113 1 94.19 103 ASP B C 1
ATOM 2493 O O . ASP B 1 103 ? -5.301 -11.203 5.902 1 94.19 103 ASP B O 1
ATOM 2497 N N . ASP B 1 104 ? -5.242 -10.047 3.99 1 94.38 104 ASP B N 1
ATOM 2498 C CA . ASP B 1 104 ? -6.523 -10.594 3.547 1 94.38 104 ASP B CA 1
ATOM 2499 C C . ASP B 1 104 ? -6.441 -12.109 3.361 1 94.38 104 ASP B C 1
ATOM 2501 O O . ASP B 1 104 ? -7.34 -12.836 3.783 1 94.38 104 ASP B O 1
ATOM 2505 N N . TYR B 1 105 ? -5.426 -12.539 2.738 1 97.88 105 TYR B N 1
ATOM 2506 C CA . TYR B 1 105 ? -5.172 -13.961 2.549 1 97.88 105 TYR B CA 1
ATOM 2507 C C . TYR B 1 105 ? -5.113 -14.688 3.88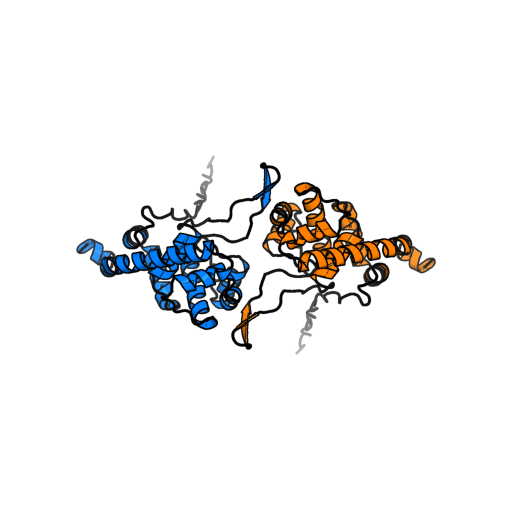9 1 97.88 105 TYR B C 1
ATOM 2509 O O . TYR B 1 105 ? -5.754 -15.727 4.07 1 97.88 105 TYR B O 1
ATOM 2517 N N . VAL B 1 106 ? -4.348 -14.141 4.816 1 98.12 106 VAL B N 1
ATOM 2518 C CA . VAL B 1 106 ? -4.18 -14.758 6.129 1 98.12 106 VAL B CA 1
ATOM 2519 C C . VAL B 1 106 ? -5.527 -14.836 6.84 1 98.12 106 VAL B C 1
ATOM 2521 O O . VAL B 1 106 ? -5.875 -15.875 7.41 1 98.12 106 VAL B O 1
ATOM 2524 N N . LYS B 1 107 ? -6.223 -13.797 6.75 1 95.44 107 LYS B N 1
ATOM 2525 C CA . LYS B 1 107 ? -7.531 -13.758 7.398 1 95.44 107 LYS B CA 1
ATOM 2526 C C . LYS B 1 107 ? -8.461 -14.812 6.82 1 95.44 107 LYS B C 1
ATOM 2528 O O . LYS B 1 107 ? -9.164 -15.5 7.566 1 95.44 107 LYS B O 1
ATOM 2533 N N . GLU B 1 108 ? -8.453 -14.93 5.57 1 95.38 108 GLU B N 1
ATOM 2534 C CA . GLU B 1 108 ? -9.398 -15.82 4.91 1 95.38 108 GLU B CA 1
ATOM 2535 C C . GLU B 1 108 ? -8.977 -17.281 5.051 1 95.38 108 GLU B C 1
ATOM 2537 O O . GLU B 1 108 ? -9.82 -18.172 5.086 1 95.38 108 GLU B O 1
ATOM 2542 N N . THR B 1 109 ? -7.727 -17.531 5.09 1 97.56 109 THR B N 1
ATOM 2543 C CA . THR B 1 109 ? -7.254 -18.906 5.059 1 97.56 109 THR B CA 1
ATOM 2544 C C . THR B 1 109 ? -6.93 -19.406 6.465 1 97.56 109 THR B C 1
ATOM 2546 O O . THR B 1 109 ? -6.766 -20.609 6.684 1 97.56 109 THR B O 1
ATOM 2549 N N . GLY B 1 110 ? -6.672 -18.516 7.43 1 96.62 110 GLY B N 1
ATOM 2550 C CA . GLY B 1 110 ? -6.301 -18.891 8.789 1 96.62 110 GLY B CA 1
ATOM 2551 C C . GLY B 1 110 ? -4.824 -19.219 8.93 1 96.62 110 GLY B C 1
ATOM 2552 O O . GLY B 1 110 ? -4.395 -19.719 9.977 1 96.62 110 GLY B O 1
ATOM 2553 N N . ASN B 1 111 ? -4.094 -19 7.891 1 95.62 111 ASN B N 1
ATOM 2554 C CA . ASN B 1 111 ? -2.66 -19.281 7.922 1 95.62 111 ASN B CA 1
ATOM 2555 C C . ASN B 1 111 ? -1.889 -18.172 8.633 1 95.62 111 ASN B C 1
ATOM 2557 O O . ASN B 1 111 ? -1.018 -17.531 8.047 1 95.62 111 ASN B O 1
ATOM 2561 N N . SER B 1 112 ? -2.018 -18 9.898 1 95.56 112 SER B N 1
ATOM 2562 C CA . SER B 1 112 ? -1.553 -16.859 10.68 1 95.56 112 SER B CA 1
ATOM 2563 C C . SER B 1 112 ? -0.035 -16.859 10.828 1 95.56 112 SER B C 1
ATOM 2565 O O . SER B 1 112 ? 0.573 -15.828 11.109 1 95.56 112 SER B O 1
ATOM 2567 N N . TRP B 1 113 ? 0.675 -17.969 10.672 1 96.81 113 TRP B N 1
ATOM 2568 C CA . TRP B 1 113 ? 2.121 -18.031 10.844 1 96.81 113 TRP B CA 1
ATOM 2569 C C . TRP B 1 113 ? 2.834 -18 9.492 1 96.81 113 TRP B C 1
ATOM 2571 O O . TRP B 1 113 ? 4.035 -18.266 9.414 1 96.81 113 TRP B O 1
ATOM 2581 N N . SER B 1 114 ? 2.094 -17.672 8.484 1 97.94 114 SER B N 1
ATOM 2582 C CA . SER B 1 114 ? 2.645 -17.656 7.133 1 97.94 114 SER B CA 1
ATOM 2583 C C . SER B 1 114 ? 3.656 -16.531 6.953 1 97.94 114 SER B C 1
ATOM 2585 O O . SER B 1 114 ? 3.65 -15.562 7.707 1 97.94 114 SER B O 1
ATOM 2587 N N . SER B 1 115 ? 4.527 -16.75 5.992 1 98.19 115 SER B N 1
ATOM 2588 C CA . SER B 1 115 ? 5.566 -15.781 5.645 1 98.19 115 SER B CA 1
ATOM 2589 C C . SER B 1 115 ? 5.637 -15.57 4.137 1 98.19 115 SER B C 1
ATOM 2591 O O . SER B 1 115 ? 5.613 -16.531 3.365 1 98.19 115 SER B O 1
ATOM 2593 N N . ARG B 1 116 ? 5.824 -14.344 3.691 1 98.12 116 ARG B N 1
ATOM 2594 C CA . ARG B 1 116 ? 5.934 -13.992 2.279 1 98.12 116 ARG B CA 1
ATOM 2595 C C . ARG B 1 116 ? 7.246 -14.492 1.69 1 98.12 116 ARG B C 1
ATOM 2597 O O . ARG B 1 116 ? 7.379 -14.617 0.472 1 98.12 116 ARG B O 1
ATOM 2604 N N . SER B 1 117 ? 8.227 -14.82 2.594 1 98.44 117 SER B N 1
ATOM 2605 C CA . SER B 1 117 ? 9.531 -15.289 2.143 1 98.44 117 SER B CA 1
ATOM 2606 C C . SER B 1 117 ? 9.594 -16.812 2.098 1 98.44 117 SER B C 1
ATOM 2608 O O . SER B 1 117 ? 10.625 -17.375 1.739 1 98.44 117 SER B O 1
ATOM 2610 N N . ASN B 1 118 ? 8.555 -17.438 2.512 1 98.5 118 ASN B N 1
ATOM 2611 C CA . ASN B 1 118 ? 8.445 -18.891 2.439 1 98.5 118 ASN B CA 1
ATOM 2612 C C . ASN B 1 118 ? 7.758 -19.328 1.148 1 98.5 118 ASN B C 1
ATOM 2614 O O . ASN B 1 118 ? 6.645 -18.906 0.851 1 98.5 118 ASN B O 1
ATOM 2618 N N . PHE B 1 119 ? 8.383 -20.203 0.45 1 98.69 119 PHE B N 1
ATOM 2619 C CA . PHE B 1 119 ? 7.887 -20.594 -0.862 1 98.69 119 PHE B CA 1
ATOM 2620 C C . PHE B 1 119 ? 6.504 -21.234 -0.748 1 98.69 119 PHE B C 1
ATOM 2622 O O . PHE B 1 119 ? 5.605 -20.922 -1.531 1 98.69 119 PHE B O 1
ATOM 2629 N N . ASP B 1 120 ? 6.316 -22.109 0.165 1 98.62 120 ASP B N 1
ATOM 2630 C CA . ASP B 1 120 ? 5.039 -22.812 0.316 1 98.62 120 ASP B CA 1
ATOM 2631 C C . ASP B 1 120 ? 3.898 -21.828 0.545 1 98.62 120 ASP B C 1
ATOM 2633 O O . ASP B 1 120 ? 2.844 -21.938 -0.085 1 98.62 120 ASP B O 1
ATOM 2637 N N . ASP B 1 121 ? 4.18 -20.906 1.46 1 98.88 121 ASP B N 1
ATOM 2638 C CA . ASP B 1 121 ? 3.174 -19.891 1.772 1 98.88 121 ASP B CA 1
ATOM 2639 C C . ASP B 1 121 ? 2.9 -19 0.565 1 98.88 121 ASP B C 1
ATOM 2641 O O . ASP B 1 121 ? 1.748 -18.672 0.282 1 98.88 121 ASP B O 1
ATOM 2645 N N . ALA B 1 122 ? 3.969 -18.609 -0.091 1 98.88 122 ALA B N 1
ATOM 2646 C CA . ALA B 1 122 ? 3.824 -17.75 -1.27 1 98.88 122 ALA B CA 1
ATOM 2647 C C . ALA B 1 122 ? 3.043 -18.469 -2.369 1 98.88 122 ALA B C 1
ATOM 2649 O O . ALA B 1 122 ? 2.193 -17.859 -3.029 1 98.88 122 ALA B O 1
ATOM 2650 N N . MET B 1 123 ? 3.303 -19.75 -2.578 1 98.88 123 MET B N 1
ATOM 2651 C CA . MET B 1 123 ? 2.574 -20.547 -3.559 1 98.88 123 MET B CA 1
ATOM 2652 C C . MET B 1 123 ? 1.098 -20.656 -3.191 1 98.88 123 MET B C 1
ATOM 2654 O O . MET B 1 123 ? 0.228 -20.5 -4.051 1 98.88 123 MET B O 1
ATOM 2658 N N . ASP B 1 124 ? 0.864 -20.906 -1.944 1 98.88 124 ASP B N 1
ATOM 2659 C CA . ASP B 1 124 ? -0.518 -20.984 -1.481 1 98.88 124 ASP B CA 1
ATOM 2660 C C . ASP B 1 124 ? -1.235 -19.641 -1.665 1 98.88 124 ASP B C 1
ATOM 2662 O O . ASP B 1 124 ? -2.389 -19.609 -2.1 1 98.88 124 ASP B O 1
ATOM 2666 N N . PHE B 1 125 ? -0.59 -18.531 -1.339 1 98.94 125 PHE B N 1
ATOM 2667 C CA . PHE B 1 125 ? -1.135 -17.203 -1.557 1 98.94 125 PHE B CA 1
ATOM 2668 C C . PHE B 1 125 ? -1.491 -17 -3.023 1 98.94 125 PHE B C 1
ATOM 2670 O O . PHE B 1 125 ? -2.574 -16.5 -3.34 1 98.94 125 PHE B O 1
ATOM 2677 N N . MET B 1 126 ? -0.563 -17.328 -3.887 1 98.94 126 MET B N 1
ATOM 2678 C CA . MET B 1 126 ? -0.804 -17.125 -5.312 1 98.94 126 MET B CA 1
ATOM 2679 C C . MET B 1 126 ? -1.956 -18 -5.801 1 98.94 126 MET B C 1
ATOM 2681 O O . MET B 1 126 ? -2.748 -17.562 -6.641 1 98.94 126 MET B O 1
ATOM 2685 N N . GLY B 1 127 ? -2.041 -19.234 -5.289 1 98.94 127 GLY B N 1
ATOM 2686 C CA . GLY B 1 127 ? -3.207 -20.062 -5.57 1 98.94 127 GLY B CA 1
ATOM 2687 C C . GLY B 1 127 ? -4.508 -19.422 -5.121 1 98.94 127 GLY B C 1
ATOM 2688 O O . GLY B 1 127 ? -5.484 -19.391 -5.875 1 98.94 127 GLY B O 1
ATOM 2689 N N . TRP B 1 128 ? -4.488 -18.891 -3.91 1 98.88 128 TRP B N 1
ATOM 2690 C CA . TRP B 1 128 ? -5.637 -18.172 -3.371 1 98.88 128 TRP B CA 1
ATOM 2691 C C . TRP B 1 128 ? -6.016 -17 -4.277 1 98.88 128 TRP B C 1
ATOM 2693 O O . TRP B 1 128 ? -7.195 -16.812 -4.59 1 98.88 128 TRP B O 1
ATOM 2703 N N . PHE B 1 129 ? -5.062 -16.25 -4.688 1 98.81 129 PHE B N 1
ATOM 2704 C CA . PHE B 1 129 ? -5.332 -15.086 -5.516 1 98.81 129 PHE B CA 1
ATOM 2705 C C . PHE B 1 129 ? -5.926 -15.5 -6.859 1 98.81 129 PHE B C 1
ATOM 2707 O O . PHE B 1 129 ? -6.871 -14.875 -7.344 1 98.81 129 PHE B O 1
ATOM 2714 N N . ILE B 1 130 ? -5.395 -16.531 -7.488 1 98.94 130 ILE B N 1
ATOM 2715 C CA . ILE B 1 130 ? -5.887 -17.031 -8.766 1 98.94 130 ILE B CA 1
ATOM 2716 C C . ILE B 1 130 ? -7.32 -17.531 -8.609 1 98.94 130 ILE B C 1
ATOM 2718 O O . ILE B 1 130 ? -8.172 -17.266 -9.453 1 98.94 130 ILE B O 1
ATOM 2722 N N . TYR B 1 131 ? -7.574 -18.266 -7.59 1 98.81 131 TYR B N 1
ATOM 2723 C CA . TYR B 1 131 ? -8.922 -18.734 -7.277 1 98.81 131 TYR B CA 1
ATOM 2724 C C . TYR B 1 131 ? -9.891 -17.578 -7.125 1 98.81 131 TYR B C 1
ATOM 2726 O O . TYR B 1 131 ? -10.984 -17.594 -7.691 1 98.81 131 TYR B O 1
ATOM 2734 N N . LYS B 1 132 ? -9.477 -16.562 -6.355 1 97.94 132 LYS B N 1
ATOM 2735 C CA . LYS B 1 132 ? -10.32 -15.391 -6.156 1 97.94 132 LYS B CA 1
ATOM 2736 C C . LYS B 1 132 ? -10.57 -14.664 -7.477 1 97.94 132 LYS B C 1
ATOM 2738 O O . LYS B 1 132 ? -11.68 -14.195 -7.73 1 97.94 132 LYS B O 1
ATOM 2743 N N . THR B 1 133 ? -9.531 -14.555 -8.266 1 98.38 133 THR B N 1
ATOM 2744 C CA . THR B 1 133 ? -9.656 -13.938 -9.578 1 98.38 133 THR B CA 1
ATOM 2745 C C . THR B 1 133 ? -10.719 -14.641 -10.414 1 98.38 133 THR B C 1
ATOM 2747 O O . THR B 1 133 ? -11.531 -13.992 -11.07 1 98.38 133 THR B O 1
ATOM 2750 N N . HIS B 1 134 ? -10.656 -15.945 -10.43 1 98.69 134 HIS B N 1
ATOM 2751 C CA . HIS B 1 134 ? -11.664 -16.734 -11.133 1 98.69 134 HIS B CA 1
ATOM 2752 C C . HIS B 1 134 ? -13.062 -16.438 -10.594 1 98.69 134 HIS B C 1
ATOM 2754 O O . HIS B 1 134 ? -14 -16.25 -11.367 1 98.69 134 HIS B O 1
ATOM 2760 N N . LYS B 1 135 ? -13.25 -16.297 -9.305 1 97.19 135 LYS B N 1
ATOM 2761 C CA . LYS B 1 135 ? -14.547 -16.078 -8.672 1 97.19 135 LYS B CA 1
ATOM 2762 C C . LYS B 1 135 ? -15.055 -14.656 -8.938 1 97.19 135 LYS B C 1
ATOM 2764 O O . LYS B 1 135 ? -16.25 -14.453 -9.172 1 97.19 135 LYS B O 1
ATOM 2769 N N . ILE B 1 136 ? -14.18 -13.742 -8.938 1 96.31 136 ILE B N 1
ATOM 2770 C CA . ILE B 1 136 ? -14.57 -12.336 -8.961 1 96.31 136 ILE B CA 1
ATOM 2771 C C . ILE B 1 136 ? -14.734 -11.867 -10.406 1 96.31 136 ILE B C 1
ATOM 2773 O O . ILE B 1 136 ? -15.727 -11.219 -10.742 1 96.31 136 ILE B O 1
ATOM 2777 N N . ASN B 1 137 ? -13.781 -12.188 -11.219 1 97.25 137 ASN B N 1
ATOM 2778 C CA . ASN B 1 137 ? -13.773 -11.617 -12.562 1 97.25 137 ASN B CA 1
ATOM 2779 C C . ASN B 1 137 ? -14.008 -12.688 -13.633 1 97.25 137 ASN B C 1
ATOM 2781 O O . ASN B 1 137 ? -13.984 -12.391 -14.828 1 97.25 137 ASN B O 1
ATOM 2785 N N . GLY B 1 138 ? -14.109 -13.961 -13.211 1 98 138 GLY B N 1
ATOM 2786 C CA . GLY B 1 138 ? -14.461 -15.023 -14.141 1 98 138 GLY B CA 1
ATOM 2787 C C . GLY B 1 138 ? -13.297 -15.469 -15 1 98 138 GLY B C 1
ATOM 2788 O O . GLY B 1 138 ? -13.484 -16.188 -15.992 1 98 138 GLY B O 1
ATOM 2789 N N . VAL B 1 139 ? -12.164 -15.102 -14.68 1 98.81 139 VAL B N 1
ATOM 2790 C CA . VAL B 1 139 ? -10.977 -15.469 -15.453 1 98.81 139 VAL B CA 1
ATOM 2791 C C . VAL B 1 139 ? -10.625 -16.938 -15.195 1 98.81 139 VAL B C 1
ATOM 2793 O O . VAL B 1 139 ? -10.578 -17.375 -14.039 1 98.81 139 VAL B O 1
ATOM 2796 N N . SER B 1 140 ? -10.398 -17.688 -16.281 1 98.94 140 SER B N 1
ATOM 2797 C CA . SER B 1 140 ? -9.992 -19.078 -16.141 1 98.94 140 SER B CA 1
ATOM 2798 C C . SER B 1 140 ? -8.711 -19.188 -15.328 1 98.94 140 SER B C 1
ATOM 2800 O O . SER B 1 140 ? -7.785 -18.391 -15.5 1 98.94 140 SER B O 1
ATOM 2802 N N . LYS B 1 141 ? -8.617 -20.219 -14.508 1 98.88 141 LYS B N 1
ATOM 2803 C CA . LYS B 1 141 ? -7.406 -20.469 -13.727 1 98.88 141 LYS B CA 1
ATOM 2804 C C . LYS B 1 141 ? -6.258 -20.906 -14.633 1 98.88 141 LYS B C 1
ATOM 2806 O O . LYS B 1 141 ? -5.098 -20.906 -14.211 1 98.88 141 LYS B O 1
ATOM 2811 N N . TRP B 1 142 ? -6.559 -21.203 -15.891 1 98.81 142 TRP B N 1
ATOM 2812 C CA . TRP B 1 142 ? -5.559 -21.641 -16.859 1 98.81 142 TRP B CA 1
ATOM 2813 C C . TRP B 1 142 ? -5.086 -20.469 -17.719 1 98.81 142 TRP B C 1
ATOM 2815 O O . TRP B 1 142 ? -4.16 -20.625 -18.516 1 98.81 142 TRP B O 1
ATOM 2825 N N . ASP B 1 143 ? -5.711 -19.297 -17.562 1 98.94 143 ASP B N 1
ATOM 2826 C CA . ASP B 1 143 ? -5.414 -18.109 -18.359 1 98.94 143 ASP B CA 1
ATOM 2827 C C . ASP B 1 143 ? -4.352 -17.25 -17.672 1 98.94 143 ASP B C 1
ATOM 2829 O O . ASP B 1 143 ? -4.676 -16.219 -17.078 1 98.94 143 ASP B O 1
ATOM 2833 N N . ALA B 1 144 ? -3.117 -17.641 -17.906 1 98.94 144 ALA B N 1
ATOM 2834 C CA . ALA B 1 144 ? -2.014 -16.984 -17.203 1 98.94 144 ALA B CA 1
ATOM 2835 C C . ALA B 1 144 ? -1.983 -15.492 -17.516 1 98.94 144 ALA B C 1
ATOM 2837 O O . ALA B 1 144 ? -1.708 -14.672 -16.625 1 98.94 144 ALA B O 1
ATOM 2838 N N . ARG B 1 145 ? -2.262 -15.133 -18.719 1 98.94 145 ARG B N 1
ATOM 2839 C CA . ARG B 1 145 ? -2.225 -13.734 -19.141 1 98.94 145 ARG B CA 1
ATOM 2840 C C . ARG B 1 145 ? -3.186 -12.891 -18.312 1 98.94 145 ARG B C 1
ATOM 2842 O O . ARG B 1 145 ? -2.777 -11.906 -17.688 1 98.94 145 ARG B O 1
ATOM 2849 N N . ASN B 1 146 ? -4.426 -13.266 -18.297 1 98.94 146 ASN B N 1
ATOM 2850 C CA . ASN B 1 146 ? -5.438 -12.469 -17.609 1 98.94 146 ASN B CA 1
ATOM 2851 C C . ASN B 1 146 ? -5.348 -12.625 -16.094 1 98.94 146 ASN B C 1
ATOM 2853 O O . ASN B 1 146 ? -5.68 -11.695 -15.352 1 98.94 146 ASN B O 1
ATOM 2857 N N . GLN B 1 147 ? -4.895 -13.812 -15.609 1 98.94 147 GLN B N 1
ATOM 2858 C CA . GLN B 1 147 ? -4.586 -13.945 -14.188 1 98.94 147 GLN B CA 1
ATOM 2859 C C . GLN B 1 147 ? -3.516 -12.945 -13.758 1 98.94 147 GLN B C 1
ATOM 2861 O O . GLN B 1 147 ? -3.646 -12.297 -12.719 1 98.94 147 GLN B O 1
ATOM 2866 N N . TYR B 1 148 ? -2.498 -12.789 -14.578 1 98.94 148 TYR B N 1
ATOM 2867 C CA . TYR B 1 148 ? -1.416 -11.875 -14.234 1 98.94 148 TYR B CA 1
ATOM 2868 C C . TYR B 1 148 ? -1.893 -10.43 -14.273 1 98.94 148 TYR B C 1
ATOM 2870 O O . TYR B 1 148 ? -1.482 -9.609 -13.453 1 98.94 148 TYR B O 1
ATOM 2878 N N . LEU B 1 149 ? -2.744 -10.094 -15.234 1 98.94 149 LEU B N 1
ATOM 2879 C CA . LEU B 1 149 ? -3.295 -8.742 -15.305 1 98.94 149 LEU B CA 1
ATOM 2880 C C . LEU B 1 149 ? -4.086 -8.414 -14.047 1 98.94 149 LEU B C 1
ATOM 2882 O O . LEU B 1 149 ? -4 -7.297 -13.531 1 98.94 149 LEU B O 1
ATOM 2886 N N . ASN B 1 150 ? -4.867 -9.375 -13.578 1 98.69 150 ASN B N 1
ATOM 2887 C CA . ASN B 1 150 ? -5.531 -9.188 -12.297 1 98.69 150 ASN B CA 1
ATOM 2888 C C . ASN B 1 150 ? -4.523 -9.016 -11.164 1 98.69 150 ASN B C 1
ATOM 2890 O O . ASN B 1 150 ? -4.715 -8.18 -10.273 1 98.69 150 ASN B O 1
ATOM 2894 N N . TYR B 1 151 ? -3.479 -9.812 -11.219 1 98.69 151 TYR B N 1
ATOM 2895 C CA . TYR B 1 151 ? -2.469 -9.828 -10.172 1 98.69 151 TYR B CA 1
ATOM 2896 C C . TYR B 1 151 ? -1.772 -8.477 -10.07 1 98.69 151 TYR B C 1
ATOM 2898 O O . TYR B 1 151 ? -1.493 -7.992 -8.969 1 98.69 151 TYR B O 1
ATOM 2906 N N . HIS B 1 152 ? -1.553 -7.816 -11.18 1 97.94 152 HIS B N 1
ATOM 2907 C CA . HIS B 1 152 ? -0.838 -6.543 -11.234 1 97.94 152 HIS B CA 1
ATOM 2908 C C . HIS B 1 152 ? -1.768 -5.375 -10.93 1 97.94 152 HIS B C 1
ATOM 2910 O O . HIS B 1 152 ? -1.385 -4.441 -10.219 1 97.94 152 HIS B O 1
ATOM 2916 N N . GLU B 1 153 ? -3.01 -5.406 -11.453 1 95.94 153 GLU B N 1
ATOM 2917 C CA . GLU B 1 153 ? -3.898 -4.25 -11.414 1 95.94 153 GLU B CA 1
ATOM 2918 C C . GLU B 1 153 ? -4.828 -4.312 -10.203 1 95.94 153 GLU B C 1
ATOM 2920 O O . GLU B 1 153 ? -5.484 -3.324 -9.867 1 95.94 153 GLU B O 1
ATOM 2925 N N . GLY B 1 154 ? -4.934 -5.484 -9.547 1 95.19 154 GLY B N 1
ATOM 2926 C CA . GLY B 1 154 ? -6.035 -5.746 -8.633 1 95.19 154 GLY B CA 1
ATOM 2927 C C . GLY B 1 154 ? -7.328 -6.094 -9.344 1 95.19 154 GLY B C 1
ATOM 2928 O O . GLY B 1 154 ? -7.48 -5.82 -10.539 1 95.19 154 GLY B O 1
ATOM 2929 N N . TRP B 1 155 ? -8.234 -6.68 -8.617 1 95.88 155 TRP B N 1
ATOM 2930 C CA . TRP B 1 155 ? -9.484 -7.148 -9.211 1 95.88 155 TRP B CA 1
ATOM 2931 C C . TRP B 1 155 ? -10.312 -5.98 -9.742 1 95.88 155 TRP B C 1
ATOM 2933 O O . TRP B 1 155 ? -10.898 -6.07 -10.82 1 95.88 155 TRP B O 1
ATOM 2943 N N . GLY B 1 156 ? -10.398 -4.953 -8.992 1 91.69 156 GLY B N 1
ATOM 2944 C CA . GLY B 1 156 ? -11.125 -3.775 -9.445 1 91.69 156 GLY B CA 1
ATOM 2945 C C . GLY B 1 156 ? -10.516 -3.145 -10.68 1 91.69 156 GLY B C 1
ATOM 2946 O O . GLY B 1 156 ? -11.242 -2.793 -11.617 1 91.69 156 GLY B O 1
ATOM 2947 N N . GLY B 1 157 ? -9.133 -2.963 -10.641 1 93.62 157 GLY B N 1
ATOM 2948 C CA . GLY B 1 157 ? -8.445 -2.4 -11.797 1 93.62 157 GLY B CA 1
ATOM 2949 C C . GLY B 1 157 ? -8.625 -3.229 -13.055 1 93.62 157 GLY B C 1
ATOM 2950 O O . GLY B 1 157 ? -8.828 -2.68 -14.141 1 93.62 157 GLY B O 1
ATOM 2951 N N . TYR B 1 158 ? -8.555 -4.512 -12.953 1 97.19 158 TYR B N 1
ATOM 2952 C CA . TYR B 1 158 ? -8.781 -5.391 -14.094 1 97.19 158 TYR B CA 1
ATOM 2953 C C . TYR B 1 158 ? -10.18 -5.191 -14.664 1 97.19 158 TYR B C 1
ATOM 2955 O O . TYR B 1 158 ? -10.352 -5.09 -15.883 1 97.19 158 TYR B O 1
ATOM 2963 N N . LYS B 1 159 ? -11.141 -5.129 -13.766 1 94.31 159 LYS B N 1
ATOM 2964 C CA . LYS B 1 159 ? -12.516 -4.938 -14.203 1 94.31 159 LYS B CA 1
ATOM 2965 C C . LYS B 1 159 ? -12.672 -3.635 -14.984 1 94.31 159 LYS B C 1
ATOM 2967 O O . LYS B 1 159 ? -13.398 -3.58 -15.977 1 94.31 159 LYS B O 1
ATOM 2972 N N . ARG B 1 160 ? -11.938 -2.67 -14.578 1 93.56 160 ARG B N 1
ATOM 2973 C CA . ARG B 1 160 ? -12.016 -1.358 -15.219 1 93.56 160 ARG B CA 1
ATOM 2974 C C . ARG B 1 160 ? -11.055 -1.267 -16.391 1 93.56 160 ARG B C 1
ATOM 2976 O O . ARG B 1 160 ? -10.906 -0.201 -17 1 93.56 160 ARG B O 1
ATOM 2983 N N . LYS B 1 161 ? -10.281 -2.33 -16.656 1 97.62 161 LYS B N 1
ATOM 2984 C CA . LYS B 1 161 ? -9.367 -2.48 -17.797 1 97.62 161 LYS B CA 1
ATOM 2985 C C . LYS B 1 161 ? -8.266 -1.427 -17.766 1 97.62 161 LYS B C 1
ATOM 2987 O O . LYS B 1 161 ? -7.867 -0.906 -18.797 1 97.62 161 LYS B O 1
ATOM 2992 N N . THR B 1 162 ? -7.816 -1.073 -16.594 1 95.62 162 THR B N 1
ATOM 2993 C CA . THR B 1 162 ? -6.781 -0.056 -16.469 1 95.62 162 THR B CA 1
ATOM 2994 C C . THR B 1 162 ? -5.508 -0.487 -17.188 1 95.62 162 THR B C 1
ATOM 2996 O O . THR B 1 162 ? -4.672 0.349 -17.547 1 95.62 162 THR B O 1
ATOM 2999 N N . TYR B 1 163 ? -5.316 -1.782 -17.438 1 97.06 163 TYR B N 1
ATOM 3000 C CA . TYR B 1 163 ? -4.141 -2.299 -18.125 1 97.06 163 TYR B CA 1
ATOM 3001 C C . TYR B 1 163 ? -4.094 -1.811 -19.578 1 97.06 163 TYR B C 1
ATOM 3003 O O . TYR B 1 163 ? -3.035 -1.816 -20.203 1 97.06 163 TYR B O 1
ATOM 3011 N N . ASN B 1 164 ? -5.156 -1.356 -20.094 1 97.19 164 ASN B N 1
ATOM 3012 C CA . ASN B 1 164 ? -5.191 -0.878 -21.469 1 97.19 164 ASN B CA 1
ATOM 3013 C C . ASN B 1 164 ? -4.363 0.393 -21.641 1 97.19 164 ASN B C 1
ATOM 3015 O O . ASN B 1 164 ? -3.949 0.723 -22.75 1 97.19 164 ASN B O 1
ATOM 3019 N N . GLN B 1 165 ? -4.16 1.125 -20.562 1 94.12 165 GLN B N 1
ATOM 3020 C CA . GLN B 1 165 ? -3.383 2.359 -20.609 1 94.12 165 GLN B CA 1
ATOM 3021 C C . GLN B 1 165 ? -1.9 2.082 -20.375 1 94.12 165 GLN B C 1
ATOM 3023 O O . GLN B 1 165 ? -1.096 3.012 -20.281 1 94.12 165 GLN B O 1
ATOM 3028 N N . LYS B 1 166 ? -1.52 0.772 -20.266 1 94.5 166 LYS B N 1
ATOM 3029 C CA . LYS B 1 166 ? -0.158 0.338 -19.953 1 94.5 166 LYS B CA 1
ATOM 3030 C C . LYS B 1 166 ? 0.318 -0.707 -20.969 1 94.5 166 LYS B C 1
ATOM 3032 O O . LYS B 1 166 ? 0.378 -1.896 -20.656 1 94.5 166 LYS B O 1
ATOM 3037 N N . ALA B 1 167 ? 0.779 -0.242 -22.094 1 97.44 167 ALA B N 1
ATOM 3038 C CA . ALA B 1 167 ? 1.203 -1.156 -23.141 1 97.44 167 ALA B CA 1
ATOM 3039 C C . ALA B 1 167 ? 2.305 -2.092 -22.656 1 97.44 167 ALA B C 1
ATOM 3041 O O . ALA B 1 167 ? 2.344 -3.264 -23.031 1 97.44 167 ALA B O 1
ATOM 3042 N N . TRP B 1 168 ? 3.174 -1.538 -21.828 1 97.81 168 TRP B N 1
ATOM 3043 C CA . TRP B 1 168 ? 4.258 -2.35 -21.281 1 97.81 168 TRP B CA 1
ATOM 3044 C C . TRP B 1 168 ? 3.707 -3.52 -20.469 1 97.81 168 TRP B C 1
ATOM 3046 O O . TRP B 1 168 ? 4.285 -4.609 -20.469 1 97.81 168 TRP B O 1
ATOM 3056 N N . LEU B 1 169 ? 2.668 -3.338 -19.734 1 98.44 169 LEU B N 1
ATOM 3057 C CA . LEU B 1 169 ? 2.086 -4.375 -18.906 1 98.44 169 LEU B CA 1
ATOM 3058 C C . LEU B 1 169 ? 1.46 -5.48 -19.75 1 98.44 169 LEU B C 1
ATOM 3060 O O . LEU B 1 169 ? 1.525 -6.656 -19.391 1 98.44 169 LEU B O 1
ATOM 3064 N N . ILE B 1 170 ? 0.835 -5.105 -20.859 1 98.69 170 ILE B N 1
ATOM 3065 C CA . ILE B 1 170 ? 0.268 -6.082 -21.781 1 98.69 170 ILE B CA 1
ATOM 3066 C C . ILE B 1 170 ? 1.372 -6.992 -22.297 1 98.69 170 ILE B C 1
ATOM 3068 O O . ILE B 1 170 ? 1.194 -8.211 -22.391 1 98.69 170 ILE B O 1
ATOM 3072 N N . LYS B 1 171 ? 2.486 -6.383 -22.594 1 98.75 171 LYS B N 1
ATOM 3073 C CA . LYS B 1 171 ? 3.627 -7.16 -23.062 1 98.75 171 LYS B CA 1
ATOM 3074 C C . LYS B 1 171 ? 4.137 -8.109 -21.984 1 98.75 171 LYS B C 1
ATOM 3076 O O . LYS B 1 171 ? 4.441 -9.266 -22.266 1 98.75 171 LYS B O 1
ATOM 3081 N N . VAL B 1 172 ? 4.199 -7.617 -20.766 1 98.88 172 VAL B N 1
ATOM 3082 C CA . VAL B 1 172 ? 4.664 -8.438 -19.641 1 98.88 172 VAL B CA 1
ATOM 3083 C C . VAL B 1 172 ? 3.705 -9.602 -19.422 1 98.88 172 VAL B C 1
ATOM 3085 O O . VAL B 1 172 ? 4.137 -10.734 -19.203 1 98.88 172 VAL B O 1
ATOM 3088 N N . ALA B 1 173 ? 2.424 -9.312 -19.438 1 98.94 173 ALA B N 1
ATOM 3089 C CA . ALA B 1 173 ? 1.426 -10.367 -19.281 1 98.94 173 ALA B CA 1
ATOM 3090 C C . ALA B 1 173 ? 1.58 -11.438 -20.375 1 98.94 173 ALA B C 1
ATOM 3092 O O . ALA B 1 173 ? 1.37 -12.625 -20.125 1 98.94 173 ALA B O 1
ATOM 3093 N N . GLY B 1 174 ? 1.927 -11 -21.547 1 98.88 174 GLY B N 1
ATOM 3094 C CA . GLY B 1 174 ? 2.219 -11.93 -22.625 1 98.88 174 GLY B CA 1
ATOM 3095 C C . GLY B 1 174 ? 3.408 -12.828 -22.328 1 98.88 174 GLY B C 1
ATOM 3096 O O . GLY B 1 174 ? 3.383 -14.023 -22.625 1 98.88 174 GLY B O 1
ATOM 3097 N N . LYS B 1 175 ? 4.434 -12.234 -21.781 1 98.88 175 LYS B N 1
ATOM 3098 C CA . LYS B 1 175 ? 5.617 -13 -21.406 1 98.88 175 LYS B CA 1
ATOM 3099 C C . LYS B 1 175 ? 5.277 -14.055 -20.344 1 98.88 175 LYS B C 1
ATOM 3101 O O . LYS B 1 175 ? 5.75 -15.195 -20.422 1 98.88 175 LYS B O 1
ATOM 3106 N N . VAL B 1 176 ? 4.484 -13.68 -19.359 1 98.94 176 VAL B N 1
ATOM 3107 C CA . VAL B 1 176 ? 4.059 -14.617 -18.328 1 98.94 176 VAL B CA 1
ATOM 3108 C C . VAL B 1 176 ? 3.26 -15.75 -18.953 1 98.94 176 VAL B C 1
ATOM 3110 O O . VAL B 1 176 ? 3.447 -16.922 -18.609 1 98.94 176 VAL B O 1
ATOM 3113 N N . ASP B 1 177 ? 2.406 -15.43 -19.859 1 98.94 177 ASP B N 1
ATOM 3114 C CA . ASP B 1 177 ? 1.608 -16.422 -20.578 1 98.94 177 ASP B CA 1
ATOM 3115 C C . ASP B 1 177 ? 2.5 -17.406 -21.328 1 98.94 177 ASP B C 1
ATOM 3117 O O . ASP B 1 177 ? 2.309 -18.625 -21.234 1 98.94 177 ASP B O 1
ATOM 3121 N N . ALA B 1 178 ? 3.43 -16.891 -22.047 1 98.94 178 ALA B N 1
ATOM 3122 C CA . ALA B 1 178 ? 4.344 -17.719 -22.828 1 98.94 178 ALA B CA 1
ATOM 3123 C C . ALA B 1 178 ? 5.141 -18.656 -21.906 1 98.94 178 ALA B C 1
ATOM 3125 O O . ALA B 1 178 ? 5.324 -19.828 -22.219 1 98.94 178 ALA B O 1
ATOM 3126 N N . ARG B 1 179 ? 5.621 -18.125 -20.844 1 98.94 179 ARG B N 1
ATOM 3127 C CA . ARG B 1 179 ? 6.359 -18.938 -19.891 1 98.94 179 ARG B CA 1
ATOM 3128 C C . ARG B 1 179 ? 5.469 -20.031 -19.297 1 98.94 179 ARG B C 1
ATOM 3130 O O . ARG B 1 179 ? 5.902 -21.172 -19.141 1 98.94 179 ARG B O 1
ATOM 3137 N N . SER B 1 180 ? 4.301 -19.625 -18.953 1 98.94 180 SER B N 1
ATOM 3138 C CA . SER B 1 180 ? 3.369 -20.594 -18.391 1 98.94 180 SER B CA 1
ATOM 3139 C C . SER B 1 180 ? 3.139 -21.766 -19.359 1 98.94 180 SER B C 1
ATOM 3141 O O . SER B 1 180 ? 3.08 -22.922 -18.938 1 98.94 180 SER B O 1
ATOM 3143 N N . LYS B 1 181 ? 2.982 -21.484 -20.578 1 98.88 181 LYS B N 1
ATOM 3144 C CA . LYS B 1 181 ? 2.771 -22.531 -21.594 1 98.88 181 LYS B CA 1
ATOM 3145 C C . LYS B 1 181 ? 4.012 -23.406 -21.734 1 98.88 181 LYS B C 1
ATOM 3147 O O . LYS B 1 181 ? 3.898 -24.625 -21.875 1 98.88 181 LYS B O 1
ATOM 3152 N N . ARG B 1 182 ? 5.145 -22.766 -21.734 1 98.88 182 ARG B N 1
ATOM 3153 C CA . ARG B 1 182 ? 6.379 -23.547 -21.766 1 98.88 182 ARG B CA 1
ATOM 3154 C C . ARG B 1 182 ? 6.473 -24.453 -20.547 1 98.88 182 ARG B C 1
ATOM 3156 O O . ARG B 1 182 ? 6.805 -25.641 -20.672 1 98.88 182 ARG B O 1
ATOM 3163 N N . TYR B 1 183 ? 6.219 -23.922 -19.375 1 98.94 183 TYR B N 1
ATOM 3164 C CA . TYR B 1 183 ? 6.227 -24.688 -18.156 1 98.94 183 TYR B CA 1
ATOM 3165 C C . TYR B 1 183 ? 5.242 -25.859 -18.234 1 98.94 183 TYR B C 1
ATOM 3167 O O . TYR B 1 183 ? 5.539 -26.969 -17.781 1 98.94 183 TYR B O 1
ATOM 3175 N N . ALA B 1 184 ? 4.098 -25.594 -18.75 1 98.88 184 ALA B N 1
ATOM 3176 C CA . ALA B 1 184 ? 3.09 -26.641 -18.891 1 98.8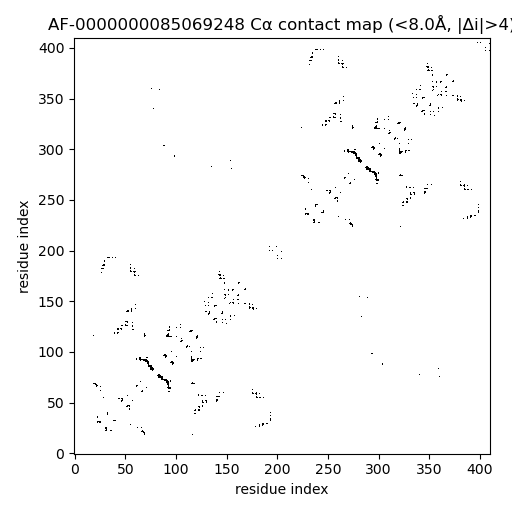8 184 ALA B CA 1
ATOM 3177 C C . ALA B 1 184 ? 3.607 -27.797 -19.75 1 98.88 184 ALA B C 1
ATOM 3179 O O . ALA B 1 184 ? 3.426 -28.969 -19.406 1 98.88 184 ALA B O 1
ATOM 3180 N N . ALA B 1 185 ? 4.125 -27.469 -20.859 1 98.81 185 ALA B N 1
ATOM 3181 C CA . ALA B 1 185 ? 4.676 -28.484 -21.75 1 98.81 185 ALA B CA 1
ATOM 3182 C C . ALA B 1 185 ? 5.785 -29.281 -21.062 1 98.81 185 ALA B C 1
ATOM 3184 O O . ALA B 1 185 ? 5.848 -30.5 -21.188 1 98.81 185 ALA B O 1
ATOM 3185 N N . GLN B 1 186 ? 6.676 -28.594 -20.422 1 98.88 186 GLN B N 1
ATOM 3186 C CA . GLN B 1 186 ? 7.754 -29.25 -19.672 1 98.88 186 GLN B CA 1
ATOM 3187 C C . GLN B 1 186 ? 7.199 -30.188 -18.609 1 98.88 186 GLN B C 1
ATOM 3189 O O . GLN B 1 186 ? 7.645 -31.328 -18.484 1 98.88 186 GLN B O 1
ATOM 3194 N N . TYR B 1 187 ? 6.25 -29.672 -17.875 1 98.56 187 TYR B N 1
ATOM 3195 C CA . TYR B 1 187 ? 5.645 -30.438 -16.797 1 98.56 187 TYR B CA 1
ATOM 3196 C C . TYR B 1 187 ? 5.113 -31.781 -17.297 1 98.56 187 TYR B C 1
ATOM 3198 O O . TYR B 1 187 ? 5.262 -32.812 -16.625 1 98.56 187 TYR B O 1
ATOM 3206 N N . ARG B 1 188 ? 4.535 -31.828 -18.453 1 97.44 188 ARG B N 1
ATOM 3207 C CA . ARG B 1 188 ? 4.004 -33.062 -19.047 1 97.44 188 ARG B CA 1
ATOM 3208 C C . ARG B 1 188 ? 5.105 -34.094 -19.234 1 97.44 188 ARG B C 1
ATOM 3210 O O . ARG B 1 188 ? 4.855 -35.312 -19.156 1 97.44 188 ARG B O 1
ATOM 3217 N N . GLN B 1 189 ? 6.223 -33.656 -19.422 1 97.19 189 GLN B N 1
ATOM 3218 C CA . GLN B 1 189 ? 7.34 -34.562 -19.719 1 97.19 189 GLN B CA 1
ATOM 3219 C C . GLN B 1 189 ? 7.887 -35.156 -18.422 1 97.19 189 GLN B C 1
ATOM 3221 O O . GLN B 1 189 ? 8.445 -36.281 -18.453 1 97.19 189 GLN B O 1
ATOM 3226 N N . CYS B 1 190 ? 7.762 -34.469 -17.312 1 97.06 190 CYS B N 1
ATOM 3227 C CA . CYS B 1 190 ? 8.492 -34.938 -16.125 1 97.06 190 CYS B CA 1
ATOM 3228 C C . CYS B 1 190 ? 7.539 -35.25 -14.984 1 97.06 190 CYS B C 1
ATOM 3230 O O . CYS B 1 190 ? 7.969 -35.688 -13.922 1 97.06 190 CYS B O 1
ATOM 3232 N N . GLN B 1 191 ? 6.297 -35 -15.133 1 96.88 191 GLN B N 1
ATOM 3233 C CA . GLN B 1 191 ? 5.32 -35.156 -14.055 1 96.88 191 GLN B CA 1
ATOM 3234 C C . GLN B 1 191 ? 5.426 -36.531 -13.406 1 96.88 191 GLN B C 1
ATOM 3236 O O . GLN B 1 191 ? 5.391 -36.656 -12.18 1 96.88 191 GLN B O 1
ATOM 3241 N N . GLU B 1 192 ? 5.504 -37.625 -14.195 1 94.25 192 GLU B N 1
ATOM 3242 C CA . GLU B 1 192 ? 5.594 -39 -13.68 1 94.25 192 GLU B CA 1
ATOM 3243 C C . GLU B 1 192 ? 6.809 -39.156 -12.773 1 94.25 192 GLU B C 1
ATOM 3245 O O . GLU B 1 192 ? 6.719 -39.781 -11.711 1 94.25 192 GLU B O 1
ATOM 3250 N N . ASP B 1 193 ? 7.875 -38.656 -13.219 1 93.5 193 ASP B N 1
ATOM 3251 C CA . ASP B 1 193 ? 9.094 -38.719 -12.422 1 93.5 193 ASP B CA 1
ATOM 3252 C C . ASP B 1 193 ? 8.961 -37.938 -11.133 1 93.5 193 ASP B C 1
ATOM 3254 O O . ASP B 1 193 ? 9.383 -38.375 -10.062 1 93.5 193 ASP B O 1
ATOM 3258 N N . LEU B 1 194 ? 8.375 -36.75 -11.242 1 95.75 194 LEU B N 1
ATOM 3259 C CA . LEU B 1 194 ? 8.188 -35.906 -10.07 1 95.75 194 LEU B CA 1
ATOM 3260 C C . LEU B 1 194 ? 7.258 -36.562 -9.062 1 95.75 194 LEU B C 1
ATOM 3262 O O . LEU B 1 194 ? 7.449 -36.438 -7.852 1 95.75 194 LEU B O 1
ATOM 3266 N N . ASP B 1 195 ? 6.273 -37.281 -9.516 1 93.31 195 ASP B N 1
ATOM 3267 C CA . ASP B 1 195 ? 5.27 -37.906 -8.664 1 93.31 195 ASP B CA 1
ATOM 3268 C C . ASP B 1 195 ? 5.805 -39.219 -8.047 1 93.31 195 ASP B C 1
ATOM 3270 O O . ASP B 1 195 ? 5.203 -39.75 -7.117 1 93.31 195 ASP B O 1
ATOM 3274 N N . SER B 1 196 ? 6.836 -39.656 -8.641 1 86.12 196 SER B N 1
ATOM 3275 C CA . SER B 1 196 ? 7.352 -40.938 -8.188 1 86.12 196 SER B CA 1
ATOM 3276 C C . SER B 1 196 ? 8.016 -40.812 -6.824 1 86.12 196 SER B C 1
ATOM 3278 O O . SER B 1 196 ? 8.562 -39.75 -6.484 1 86.12 196 SER B O 1
ATOM 3280 N N . SER B 1 197 ? 7.738 -41.812 -5.93 1 72.88 197 SER B N 1
ATOM 3281 C CA . SER B 1 197 ? 8.344 -41.844 -4.598 1 72.88 197 SER B CA 1
ATOM 3282 C C . SER B 1 197 ? 9.859 -41.969 -4.684 1 72.88 197 SER B C 1
ATOM 3284 O O . SER B 1 197 ? 10.398 -42.406 -5.703 1 72.88 197 SER B O 1
ATOM 3286 N N . TRP B 1 198 ? 10.398 -41.281 -3.514 1 67.94 198 TRP B N 1
ATOM 3287 C CA . TRP B 1 198 ? 11.859 -41.344 -3.449 1 67.94 198 TRP B CA 1
ATOM 3288 C C . TRP B 1 198 ? 12.344 -42.781 -3.617 1 67.94 198 TRP B C 1
ATOM 3290 O O . TRP B 1 198 ? 13.391 -43.031 -4.234 1 67.94 198 TRP B O 1
ATOM 3300 N N . LEU B 1 199 ? 11.617 -43.656 -2.986 1 60.41 199 LEU B N 1
ATOM 3301 C CA . LEU B 1 199 ? 11.992 -45.062 -3.068 1 60.41 199 LEU B CA 1
ATOM 3302 C C . LEU B 1 199 ? 11.953 -45.562 -4.512 1 60.41 199 LEU B C 1
ATOM 3304 O O . LEU B 1 199 ? 12.859 -46.281 -4.957 1 60.41 199 LEU B O 1
ATOM 3308 N N . TRP B 1 200 ? 10.891 -45.281 -5.098 1 60.69 200 TRP B N 1
ATOM 3309 C CA . TRP B 1 200 ? 10.758 -45.656 -6.5 1 60.69 200 TRP B CA 1
ATOM 3310 C C . TRP B 1 200 ? 11.875 -45.031 -7.34 1 60.69 200 TRP B C 1
ATOM 3312 O O . TRP B 1 200 ? 12.453 -45.719 -8.203 1 60.69 200 TRP B O 1
ATOM 3322 N N . ARG B 1 201 ? 12.289 -43.812 -7.016 1 63.19 201 ARG B N 1
ATOM 3323 C CA . ARG B 1 201 ? 13.336 -43.125 -7.762 1 63.19 201 ARG B CA 1
ATOM 3324 C C . ARG B 1 201 ? 14.703 -43.75 -7.473 1 63.19 201 ARG B C 1
ATOM 3326 O O . ARG B 1 201 ? 15.57 -43.781 -8.352 1 63.19 201 ARG B O 1
ATOM 3333 N N . LEU B 1 202 ? 14.75 -44.094 -6.164 1 59.31 202 LEU B N 1
ATOM 3334 C CA . LEU B 1 202 ? 15.992 -44.75 -5.797 1 59.31 202 LEU B CA 1
ATOM 3335 C C . LEU B 1 202 ? 16.156 -46.062 -6.582 1 59.31 202 LEU B C 1
ATOM 3337 O O . LEU B 1 202 ? 17.266 -46.406 -7 1 59.31 202 LEU B O 1
ATOM 3341 N N . PHE B 1 203 ? 15.031 -46.75 -6.785 1 59.34 203 PHE B N 1
ATOM 3342 C CA . PHE B 1 203 ? 15.148 -48.094 -7.34 1 59.34 203 PHE B CA 1
ATOM 3343 C C . PHE B 1 203 ? 14.914 -48.094 -8.844 1 59.34 203 PHE B C 1
ATOM 3345 O O . PHE B 1 203 ? 15.469 -48.906 -9.57 1 59.34 203 PHE B O 1
ATOM 3352 N N . PHE B 1 204 ? 14.156 -47.219 -9.297 1 58.22 204 PHE B N 1
ATOM 3353 C CA . PHE B 1 204 ? 13.781 -47.312 -10.703 1 58.22 204 PHE B CA 1
ATOM 3354 C C . PHE B 1 204 ? 14.164 -46.062 -11.461 1 58.22 204 PHE B C 1
ATOM 3356 O O . PHE B 1 204 ? 13.938 -45.938 -12.664 1 58.22 204 PHE B O 1
ATOM 3363 N N . GLY B 1 205 ? 14.641 -45.031 -10.734 1 50.91 205 GLY B N 1
ATOM 3364 C CA . GLY B 1 205 ? 15.055 -43.781 -11.359 1 50.91 205 GLY B CA 1
ATOM 3365 C C . GLY B 1 205 ? 16.516 -43.781 -11.766 1 50.91 205 GLY B C 1
ATOM 3366 O O . GLY B 1 205 ? 17.312 -44.594 -11.266 1 50.91 205 GLY B O 1
#

Secondary structure (DSSP, 8-state):
-------------------PPPPPS-TT-HHHHHHH-HHHHHHHHHHHHHH---THHHHHHHHHHHTT-TT--PPEEEETTTEEEEES---BTTTTB-HHHHHHHHHHH--TT--TTSHHHHHHHHHHHHHHHHHHH---TT-HHHHHHHHHHHHHHHHTTGGGG-HHHHHHHHHHHHHHHHHHHHHHHHHHHHHS-HHHHHHH-/-------------------PPPPPS-TT-HHHHHHH-HHHHHHHHHHHHHH---THHHHHHHHHHHTT-TT--PPEEEETTTEEEEES---BTTTTB-HHHHHHHHHHH--TT--TTSHHHHHHHHHHHHHHHHHHH---TT-HHHHHHHHHHHHHHHHTTGGGG-HHHHHHHHHHHHHHHHHHHHHHHHHHHHHS-HHHHHHH-

Organism: Shewanella halifaxensis (strain HAW-EB4) (NCBI:txid458817)

Nearest PDB structures (foldseek):
  5o1j-assembly1_A  TM=7.445E-01  e=1.189E-02  Neisseria meningitidis MC58
  5o2o-assembly1_A  TM=7.389E-01  e=3.625E-02  Neisseria meningitidis
  5o1j-assembly1_A  TM=7.444E-01  e=9.783E-03  Neisseria meningitidis MC58
  5o2o-assembly1_A  TM=7.388E-01  e=4.550E-02  Neisseria meningitidis

Solvent-accessible surface area (backbone atoms only — not comparable to full-atom values): 22615 Å² total; per-residue (Å²): 137,85,73,79,80,78,78,78,76,76,75,76,74,73,74,75,65,77,77,75,70,75,52,59,93,45,80,88,35,46,47,55,37,32,66,76,34,51,68,59,42,52,31,33,52,51,22,22,72,74,44,65,31,55,60,35,39,54,50,27,48,25,42,74,56,26,60,47,28,34,78,30,56,59,64,77,37,55,46,96,80,75,41,76,76,46,48,89,52,67,31,27,8,24,52,42,43,34,60,67,62,48,50,52,50,27,67,73,69,64,49,78,86,61,43,48,55,36,64,54,45,21,44,38,50,46,25,49,51,42,40,47,42,28,72,68,74,63,44,56,60,83,38,41,33,63,48,43,43,29,68,73,51,34,69,68,34,41,75,69,46,56,58,75,82,31,68,68,54,53,54,49,24,48,50,36,30,53,46,20,52,51,27,44,58,39,36,70,75,35,46,70,66,70,68,44,47,69,65,53,40,68,73,74,94,136,85,76,79,81,79,76,79,77,77,76,74,74,74,74,73,64,77,76,76,69,74,52,59,92,46,80,89,35,48,48,56,37,32,67,75,33,53,69,57,41,53,31,33,51,51,22,22,72,74,44,65,30,55,61,32,39,54,50,26,48,25,42,74,57,25,59,46,27,35,78,30,56,58,65,78,37,55,46,95,81,76,40,77,76,46,48,87,53,66,30,27,8,26,52,41,44,34,60,67,60,49,51,51,50,28,67,74,69,63,49,77,85,61,43,48,53,36,65,54,44,21,45,38,49,45,24,50,50,42,40,47,41,27,72,68,73,62,45,56,62,82,37,41,33,63,46,43,43,28,69,73,50,35,68,68,34,40,75,69,46,57,60,74,82,30,67,69,56,55,52,50,25,47,51,35,28,53,45,20,53,50,26,44,58,40,36,71,75,37,45,68,66,70,69,44,47,71,65,51,39,68,72,74,93

InterPro domains:
  IPR023346 Lysozyme-like domain superfamily [SSF53955] (7-162)
  IPR045795 Transglycosylase, SLT domain [PF19489] (9-190)

Radius of gyration: 28.14 Å; Cα contacts (8 Å, |Δi|>4): 526; chains: 2; bounding box: 65×85×84 Å

Foldseek 3Di:
DPPPPPPPPPPPPPPCPVPQDDAFPDLLFLLSRCVVPVVLVVLLVVLCVVQVAHSLLVSLQLCLQAVQQFFDDADFDADPVPHTPGGPFQQGGSQRDGPVLLVVVCVVPVVVVDDRSDSSSSSNSLSVQLSVLCVQVVDDSLQSLLSSVCSVLPSVRVVVPVCVVPPVSSVSSVSSNVSSVSNVVSCVVCVVVSPDDPVCVVPVD/DPPDPPPPPPPPPPPCPVPQDDAFPDLLFLLSRCVVPVVLVVLLVVLCVVLVAHSLLVSLQLCLQAVQQFFDDADFDADPVPHTPGGPFQQGGSQRDGPVLLVVVCVVVVVVVDDRSDSSSSSNSLSVQLSVLCVQVVDDSLQSLLSSVCSVLPSVRVVVPVCVVPPVSSVSSVSSNVSSVSNVVSCVVCVVVSPDDPVCVVVPD